Protein AF-A0A964QIZ7-F1 (afdb_monomer)

Structure (mmCIF, N/CA/C/O backbone):
data_AF-A0A964QIZ7-F1
#
_entry.id   AF-A0A964QIZ7-F1
#
loop_
_atom_site.group_PDB
_atom_site.id
_atom_site.type_symbol
_atom_site.label_atom_id
_atom_site.label_alt_id
_atom_site.label_comp_id
_atom_site.label_asym_id
_atom_site.label_entity_id
_atom_site.label_seq_id
_atom_site.pdbx_PDB_ins_code
_atom_site.Cartn_x
_atom_site.Cartn_y
_atom_site.Cartn_z
_atom_site.occupancy
_atom_site.B_iso_or_equiv
_atom_site.auth_seq_id
_atom_site.auth_comp_id
_atom_site.auth_asym_id
_atom_site.auth_atom_id
_atom_site.pdbx_PDB_model_num
ATOM 1 N N . MET A 1 1 ? 15.276 25.640 23.040 1.00 25.77 1 MET A N 1
ATOM 2 C CA . MET A 1 1 ? 14.417 26.817 22.797 1.00 25.77 1 MET A CA 1
ATOM 3 C C . MET A 1 1 ? 13.570 26.528 21.566 1.00 25.77 1 MET A C 1
ATOM 5 O O . MET A 1 1 ? 14.131 26.099 20.571 1.00 25.77 1 MET A O 1
ATOM 9 N N . THR A 1 2 ? 12.248 26.666 21.726 1.00 23.22 2 THR A N 1
ATOM 10 C CA . THR A 1 2 ? 11.162 26.645 20.717 1.00 23.22 2 THR A CA 1
ATOM 11 C C . THR A 1 2 ? 11.085 25.463 19.740 1.00 23.22 2 THR A C 1
ATOM 13 O O . THR A 1 2 ? 11.663 25.480 18.661 1.00 23.22 2 THR A O 1
ATOM 16 N N . ASN A 1 3 ? 10.264 24.478 20.122 1.00 22.19 3 ASN A N 1
ATOM 17 C CA . ASN A 1 3 ? 9.651 23.486 19.235 1.00 22.19 3 ASN A CA 1
ATOM 18 C C . ASN A 1 3 ? 8.524 24.184 18.437 1.00 22.19 3 ASN A C 1
ATOM 20 O O . ASN A 1 3 ? 7.686 24.831 19.074 1.00 22.19 3 ASN A O 1
ATOM 24 N N . PRO A 1 4 ? 8.473 24.110 17.096 1.00 25.14 4 PRO A N 1
ATOM 25 C CA . PRO A 1 4 ? 7.394 24.717 16.329 1.00 25.14 4 PRO A CA 1
ATOM 26 C C . PRO A 1 4 ? 6.118 23.888 16.504 1.00 25.14 4 PRO A C 1
ATOM 28 O O . PRO A 1 4 ? 6.071 22.700 16.194 1.00 25.14 4 PRO A O 1
ATOM 31 N N . GLY A 1 5 ? 5.089 24.530 17.057 1.00 21.98 5 GLY A N 1
ATOM 32 C CA . GLY A 1 5 ? 3.781 23.936 17.272 1.00 21.98 5 GLY A CA 1
ATOM 33 C C . GLY A 1 5 ? 3.089 23.614 15.952 1.00 21.98 5 GLY A C 1
ATOM 34 O O . GLY A 1 5 ? 2.814 24.498 15.144 1.00 21.98 5 GLY A O 1
ATOM 35 N N . THR A 1 6 ? 2.741 22.345 15.773 1.00 26.16 6 THR A N 1
ATOM 36 C CA . THR A 1 6 ? 1.688 21.904 14.858 1.00 26.16 6 THR A CA 1
ATOM 37 C C . THR A 1 6 ? 0.342 22.360 15.415 1.00 26.16 6 THR A C 1
ATOM 39 O O . THR A 1 6 ? -0.341 21.632 16.135 1.00 26.16 6 THR A O 1
ATOM 42 N N . GLY A 1 7 ? -0.013 23.612 15.128 1.00 21.81 7 GLY A N 1
ATOM 43 C CA . GLY A 1 7 ? -1.365 24.119 15.300 1.00 21.81 7 GLY A CA 1
ATOM 44 C C . GLY A 1 7 ? -2.267 23.489 14.246 1.00 21.81 7 GLY A C 1
ATOM 45 O O . GLY A 1 7 ? -2.231 23.882 13.085 1.00 21.81 7 GLY A O 1
ATOM 46 N N . VAL A 1 8 ? -3.071 22.506 14.647 1.00 28.23 8 VAL A N 1
ATOM 47 C CA . VAL A 1 8 ? -4.202 22.045 13.838 1.00 28.23 8 VAL A CA 1
ATOM 48 C C . VAL A 1 8 ? -5.261 23.144 13.897 1.00 28.23 8 VAL A C 1
ATOM 50 O O . VAL A 1 8 ? -5.988 23.285 14.881 1.00 28.23 8 VAL A O 1
ATOM 53 N N . ILE A 1 9 ? -5.298 23.974 12.858 1.00 24.94 9 ILE A N 1
ATOM 54 C CA . ILE A 1 9 ? -6.356 24.960 12.646 1.00 24.94 9 ILE A CA 1
ATOM 55 C C . ILE A 1 9 ? -7.611 24.178 12.247 1.00 24.94 9 ILE A C 1
ATOM 57 O O . ILE A 1 9 ? -7.719 23.687 11.130 1.00 24.94 9 ILE A O 1
ATOM 61 N N . PHE A 1 10 ? -8.563 24.041 13.170 1.00 32.97 10 PHE A N 1
ATOM 62 C CA . PHE A 1 10 ? -9.921 23.626 12.823 1.00 32.97 10 PHE A CA 1
ATOM 63 C C . PHE A 1 10 ? -10.689 24.879 12.394 1.00 32.97 10 PHE A C 1
ATOM 65 O O . PHE A 1 10 ? -11.231 25.592 13.239 1.00 32.97 10 PHE A O 1
ATOM 72 N N . SER A 1 11 ? -10.702 25.169 11.095 1.00 25.41 11 SER A N 1
ATOM 73 C CA . SER A 1 11 ? -11.646 26.115 10.497 1.00 25.41 11 SER A CA 1
ATOM 74 C C . SER A 1 11 ? -12.725 25.336 9.748 1.00 25.41 11 SER A C 1
ATOM 76 O O . SER A 1 11 ? -12.384 24.519 8.900 1.00 25.41 11 SER A O 1
ATOM 78 N N . GLY A 1 12 ? -13.995 25.619 10.044 1.00 28.14 12 GLY A N 1
ATOM 79 C CA . GLY A 1 12 ? -15.154 25.120 9.298 1.00 28.14 12 GLY A CA 1
ATOM 80 C C . GLY A 1 12 ? -15.627 23.734 9.735 1.00 28.14 12 GLY A C 1
ATOM 81 O O . GLY A 1 12 ? -15.110 22.716 9.283 1.00 28.14 12 GLY A O 1
ATOM 82 N N . MET A 1 13 ? -16.636 23.682 10.609 1.00 36.88 13 MET A N 1
ATOM 83 C CA . MET A 1 13 ? -17.470 22.488 10.748 1.00 36.88 13 MET A CA 1
ATOM 84 C C . MET A 1 13 ? -18.360 22.388 9.506 1.00 36.88 13 MET A C 1
ATOM 86 O O . MET A 1 13 ? -19.476 22.901 9.490 1.00 36.88 13 MET A O 1
ATOM 90 N N . ASP A 1 14 ? -17.841 21.762 8.453 1.00 31.86 14 ASP A N 1
ATOM 91 C CA . ASP A 1 14 ? -18.662 21.310 7.336 1.00 31.86 14 ASP A CA 1
ATOM 92 C C . ASP A 1 14 ? -19.510 20.114 7.783 1.00 31.86 14 ASP A C 1
ATOM 94 O O . ASP A 1 14 ? -19.001 19.078 8.231 1.00 31.86 14 ASP A O 1
ATOM 98 N N . ALA A 1 15 ? -20.826 20.252 7.622 1.00 33.88 15 ALA A N 1
ATOM 99 C CA . ALA A 1 15 ? -21.783 19.157 7.644 1.00 33.88 15 ALA A CA 1
ATOM 100 C C . ALA A 1 15 ? -21.494 18.222 6.455 1.00 33.88 15 ALA A C 1
ATOM 102 O O . ALA A 1 15 ? -22.074 18.357 5.382 1.00 33.88 15 ALA A O 1
ATOM 103 N N . GLY A 1 16 ? -20.536 17.309 6.626 1.00 36.03 16 GLY A N 1
ATOM 104 C CA . GLY A 1 16 ? -20.118 16.423 5.539 1.00 36.03 16 GLY A CA 1
ATOM 105 C C . GLY A 1 16 ? -18.863 15.592 5.788 1.00 36.03 16 GLY A C 1
ATOM 106 O O . GLY A 1 16 ? -18.237 15.172 4.819 1.00 36.03 16 GLY A O 1
ATOM 107 N N . ARG A 1 17 ? -18.452 15.332 7.040 1.00 51.25 17 ARG A N 1
ATOM 108 C CA . ARG A 1 17 ? -17.341 14.388 7.261 1.00 51.25 17 ARG A CA 1
ATOM 109 C C . ARG A 1 17 ? -17.748 12.987 6.771 1.00 51.25 17 ARG A C 1
ATOM 111 O O . ARG A 1 17 ? -18.736 12.461 7.300 1.00 51.25 17 ARG A O 1
ATOM 118 N N . PRO A 1 18 ? -17.013 12.389 5.809 1.00 54.41 18 PRO A N 1
ATOM 119 C CA . PRO A 1 18 ? -17.293 11.043 5.326 1.00 54.41 18 PRO A CA 1
ATOM 120 C C . PRO A 1 18 ? -17.225 10.043 6.480 1.00 54.41 18 PRO A C 1
ATOM 122 O O . PRO A 1 18 ? -16.516 10.241 7.470 1.00 54.41 18 PRO A O 1
ATOM 125 N N . ASP A 1 19 ? -18.014 8.980 6.381 1.00 65.94 19 ASP A N 1
ATOM 126 C CA . ASP A 1 19 ? -18.085 7.965 7.422 1.00 65.94 19 ASP A CA 1
ATOM 127 C C . ASP A 1 19 ? -16.776 7.160 7.430 1.00 65.94 19 ASP A C 1
ATOM 129 O O . ASP A 1 19 ? -16.472 6.440 6.479 1.00 65.94 19 ASP A O 1
ATOM 133 N N . PHE A 1 20 ? -15.962 7.334 8.476 1.00 76.38 20 PHE A N 1
ATOM 134 C CA . PHE A 1 20 ? -14.654 6.688 8.559 1.00 76.38 20 PHE A CA 1
ATOM 135 C C . PHE A 1 20 ? -14.803 5.173 8.704 1.00 76.38 20 PHE A C 1
ATOM 137 O O . PHE A 1 20 ? -15.458 4.691 9.635 1.00 76.38 20 PHE A O 1
ATOM 144 N N . ASN A 1 21 ? -14.153 4.425 7.814 1.00 85.38 21 ASN A N 1
ATOM 145 C CA . ASN A 1 21 ? -14.034 2.983 7.951 1.00 85.38 21 ASN A CA 1
ATOM 146 C C . ASN A 1 21 ? -13.091 2.647 9.118 1.00 85.38 21 ASN A C 1
ATOM 148 O O . ASN A 1 21 ? -11.993 3.194 9.220 1.00 85.38 21 ASN A O 1
ATOM 152 N N . LEU A 1 22 ? -13.534 1.771 10.020 1.00 87.25 22 LEU A N 1
ATOM 153 C CA . LEU A 1 22 ? -12.789 1.379 11.215 1.00 87.25 22 LEU A CA 1
ATOM 154 C C . LEU A 1 22 ? -12.574 -0.131 11.255 1.00 87.25 22 LEU A C 1
ATOM 156 O O . LEU A 1 22 ? -13.444 -0.912 10.863 1.00 87.25 22 LEU A O 1
ATOM 160 N N . GLY A 1 23 ? -11.432 -0.522 11.815 1.00 88.50 23 GLY A N 1
ATOM 161 C CA . GLY A 1 23 ? -10.969 -1.899 11.902 1.00 88.50 23 GLY A CA 1
ATOM 162 C C . GLY A 1 23 ? -9.628 -2.061 11.192 1.00 88.50 23 GLY A C 1
ATOM 163 O O . GLY A 1 23 ? -8.846 -1.115 11.157 1.00 88.50 23 GLY A O 1
ATOM 164 N N . ILE A 1 24 ? -9.363 -3.253 10.663 1.00 91.50 24 ILE A N 1
ATOM 165 C CA . ILE A 1 24 ? -8.107 -3.586 9.981 1.00 91.50 24 ILE A CA 1
ATOM 166 C C . ILE A 1 24 ? -8.429 -3.780 8.508 1.00 91.50 24 ILE A C 1
ATOM 168 O O . ILE A 1 24 ? -9.162 -4.706 8.146 1.00 91.50 24 ILE A O 1
ATOM 172 N N . PHE A 1 25 ? -7.929 -2.867 7.693 1.00 91.56 25 PHE A N 1
ATOM 173 C CA . PHE A 1 25 ? -8.131 -2.825 6.256 1.00 91.56 25 PHE A CA 1
ATOM 174 C C . PHE A 1 25 ? -6.865 -2.312 5.585 1.00 91.56 25 PHE A C 1
ATOM 176 O O . PHE A 1 25 ? -6.019 -1.689 6.230 1.00 91.56 25 PHE A O 1
ATOM 183 N N . ASP A 1 26 ? -6.788 -2.572 4.294 1.00 90.69 26 ASP A N 1
ATOM 184 C CA . ASP A 1 26 ? -5.699 -2.169 3.435 1.00 90.69 26 ASP A CA 1
ATOM 185 C C . ASP A 1 26 ? -6.248 -1.532 2.152 1.00 90.69 26 ASP A C 1
ATOM 187 O O . ASP A 1 26 ? -7.319 -1.917 1.671 1.00 90.69 26 ASP A O 1
ATOM 191 N N . GLY A 1 27 ? -5.540 -0.520 1.652 1.00 87.38 27 GLY A N 1
ATOM 192 C CA . GLY A 1 27 ? -5.942 0.313 0.518 1.00 87.38 27 GLY A CA 1
ATOM 193 C C . GLY A 1 27 ? -7.197 1.166 0.720 1.00 87.38 27 GLY A C 1
ATOM 194 O O . GLY A 1 27 ? -7.653 1.443 1.833 1.00 87.38 27 GLY A O 1
ATOM 195 N N . GLU A 1 28 ? -7.760 1.618 -0.403 1.00 87.19 28 GLU A N 1
ATOM 196 C CA . GLU A 1 28 ? -9.004 2.390 -0.433 1.00 87.19 28 GLU A CA 1
ATOM 197 C C . GLU A 1 28 ? -10.201 1.454 -0.231 1.00 87.19 28 GLU A C 1
ATOM 199 O O . GLU A 1 28 ? -10.556 0.677 -1.122 1.00 87.19 28 GLU A O 1
ATOM 204 N N . VAL A 1 29 ? -10.809 1.510 0.957 1.00 89.19 29 VAL A N 1
ATOM 205 C CA . VAL A 1 29 ? -11.981 0.703 1.317 1.00 89.19 29 VAL A CA 1
ATOM 206 C C . VAL A 1 29 ? -13.076 1.584 1.903 1.00 89.19 29 VAL A C 1
ATOM 208 O O . VAL A 1 29 ? -12.963 2.089 3.026 1.00 89.19 29 VAL A O 1
ATOM 211 N N . ASP A 1 30 ? -14.177 1.699 1.165 1.00 88.94 30 ASP A N 1
ATOM 212 C CA . ASP A 1 30 ? -15.303 2.542 1.542 1.00 88.94 30 ASP A CA 1
ATOM 213 C C . ASP A 1 30 ? -16.196 1.879 2.597 1.00 88.94 30 ASP A C 1
ATOM 215 O O . ASP A 1 30 ? -16.689 0.758 2.439 1.00 88.94 30 ASP A O 1
ATOM 219 N N . HIS A 1 31 ? -16.503 2.625 3.661 1.00 88.00 31 HIS A N 1
ATOM 220 C CA . HIS A 1 31 ? -17.367 2.157 4.747 1.00 88.00 31 HIS A CA 1
ATOM 221 C C . HIS A 1 31 ? -18.753 1.644 4.278 1.00 88.00 31 HIS A C 1
ATOM 223 O O . HIS A 1 31 ? -19.194 0.597 4.765 1.00 88.00 31 HIS A O 1
ATOM 229 N N . PRO A 1 32 ? -19.458 2.297 3.326 1.00 89.25 32 PRO A N 1
ATOM 230 C CA . PRO A 1 32 ? -20.718 1.773 2.793 1.00 89.25 32 PRO A CA 1
ATOM 231 C C . PRO A 1 32 ? -20.595 0.401 2.115 1.00 89.25 32 PRO A C 1
ATOM 233 O O . PRO A 1 32 ? -21.466 -0.446 2.317 1.00 89.25 32 PRO A O 1
ATOM 236 N N . GLN A 1 33 ? -19.517 0.156 1.361 1.00 90.31 33 GLN A N 1
ATOM 237 C CA . GLN A 1 33 ? -19.298 -1.119 0.664 1.00 90.31 33 GLN A CA 1
ATOM 238 C C . GLN A 1 33 ? -19.130 -2.266 1.662 1.00 90.31 33 GLN A C 1
ATOM 240 O O . GLN A 1 33 ? -19.707 -3.341 1.503 1.00 90.31 33 GLN A O 1
ATOM 245 N N . VAL A 1 34 ? -18.407 -2.003 2.746 1.00 90.69 34 VAL A N 1
ATOM 246 C CA . VAL A 1 34 ? -18.174 -2.967 3.825 1.00 90.69 34 VAL A CA 1
ATOM 247 C C . VAL A 1 34 ? -19.474 -3.279 4.548 1.00 90.69 34 VAL A C 1
ATOM 249 O O . VAL A 1 34 ? -19.786 -4.443 4.777 1.00 90.69 34 VAL A O 1
ATOM 252 N N . ASN A 1 35 ? -20.282 -2.265 4.863 1.00 88.50 35 ASN A N 1
ATOM 253 C CA . ASN A 1 35 ? -21.589 -2.482 5.481 1.00 88.50 35 ASN A CA 1
ATOM 254 C C . ASN A 1 35 ? -22.530 -3.287 4.583 1.00 88.50 35 ASN A C 1
ATOM 256 O O . ASN A 1 35 ? -23.267 -4.136 5.085 1.00 88.50 35 ASN A O 1
ATOM 260 N N . GLN A 1 36 ? -22.489 -3.065 3.268 1.00 89.25 36 GLN A N 1
ATOM 261 C CA . GLN A 1 36 ? -23.250 -3.854 2.305 1.00 89.25 36 GLN A CA 1
ATOM 262 C C . GLN A 1 36 ? -22.780 -5.317 2.272 1.00 89.25 36 GLN A C 1
ATOM 264 O O . GLN A 1 36 ? -23.610 -6.224 2.361 1.00 89.25 36 GLN A O 1
ATOM 269 N N . ALA A 1 37 ? -21.466 -5.555 2.212 1.00 89.62 37 ALA A N 1
ATOM 270 C CA . ALA A 1 37 ? -20.884 -6.898 2.241 1.00 89.62 37 ALA A CA 1
ATOM 271 C C . ALA A 1 37 ? -21.221 -7.630 3.550 1.00 89.62 37 ALA A C 1
ATOM 273 O O . ALA A 1 37 ? -21.691 -8.773 3.547 1.00 89.62 37 ALA A O 1
ATOM 274 N N . LEU A 1 38 ? -21.080 -6.934 4.682 1.00 89.00 38 LEU A N 1
ATOM 275 C CA . LEU A 1 38 ? -21.463 -7.450 5.987 1.00 89.00 38 LEU A CA 1
ATOM 276 C C . LEU A 1 38 ? -22.943 -7.773 6.031 1.00 89.00 38 LEU A C 1
ATOM 278 O O . LEU A 1 38 ? -23.273 -8.841 6.525 1.00 89.00 38 LEU A O 1
ATOM 282 N N . ALA A 1 39 ? -23.832 -6.910 5.532 1.00 86.69 39 ALA A N 1
ATOM 283 C CA . ALA A 1 39 ? -25.275 -7.143 5.537 1.00 86.69 39 ALA A CA 1
ATOM 284 C C . ALA A 1 39 ? -25.654 -8.422 4.777 1.00 86.69 39 ALA A C 1
ATOM 286 O O . ALA A 1 39 ? -26.437 -9.212 5.306 1.00 86.69 39 ALA A O 1
ATOM 287 N N . ALA A 1 40 ? -25.040 -8.657 3.615 1.00 87.06 40 ALA A N 1
ATOM 288 C CA . ALA A 1 40 ? -25.316 -9.799 2.745 1.00 87.06 40 ALA A CA 1
ATOM 289 C C . ALA A 1 40 ? -24.770 -11.143 3.261 1.00 87.06 40 ALA A C 1
ATOM 291 O O . ALA A 1 40 ? -25.242 -12.198 2.840 1.00 87.06 40 ALA A O 1
ATOM 292 N N . THR A 1 41 ? -23.792 -11.128 4.170 1.00 88.62 41 THR A N 1
ATOM 293 C CA . THR A 1 41 ? -23.089 -12.353 4.578 1.00 88.62 41 THR A CA 1
ATOM 294 C C . THR A 1 41 ? -23.683 -12.962 5.857 1.00 88.62 41 THR A C 1
ATOM 296 O O . THR A 1 41 ? -24.018 -12.214 6.787 1.00 88.62 41 THR A O 1
ATOM 299 N N . PRO A 1 42 ? -23.809 -14.303 5.961 1.00 91.31 42 PRO A N 1
ATOM 300 C CA . PRO A 1 42 ? -24.239 -14.973 7.187 1.00 91.31 42 PRO A CA 1
ATOM 301 C C . PRO A 1 42 ? -23.307 -14.688 8.369 1.00 91.31 42 PRO A C 1
ATOM 303 O O . PRO A 1 42 ? -22.080 -14.724 8.246 1.00 91.31 42 PRO A O 1
ATOM 306 N N . LYS A 1 43 ? -23.903 -14.432 9.538 1.00 91.81 43 LYS A N 1
ATOM 307 C CA . LYS A 1 43 ? -23.188 -14.007 10.750 1.00 91.81 43 LYS A CA 1
ATOM 308 C C . LYS A 1 43 ? -23.583 -14.884 11.920 1.00 91.81 43 LYS A C 1
ATOM 310 O O . LYS A 1 43 ? -24.745 -15.266 12.043 1.00 91.81 43 LYS A O 1
ATOM 315 N N . VAL A 1 44 ? -22.634 -15.156 12.803 1.00 93.69 44 VAL A N 1
ATOM 316 C CA . VAL A 1 44 ? -22.881 -15.881 14.048 1.00 93.69 44 VAL A CA 1
ATOM 317 C C . VAL A 1 44 ? -22.148 -15.202 15.195 1.00 93.69 44 VAL A C 1
ATOM 319 O O . VAL A 1 44 ? -21.009 -14.762 15.055 1.00 93.69 44 VAL A O 1
ATOM 322 N N . MET A 1 45 ? -22.792 -15.103 16.350 1.00 93.19 45 MET A N 1
ATOM 323 C CA . MET A 1 45 ? -22.138 -14.604 17.551 1.00 93.19 45 MET A CA 1
ATOM 324 C C . MET A 1 45 ? -21.180 -15.652 18.109 1.00 93.19 45 MET A C 1
ATOM 326 O O . MET A 1 45 ? -21.586 -16.771 18.435 1.00 93.19 45 MET A O 1
ATOM 330 N N . LEU A 1 46 ? -19.926 -15.242 18.267 1.00 92.38 46 LEU A N 1
ATOM 331 C CA . LEU A 1 46 ? -18.865 -16.026 18.888 1.00 92.38 46 LEU A CA 1
ATOM 332 C C . LEU A 1 46 ? -18.812 -15.772 20.396 1.00 92.38 46 LEU A C 1
ATOM 334 O O . LEU A 1 46 ? -18.755 -16.708 21.190 1.00 92.38 46 LEU A O 1
ATOM 338 N N . LEU A 1 47 ? -18.876 -14.500 20.797 1.00 90.75 47 LEU A N 1
ATOM 339 C CA . LEU A 1 47 ? -18.843 -14.081 22.196 1.00 90.75 47 LEU A CA 1
ATOM 340 C C . LEU A 1 47 ? -19.659 -12.800 22.412 1.00 90.75 47 LEU A C 1
ATOM 342 O O . LEU A 1 47 ? -19.787 -11.970 21.514 1.00 90.75 47 LEU A O 1
ATOM 346 N N . GLY A 1 48 ? -20.168 -12.625 23.632 1.00 86.62 48 GLY A N 1
ATOM 347 C CA . GLY A 1 48 ? -20.950 -11.458 24.034 1.00 86.62 48 GLY A CA 1
ATOM 348 C C . GLY A 1 48 ? -22.434 -11.601 23.701 1.00 86.62 48 GLY A C 1
ATOM 349 O O . GLY A 1 48 ? -22.953 -12.712 23.559 1.00 86.62 48 GLY A O 1
ATOM 350 N N . ALA A 1 49 ? -23.121 -10.464 23.621 1.00 82.69 49 ALA A N 1
ATOM 351 C CA . ALA A 1 49 ? -24.532 -10.377 23.266 1.00 82.69 49 ALA A CA 1
ATOM 352 C C . ALA A 1 49 ? -24.730 -9.339 22.158 1.00 82.69 49 ALA A C 1
ATOM 354 O O . ALA A 1 49 ? -24.099 -8.283 22.175 1.00 82.69 49 ALA A O 1
ATOM 355 N N . GLN A 1 50 ? -25.620 -9.629 21.209 1.00 83.94 50 GLN A N 1
ATOM 356 C CA . GLN A 1 50 ? -25.964 -8.700 20.138 1.00 83.94 50 GLN A CA 1
ATOM 357 C C . GLN A 1 50 ? -26.660 -7.478 20.733 1.00 83.94 50 GLN A C 1
ATOM 359 O O . GLN A 1 50 ? -27.731 -7.589 21.336 1.00 83.94 50 GLN A O 1
ATOM 364 N N . THR A 1 51 ? -26.092 -6.297 20.501 1.00 82.31 51 THR A N 1
ATOM 365 C CA . THR A 1 51 ? -26.807 -5.043 20.738 1.00 82.31 51 THR A CA 1
ATOM 366 C C . THR A 1 51 ? -27.763 -4.815 19.572 1.00 82.31 51 THR A C 1
ATOM 368 O O . THR A 1 51 ? -27.330 -4.551 18.445 1.00 82.31 51 THR A O 1
ATOM 371 N N . ARG A 1 52 ? -29.065 -4.944 19.838 1.00 80.19 52 ARG A N 1
ATOM 372 C CA . ARG A 1 52 ? -30.111 -4.679 18.846 1.00 80.19 52 ARG A CA 1
ATOM 373 C C . ARG A 1 52 ? -30.338 -3.181 18.689 1.00 80.19 52 ARG A C 1
ATOM 375 O O . ARG A 1 52 ? -30.362 -2.450 19.679 1.00 80.19 52 ARG A O 1
ATOM 382 N N . LEU A 1 53 ? -30.519 -2.731 17.453 1.00 77.19 53 LEU A N 1
ATOM 383 C CA . LEU A 1 53 ? -30.823 -1.342 17.136 1.00 77.19 53 LEU A CA 1
ATOM 384 C C . LEU A 1 53 ? -32.353 -1.176 17.055 1.00 77.19 53 LEU A C 1
ATOM 386 O O . LEU A 1 53 ? -32.967 -1.684 16.119 1.00 77.19 53 LEU A O 1
ATOM 390 N N . PRO A 1 54 ? -32.990 -0.466 18.006 1.00 57.47 54 PRO A N 1
ATOM 391 C CA . PRO A 1 54 ? -34.447 -0.485 18.181 1.00 57.47 54 PRO A CA 1
ATOM 392 C C . PRO A 1 54 ? -35.261 0.075 17.001 1.00 57.47 54 PRO A C 1
ATOM 394 O O . PRO A 1 54 ? -36.455 -0.190 16.921 1.00 57.47 54 PRO A O 1
ATOM 397 N N . PHE A 1 55 ? -34.635 0.804 16.071 1.00 64.75 55 PHE A N 1
ATOM 398 C CA . PHE A 1 55 ? -35.294 1.426 14.913 1.00 64.75 55 PHE A CA 1
ATOM 399 C C . PHE A 1 55 ? -34.943 0.769 13.568 1.00 64.75 55 PHE A C 1
ATOM 401 O O . PHE A 1 55 ? -35.226 1.336 12.516 1.00 64.75 55 PHE A O 1
ATOM 408 N N . PHE A 1 56 ? -34.322 -0.415 13.583 1.00 64.38 56 PHE A N 1
ATOM 409 C CA . PHE A 1 56 ? -33.949 -1.148 12.373 1.00 64.38 56 PHE A CA 1
ATOM 410 C C . PHE A 1 56 ? -34.792 -2.427 12.263 1.00 64.38 56 PHE A C 1
ATOM 412 O O . PHE A 1 56 ? -34.427 -3.448 12.841 1.00 64.38 56 PHE A O 1
ATOM 419 N N . PRO A 1 57 ? -35.930 -2.400 11.542 1.00 54.19 57 PRO A N 1
ATOM 420 C CA . PRO A 1 57 ? -36.868 -3.527 11.486 1.00 54.19 57 PRO A CA 1
ATOM 421 C C . PRO A 1 57 ? -36.290 -4.801 10.846 1.00 54.19 57 PRO A C 1
ATOM 423 O O . PRO A 1 57 ? -36.793 -5.884 11.116 1.00 54.19 57 PRO A O 1
ATOM 426 N N . ALA A 1 58 ? -35.206 -4.691 10.069 1.00 64.81 58 ALA A N 1
ATOM 427 C CA . ALA A 1 58 ? -34.450 -5.826 9.528 1.00 64.81 58 ALA A CA 1
ATOM 428 C C . ALA A 1 58 ? -33.366 -6.374 10.491 1.00 64.81 58 ALA A C 1
ATOM 430 O O . ALA A 1 58 ? -32.540 -7.192 10.092 1.00 64.81 58 ALA A O 1
ATOM 431 N N . ASP A 1 59 ? -33.307 -5.903 11.746 1.00 73.19 59 ASP A N 1
ATOM 432 C CA . ASP A 1 59 ? -32.313 -6.336 12.737 1.00 73.19 59 ASP A CA 1
ATOM 433 C C . ASP A 1 59 ? -32.709 -7.663 13.401 1.00 73.19 59 ASP A C 1
ATOM 435 O O . ASP A 1 59 ? -33.194 -7.709 14.545 1.00 73.19 59 ASP A O 1
ATOM 439 N N . GLU A 1 60 ? -32.525 -8.737 12.634 1.00 75.50 60 GLU A N 1
ATOM 440 C CA . GLU A 1 60 ? -32.736 -10.119 13.054 1.00 75.50 60 GLU A CA 1
ATOM 441 C C . GLU A 1 60 ? -31.755 -10.541 14.155 1.00 75.50 60 GLU A C 1
ATOM 443 O O . GLU A 1 60 ? -30.611 -10.077 14.241 1.00 75.50 60 GLU A O 1
ATOM 448 N N . GLN A 1 61 ? -32.217 -11.441 15.025 1.00 84.31 61 GLN A N 1
ATOM 449 C CA . GLN A 1 61 ? -31.377 -12.006 16.071 1.00 84.31 61 GLN A CA 1
ATOM 450 C C . GLN A 1 61 ? -30.351 -12.956 15.453 1.00 84.31 61 GLN A C 1
ATOM 452 O O . GLN A 1 61 ? -30.706 -13.923 14.783 1.00 84.31 61 GLN A O 1
ATOM 457 N N . LEU A 1 62 ? -29.072 -12.702 15.718 1.00 88.25 62 LEU A N 1
ATOM 458 C CA . LEU A 1 62 ? -27.998 -13.545 15.220 1.00 88.25 62 LEU A CA 1
ATOM 459 C C . LEU A 1 62 ? -27.959 -14.881 15.978 1.00 88.25 62 LEU A C 1
ATOM 461 O O . LEU A 1 62 ? -28.087 -14.892 17.211 1.00 88.25 62 LEU A O 1
ATOM 465 N N . PRO A 1 63 ? -27.719 -16.005 15.277 1.00 91.88 63 PRO A N 1
ATOM 466 C CA . PRO A 1 63 ? -27.451 -17.275 15.932 1.00 91.88 63 PRO A CA 1
ATOM 467 C C . PRO A 1 63 ? -26.193 -17.161 16.800 1.00 91.88 63 PRO A C 1
ATOM 469 O O . PRO A 1 63 ? -25.287 -16.374 16.514 1.00 91.88 63 PRO A O 1
ATOM 472 N N . ARG A 1 64 ? -26.121 -17.955 17.871 1.00 92.88 64 ARG A N 1
ATOM 473 C CA . ARG A 1 64 ? -24.983 -17.983 18.797 1.00 92.88 64 ARG A CA 1
ATOM 474 C C . ARG A 1 64 ? -24.349 -19.365 18.797 1.00 92.88 64 ARG A C 1
ATOM 476 O O . ARG A 1 64 ? -25.062 -20.358 18.922 1.00 92.88 64 ARG A O 1
ATOM 483 N N . LEU A 1 65 ? -23.023 -19.419 18.697 1.00 92.00 65 LEU A N 1
ATOM 484 C CA . LEU A 1 65 ? -22.293 -20.674 18.852 1.00 92.00 65 LEU A CA 1
ATOM 485 C C . LEU A 1 65 ? -22.378 -21.168 20.301 1.00 92.00 65 LEU A C 1
ATOM 487 O O . LEU A 1 65 ? -22.347 -20.381 21.253 1.00 92.00 65 LEU A O 1
ATOM 491 N N . TYR A 1 66 ? -22.504 -22.483 20.467 1.00 91.38 66 TYR A N 1
ATOM 492 C CA . TYR A 1 66 ? -22.523 -23.108 21.785 1.00 91.38 66 TYR A CA 1
ATOM 493 C C . TYR A 1 66 ? -21.111 -23.120 22.395 1.00 91.38 66 TYR A C 1
ATOM 495 O O . TYR A 1 66 ? -20.110 -23.072 21.689 1.00 91.38 66 TYR A O 1
ATOM 503 N N . VAL A 1 67 ? -21.011 -23.200 23.724 1.00 88.25 67 VAL A N 1
ATOM 504 C CA . VAL A 1 67 ? -19.735 -23.006 24.451 1.00 88.25 67 VAL A CA 1
ATOM 505 C C . VAL A 1 67 ? -18.652 -24.035 24.088 1.00 88.25 67 VAL A C 1
ATOM 507 O O . VAL A 1 67 ? -17.467 -23.729 24.174 1.00 88.25 67 VAL A O 1
ATOM 510 N N . GLY A 1 68 ? -19.048 -25.243 23.682 1.00 90.19 68 GLY A N 1
ATOM 511 C CA . GLY A 1 68 ? -18.131 -26.309 23.270 1.00 90.19 68 GLY A CA 1
ATOM 512 C C . GLY A 1 68 ? -17.792 -26.314 21.777 1.00 90.19 68 GLY A C 1
ATOM 513 O O . GLY A 1 68 ? -17.184 -27.277 21.316 1.00 90.19 68 GLY A O 1
ATOM 514 N N . ASP A 1 69 ? -18.228 -25.309 21.014 1.00 93.94 69 ASP A N 1
ATOM 515 C CA . ASP A 1 69 ? -17.880 -25.189 19.600 1.00 93.94 69 ASP A CA 1
ATOM 516 C C . ASP A 1 69 ? -16.359 -24.971 19.464 1.00 93.94 69 ASP A C 1
ATOM 518 O O . ASP A 1 69 ? -15.797 -24.158 20.212 1.00 93.94 69 ASP A O 1
ATOM 522 N N . PRO A 1 70 ? -15.666 -25.664 18.540 1.00 91.81 70 PRO A N 1
ATOM 523 C CA . PRO A 1 70 ? -14.225 -25.507 18.352 1.00 91.81 70 PRO A CA 1
ATOM 524 C C . PRO A 1 70 ? -13.781 -24.053 18.156 1.00 91.81 70 PRO A C 1
ATOM 526 O O . PRO A 1 70 ? -12.761 -23.653 18.718 1.00 91.81 70 PRO A O 1
ATOM 529 N N . LEU A 1 71 ? -14.567 -23.234 17.446 1.00 91.75 71 LEU A N 1
ATOM 530 C CA . LEU A 1 71 ? -14.257 -21.819 17.221 1.00 91.75 71 LEU A CA 1
ATOM 531 C C . LEU A 1 71 ? -14.366 -21.008 18.514 1.00 91.75 71 LEU A C 1
ATOM 533 O O . LEU A 1 71 ? -13.537 -20.135 18.772 1.00 91.75 71 LEU A O 1
ATOM 537 N N . VAL A 1 72 ? -15.351 -21.317 19.364 1.00 92.94 72 VAL A N 1
ATOM 538 C CA . VAL A 1 72 ? -15.501 -20.680 20.683 1.00 92.94 72 VAL A CA 1
ATOM 539 C C . VAL A 1 72 ? -14.315 -21.040 21.576 1.00 92.94 72 VAL A C 1
ATOM 541 O O . VAL A 1 72 ? -13.728 -20.161 22.207 1.00 92.94 72 VAL A O 1
ATOM 544 N N . ILE A 1 73 ? -13.912 -22.313 21.600 1.00 92.50 73 ILE A N 1
ATOM 545 C CA . ILE A 1 73 ? -12.750 -22.779 22.369 1.00 92.50 73 ILE A CA 1
ATOM 546 C C . ILE A 1 73 ? -11.462 -22.120 21.860 1.00 92.50 73 ILE A C 1
ATOM 548 O O . ILE A 1 73 ? -10.653 -21.656 22.667 1.00 92.50 73 ILE A O 1
ATOM 552 N N . PHE A 1 74 ? -11.273 -22.050 20.540 1.00 92.56 74 PHE A N 1
ATOM 553 C CA . PHE A 1 74 ? -10.143 -21.363 19.917 1.00 92.56 74 PHE A CA 1
ATOM 554 C C . PHE A 1 74 ? -10.099 -19.898 20.355 1.00 92.56 74 PHE A C 1
ATOM 556 O O . PHE A 1 74 ? -9.081 -19.425 20.861 1.00 92.56 74 PHE A O 1
ATOM 563 N N . PHE A 1 75 ? -11.218 -19.184 20.238 1.00 93.31 75 PHE A N 1
ATOM 564 C CA . PHE A 1 75 ? -11.282 -17.771 20.595 1.00 93.31 75 PHE A CA 1
ATOM 565 C C . PHE A 1 75 ? -11.035 -17.527 22.086 1.00 93.31 75 PHE A C 1
ATOM 567 O O . PHE A 1 75 ? -10.380 -16.558 22.461 1.00 93.31 75 PHE A O 1
ATOM 574 N N . TRP A 1 76 ? -11.457 -18.441 22.961 1.00 92.69 76 TRP A N 1
ATOM 575 C CA . TRP A 1 76 ? -11.086 -18.380 24.374 1.00 92.69 76 TRP A CA 1
ATOM 576 C C . TRP A 1 76 ? -9.576 -18.481 24.601 1.00 92.69 76 TRP A C 1
ATOM 578 O O . TRP A 1 76 ? -9.056 -17.822 25.503 1.00 92.69 76 TRP A O 1
ATOM 588 N N . LYS A 1 77 ? -8.851 -19.270 23.801 1.00 92.81 77 LYS A N 1
ATOM 589 C CA . LYS A 1 77 ? -7.381 -19.324 23.863 1.00 92.81 77 LYS A CA 1
ATOM 590 C C . LYS A 1 77 ? -6.751 -18.012 23.385 1.00 92.81 77 LYS A C 1
ATOM 592 O O . LYS A 1 77 ? -5.803 -17.559 24.019 1.00 92.81 77 LYS A O 1
ATOM 597 N N . VAL A 1 78 ? -7.326 -17.364 22.367 1.00 92.50 78 VAL A N 1
ATOM 598 C CA . VAL A 1 78 ? -6.946 -16.003 21.937 1.00 92.50 78 VAL A CA 1
ATOM 599 C C . VAL A 1 78 ? -7.136 -15.001 23.078 1.00 92.50 78 VAL A C 1
ATOM 601 O O . VAL A 1 78 ? -6.192 -14.321 23.470 1.00 92.50 78 VAL A O 1
ATOM 604 N N . LEU A 1 79 ? -8.315 -14.963 23.705 1.00 92.50 79 LEU A N 1
ATOM 605 C CA . LEU A 1 79 ? -8.585 -14.052 24.824 1.00 92.50 79 LEU A CA 1
ATOM 606 C C . LEU A 1 79 ? -7.689 -14.295 26.042 1.00 92.50 79 LEU A C 1
ATOM 608 O O . LEU A 1 79 ? -7.436 -13.372 26.814 1.00 92.50 79 LEU A O 1
ATOM 612 N N . LYS A 1 80 ? -7.190 -15.518 26.245 1.00 92.12 80 LYS A N 1
ATOM 613 C CA . LYS A 1 80 ? -6.222 -15.807 27.314 1.00 92.12 80 LYS A CA 1
ATOM 614 C C . LYS A 1 80 ? -4.859 -15.151 27.089 1.00 92.12 80 LYS A C 1
ATOM 616 O O . LYS A 1 80 ? -4.155 -14.949 28.074 1.00 92.12 80 LYS A O 1
ATOM 621 N N . LYS A 1 81 ? -4.505 -14.808 25.846 1.00 91.44 81 LYS A N 1
ATOM 622 C CA . LYS A 1 81 ? -3.280 -14.061 25.515 1.00 91.44 81 LYS A CA 1
ATOM 623 C C . LYS A 1 81 ? -3.423 -12.559 25.775 1.00 91.44 81 LYS A C 1
ATOM 625 O O . LYS A 1 81 ? -2.423 -11.874 25.952 1.00 91.44 81 LYS A O 1
ATOM 630 N N . ILE A 1 82 ? -4.655 -12.052 25.838 1.00 92.06 82 ILE A N 1
ATOM 631 C CA . ILE A 1 82 ? -4.935 -10.645 26.133 1.00 92.06 82 ILE A CA 1
ATOM 632 C C . ILE A 1 82 ? -4.766 -10.389 27.643 1.00 92.06 82 ILE A C 1
ATOM 634 O O . ILE A 1 82 ? -5.281 -11.175 28.449 1.00 92.06 82 ILE A O 1
ATOM 638 N N . PRO A 1 83 ? -4.102 -9.286 28.054 1.00 91.06 83 PRO A N 1
ATOM 639 C CA . PRO A 1 83 ? -3.962 -8.928 29.462 1.00 91.06 83 PRO A CA 1
ATOM 640 C C . PRO A 1 83 ? -5.310 -8.880 30.183 1.00 91.06 83 PRO A C 1
ATOM 642 O O . PRO A 1 83 ? -6.287 -8.360 29.643 1.00 91.06 83 PRO A O 1
ATOM 645 N N . GLN A 1 84 ? -5.349 -9.379 31.421 1.00 91.94 84 GLN A N 1
ATOM 646 C CA . GLN A 1 84 ? -6.591 -9.542 32.184 1.00 91.94 84 GLN A CA 1
ATOM 647 C C . GLN A 1 84 ? -7.424 -8.256 32.262 1.00 91.94 84 GLN A C 1
ATOM 649 O O . GLN A 1 84 ? -8.609 -8.311 31.964 1.00 91.94 84 GLN A O 1
ATOM 654 N N . VAL A 1 85 ? -6.795 -7.116 32.568 1.00 90.56 85 VAL A N 1
ATOM 655 C CA . VAL A 1 85 ? -7.471 -5.808 32.655 1.00 90.56 85 VAL A CA 1
ATOM 656 C C . VAL A 1 85 ? -8.195 -5.460 31.353 1.00 90.56 85 VAL A C 1
ATOM 658 O O . VAL A 1 85 ? -9.349 -5.047 31.367 1.00 90.56 85 VAL A O 1
ATOM 661 N N . LEU A 1 86 ? -7.539 -5.666 30.206 1.00 92.00 86 LEU A N 1
ATOM 662 C CA . LEU A 1 86 ? -8.159 -5.393 28.914 1.00 92.00 86 LEU A CA 1
ATOM 663 C C . LEU A 1 86 ? -9.271 -6.404 28.629 1.00 92.00 86 LEU A C 1
ATOM 665 O O . LEU A 1 86 ? -10.351 -6.011 28.211 1.00 92.00 86 LEU A O 1
ATOM 669 N N . ARG A 1 87 ? -9.050 -7.694 28.903 1.00 92.94 87 ARG A N 1
ATOM 670 C CA . ARG A 1 87 ? -10.072 -8.735 28.732 1.00 92.94 87 ARG A CA 1
ATOM 671 C C . ARG A 1 87 ? -11.335 -8.452 29.552 1.00 92.94 87 ARG A C 1
ATOM 673 O O . ARG A 1 87 ? -12.428 -8.643 29.033 1.00 92.94 87 ARG A O 1
ATOM 680 N N . GLU A 1 88 ? -11.195 -8.008 30.796 1.00 93.31 88 GLU A N 1
ATOM 681 C CA . GLU A 1 88 ? -12.318 -7.609 31.656 1.00 93.31 88 GLU A CA 1
ATOM 682 C C . GLU A 1 88 ? -13.053 -6.403 31.066 1.00 93.31 88 GLU A C 1
ATOM 684 O O . GLU A 1 88 ? -14.263 -6.475 30.862 1.00 93.31 88 GLU A O 1
ATOM 689 N N . ALA A 1 89 ? -12.323 -5.371 30.631 1.00 93.31 89 ALA A N 1
ATOM 690 C CA . ALA A 1 89 ? -12.913 -4.208 29.971 1.00 93.31 89 ALA A CA 1
ATOM 691 C C . ALA A 1 89 ? -13.753 -4.573 28.731 1.00 93.31 89 ALA A C 1
ATOM 693 O O . ALA A 1 89 ? -14.812 -3.980 28.507 1.00 93.31 89 ALA A O 1
ATOM 694 N N . LEU A 1 90 ? -13.318 -5.563 27.938 1.00 91.88 90 LEU A N 1
ATOM 695 C CA . LEU A 1 90 ? -14.074 -6.064 26.781 1.00 91.88 90 LEU A CA 1
ATOM 696 C C . LEU A 1 90 ? -15.415 -6.684 27.186 1.00 91.88 90 LEU A C 1
ATOM 698 O O . LEU A 1 90 ? -16.438 -6.435 26.540 1.00 91.88 90 LEU A O 1
ATOM 702 N N . LEU A 1 91 ? -15.405 -7.494 28.246 1.00 88.38 91 LEU A N 1
ATOM 703 C CA . LEU A 1 91 ? -16.589 -8.193 28.741 1.00 88.38 91 LEU A CA 1
ATOM 704 C C . LEU A 1 91 ? -17.571 -7.215 29.400 1.00 88.38 91 LEU A C 1
ATOM 706 O O . LEU A 1 91 ? -18.763 -7.240 29.082 1.00 88.38 91 LEU A O 1
ATOM 710 N N . ASP A 1 92 ? -17.071 -6.304 30.233 1.00 90.12 92 ASP A N 1
ATOM 711 C CA . ASP A 1 92 ? -17.884 -5.345 30.990 1.00 90.12 92 ASP A CA 1
ATOM 712 C C . ASP A 1 92 ? -18.512 -4.273 30.090 1.00 90.12 92 ASP A C 1
ATOM 714 O O . ASP A 1 92 ? -19.663 -3.871 30.286 1.00 90.12 92 ASP A O 1
ATOM 718 N N . SER A 1 93 ? -17.813 -3.880 29.020 1.00 88.75 93 SER A N 1
ATOM 719 C CA . SER A 1 93 ? -18.324 -2.929 28.019 1.00 88.75 93 SER A CA 1
ATOM 720 C C . SER A 1 93 ? -19.413 -3.513 27.110 1.00 88.75 93 SER A C 1
ATOM 722 O O . SER A 1 93 ? -19.988 -2.793 26.281 1.00 88.75 93 SER A O 1
ATOM 724 N N . LYS A 1 94 ? -19.742 -4.803 27.281 1.00 88.69 94 LYS A N 1
ATOM 725 C CA . LYS A 1 94 ? -20.699 -5.561 26.463 1.00 88.69 94 LYS A CA 1
ATOM 726 C C . LYS A 1 94 ? -20.306 -5.578 24.985 1.00 88.69 94 LYS A C 1
ATOM 728 O O . LYS A 1 94 ? -21.167 -5.455 24.113 1.00 88.69 94 LYS A O 1
ATOM 733 N N . ILE A 1 95 ? -19.009 -5.702 24.700 1.00 92.44 95 ILE A N 1
ATOM 734 C CA . ILE A 1 95 ? -18.537 -5.871 23.327 1.00 92.44 95 ILE A CA 1
ATOM 735 C C . ILE A 1 95 ? -18.897 -7.281 22.855 1.00 92.44 95 ILE A C 1
ATOM 737 O O . ILE A 1 95 ? -18.725 -8.272 23.567 1.00 92.44 95 ILE A O 1
ATOM 741 N N . SER A 1 96 ? -19.423 -7.363 21.640 1.00 93.50 96 SER A N 1
ATOM 742 C CA . SER A 1 96 ? -19.718 -8.617 20.957 1.00 93.50 96 SER A CA 1
ATOM 743 C C . SER A 1 96 ? -18.657 -8.913 19.907 1.00 93.50 96 SER A C 1
ATOM 745 O O . SER A 1 96 ? -18.253 -8.036 19.145 1.00 93.50 96 SER A O 1
ATOM 747 N N . PHE A 1 97 ? -18.238 -10.170 19.837 1.00 95.12 97 PHE A N 1
ATOM 748 C CA . PHE A 1 97 ? -17.413 -10.680 18.750 1.00 95.12 97 PHE A CA 1
ATOM 749 C C . PHE A 1 97 ? -18.310 -11.508 17.841 1.00 95.12 97 PHE A C 1
ATOM 751 O O . PHE A 1 97 ? -18.896 -12.507 18.269 1.00 95.12 97 PHE A O 1
ATOM 758 N N . THR A 1 98 ? -18.458 -11.055 16.600 1.00 94.81 98 THR A N 1
ATOM 759 C CA . THR A 1 98 ? -19.338 -11.678 15.610 1.00 94.81 98 THR A CA 1
ATOM 760 C C . THR A 1 98 ? -18.500 -12.225 14.471 1.00 94.81 98 THR A C 1
ATOM 762 O O . THR A 1 98 ? -17.739 -11.491 13.844 1.00 94.81 98 THR A O 1
ATOM 765 N N . LEU A 1 99 ? -18.659 -13.517 14.203 1.00 94.56 99 LEU A N 1
ATOM 766 C CA . LEU A 1 99 ? -18.027 -14.169 13.072 1.00 94.56 99 LEU A CA 1
ATOM 767 C C . LEU A 1 99 ? -18.863 -13.991 11.816 1.00 94.56 99 LEU A C 1
ATOM 769 O O . LEU A 1 99 ? -20.069 -14.250 11.811 1.00 94.56 99 LEU A O 1
ATOM 773 N N . ILE A 1 100 ? -18.187 -13.607 10.747 1.00 93.69 100 ILE A N 1
ATOM 774 C CA . ILE A 1 100 ? -18.700 -13.653 9.387 1.00 93.69 100 ILE A CA 1
ATOM 775 C C . ILE A 1 100 ? -18.282 -14.998 8.801 1.00 93.69 100 ILE A C 1
ATOM 777 O O . ILE A 1 100 ? -17.095 -15.333 8.775 1.00 93.69 100 ILE A O 1
ATOM 781 N N . ARG A 1 101 ? -19.271 -15.813 8.427 1.00 91.44 101 ARG A N 1
ATOM 782 C CA . ARG A 1 101 ? -19.041 -17.198 8.002 1.00 91.44 101 ARG A CA 1
ATOM 783 C C . ARG A 1 101 ? -18.433 -17.239 6.604 1.00 91.44 101 ARG A C 1
ATOM 785 O O . ARG A 1 101 ? -18.829 -16.466 5.736 1.00 91.44 101 ARG A O 1
ATOM 792 N N . GLY A 1 102 ? -17.545 -18.204 6.378 1.00 88.56 102 GLY A N 1
ATOM 793 C CA . GLY A 1 102 ? -16.947 -18.465 5.069 1.00 88.56 102 GLY A CA 1
ATOM 794 C C . GLY A 1 102 ? -15.429 -18.289 5.033 1.00 88.56 102 GLY A C 1
ATOM 795 O O . GLY A 1 102 ? -14.778 -18.057 6.047 1.00 88.56 102 GLY A O 1
ATOM 796 N N . ARG A 1 103 ? -14.864 -18.437 3.830 1.00 85.94 103 ARG A N 1
ATOM 797 C CA . ARG A 1 103 ? -13.410 -18.405 3.573 1.00 85.94 103 ARG A CA 1
ATOM 798 C C . ARG A 1 103 ? -12.906 -17.053 3.057 1.00 85.94 103 ARG A C 1
ATOM 800 O O . ARG A 1 103 ? -11.778 -16.960 2.588 1.00 85.94 103 ARG A O 1
ATOM 807 N N . GLN A 1 104 ? -13.756 -16.030 3.098 1.00 90.94 104 GLN A N 1
ATOM 808 C CA . GLN A 1 104 ? -13.458 -14.713 2.546 1.00 90.94 104 GLN A CA 1
ATOM 809 C C . GLN A 1 104 ? -13.102 -13.701 3.642 1.00 90.94 104 GLN A C 1
ATOM 811 O O . GLN A 1 104 ? -13.447 -13.899 4.809 1.00 90.94 104 GLN A O 1
ATOM 816 N N . LEU A 1 105 ? -12.410 -12.621 3.264 1.00 94.12 105 LEU A N 1
ATOM 817 C CA . LEU A 1 105 ? -12.296 -11.431 4.110 1.00 94.12 105 LEU A CA 1
ATOM 818 C C . LEU A 1 105 ? -13.663 -10.729 4.183 1.00 94.12 105 LEU A C 1
ATOM 820 O O . LEU A 1 105 ? -14.588 -11.081 3.452 1.00 94.12 105 LEU A O 1
ATOM 824 N N . LEU A 1 106 ? -13.820 -9.749 5.078 1.00 94.06 106 LEU A N 1
ATOM 825 C CA . LEU A 1 106 ? -15.106 -9.051 5.246 1.00 94.06 106 LEU A CA 1
ATOM 826 C C . LEU A 1 106 ? -15.508 -8.281 3.992 1.00 94.06 106 LEU A C 1
ATOM 828 O O . LEU A 1 106 ? -16.686 -8.203 3.651 1.00 94.06 106 LEU A O 1
ATOM 832 N N . TYR A 1 107 ? -14.508 -7.708 3.336 1.00 94.88 107 TYR A N 1
ATOM 833 C CA . TYR A 1 107 ? -14.604 -7.090 2.030 1.00 94.88 107 TYR A CA 1
ATOM 834 C C . TYR A 1 107 ? -13.305 -7.375 1.283 1.00 94.88 107 TYR A C 1
ATOM 836 O O . TYR A 1 107 ? -12.224 -7.303 1.871 1.00 94.88 107 TYR A O 1
ATOM 844 N N . PHE A 1 108 ? -13.411 -7.702 0.002 1.00 94.88 108 PHE A N 1
ATOM 845 C CA . PHE A 1 108 ? -12.266 -7.978 -0.850 1.00 94.88 108 PHE A CA 1
ATOM 846 C C . PHE A 1 108 ? -12.550 -7.448 -2.251 1.00 94.88 108 PHE A C 1
ATOM 848 O O . PHE A 1 108 ? -13.508 -7.878 -2.896 1.00 94.88 108 PHE A O 1
ATOM 855 N N . LYS A 1 109 ? -11.719 -6.512 -2.705 1.00 93.94 109 LYS A N 1
ATOM 856 C CA . LYS A 1 109 ? -11.701 -6.039 -4.089 1.00 93.94 109 LYS A CA 1
ATOM 857 C C . LYS A 1 109 ? -10.512 -6.645 -4.822 1.00 93.94 109 LYS A C 1
ATOM 859 O O . LYS A 1 109 ? -10.695 -7.250 -5.877 1.00 93.94 109 LYS A O 1
ATOM 864 N N . ASP A 1 110 ? -9.329 -6.503 -4.235 1.00 94.00 110 ASP A N 1
ATOM 865 C CA . ASP A 1 110 ? -8.067 -7.058 -4.711 1.00 94.00 110 ASP A CA 1
ATOM 866 C C . ASP A 1 110 ? -7.067 -7.206 -3.547 1.00 94.00 110 ASP A C 1
ATOM 868 O O . ASP A 1 110 ? -7.367 -6.887 -2.393 1.00 94.00 110 ASP A O 1
ATOM 872 N N . VAL A 1 111 ? -5.863 -7.710 -3.840 1.00 93.81 111 VAL A N 1
ATOM 873 C CA . VAL A 1 111 ? -4.827 -7.969 -2.824 1.00 93.81 111 VAL A CA 1
ATOM 874 C C . VAL A 1 111 ? -4.351 -6.709 -2.084 1.00 93.81 111 VAL A C 1
ATOM 876 O O . VAL A 1 111 ? -3.824 -6.844 -0.988 1.00 93.81 111 VAL A O 1
ATOM 879 N N . ARG A 1 112 ? -4.583 -5.510 -2.633 1.00 93.62 112 ARG A N 1
ATOM 880 C CA . ARG A 1 112 ? -4.176 -4.201 -2.085 1.00 93.62 112 ARG A CA 1
ATOM 881 C C . ARG A 1 112 ? -5.367 -3.366 -1.609 1.00 93.62 112 ARG A C 1
ATOM 883 O O . ARG A 1 112 ? -5.196 -2.223 -1.206 1.00 93.62 112 ARG A O 1
ATOM 890 N N . SER A 1 113 ? -6.589 -3.896 -1.708 1.00 94.00 113 SER A N 1
ATOM 891 C CA . SER A 1 113 ? -7.835 -3.235 -1.309 1.00 94.00 113 SER A CA 1
ATOM 892 C C . SER A 1 113 ? -8.792 -4.258 -0.694 1.00 94.00 113 SER A C 1
ATOM 894 O O . SER A 1 113 ? -9.558 -4.949 -1.380 1.00 94.00 113 SER A O 1
ATOM 896 N N . HIS A 1 114 ? -8.727 -4.389 0.630 1.00 94.69 114 HIS A N 1
ATOM 897 C CA . HIS A 1 114 ? -9.490 -5.387 1.377 1.00 94.69 114 HIS A CA 1
ATOM 898 C C . HIS A 1 114 ? -9.688 -4.997 2.848 1.00 94.69 114 HIS A C 1
ATOM 900 O O . HIS A 1 114 ? -8.951 -4.194 3.411 1.00 94.69 114 HIS A O 1
ATOM 906 N N . GLN A 1 115 ? -10.687 -5.589 3.508 1.00 94.94 115 GLN A N 1
ATOM 907 C CA . GLN A 1 115 ? -10.928 -5.411 4.940 1.00 94.94 115 GLN A CA 1
ATOM 908 C C . GLN A 1 115 ? -11.058 -6.742 5.660 1.00 94.94 115 GLN A C 1
ATOM 910 O O . GLN A 1 115 ? -11.941 -7.551 5.374 1.00 94.94 115 GLN A O 1
ATOM 915 N N . ALA A 1 116 ? -10.202 -6.931 6.657 1.00 94.31 116 ALA A N 1
ATOM 916 C CA . ALA A 1 116 ? -10.161 -8.129 7.476 1.00 94.31 116 ALA A CA 1
ATOM 917 C C . ALA A 1 116 ? -10.945 -7.992 8.776 1.00 94.31 116 ALA A C 1
ATOM 919 O O . ALA A 1 116 ? -11.525 -8.965 9.236 1.00 94.31 116 ALA A O 1
ATOM 920 N N . VAL A 1 117 ? -10.975 -6.808 9.386 1.00 94.50 117 VAL A N 1
ATOM 921 C CA . VAL A 1 117 ? -11.702 -6.579 10.642 1.00 94.50 117 VAL A CA 1
ATOM 922 C C . VAL A 1 117 ? -12.527 -5.313 10.515 1.00 94.50 117 VAL A C 1
ATOM 924 O O . VAL A 1 117 ? -12.043 -4.312 9.989 1.00 94.50 117 VAL A O 1
ATOM 927 N N . HIS A 1 118 ? -13.763 -5.340 11.008 1.00 94.81 118 HIS A N 1
ATOM 928 C CA . HIS A 1 118 ? -14.663 -4.188 10.985 1.00 94.81 118 HIS A CA 1
ATOM 929 C C . HIS A 1 118 ? -15.284 -3.934 12.362 1.00 94.81 118 HIS A C 1
ATOM 931 O O . HIS A 1 118 ? -15.564 -4.872 13.111 1.00 94.81 118 HIS A O 1
ATOM 937 N N . ILE A 1 119 ? -15.521 -2.662 12.697 1.00 93.81 119 ILE A N 1
ATOM 938 C CA . ILE A 1 119 ? -16.050 -2.243 14.001 1.00 93.81 119 ILE A CA 1
ATOM 939 C C . ILE A 1 119 ? -17.441 -1.616 13.856 1.00 93.81 119 ILE A C 1
ATOM 941 O O . ILE A 1 119 ? -17.608 -0.484 13.404 1.00 93.81 119 ILE A O 1
ATOM 945 N N . GLY A 1 120 ? -18.448 -2.314 14.376 1.00 91.19 120 GLY A N 1
ATOM 946 C CA . GLY A 1 120 ? -19.805 -1.806 14.536 1.00 91.19 120 GLY A CA 1
ATOM 947 C C . GLY A 1 120 ? -19.951 -0.958 15.798 1.00 91.19 120 GLY A C 1
ATOM 948 O O . GLY A 1 120 ? -20.409 -1.459 16.823 1.00 91.19 120 GLY A O 1
ATOM 949 N N . ARG A 1 121 ? -19.630 0.338 15.712 1.00 89.88 121 ARG A N 1
ATOM 950 C CA . ARG A 1 121 ? -19.676 1.312 16.827 1.00 89.88 121 ARG A CA 1
ATOM 951 C C . ARG A 1 121 ? -20.975 1.281 17.643 1.00 89.88 121 ARG A C 1
ATOM 953 O O . ARG A 1 121 ? -20.953 1.013 18.842 1.00 89.88 121 ARG A O 1
ATOM 960 N N . ARG A 1 122 ? -22.125 1.493 16.990 1.00 87.06 122 ARG A N 1
ATOM 961 C CA . ARG A 1 122 ? -23.446 1.494 17.656 1.00 87.06 122 ARG A CA 1
ATOM 962 C C . ARG A 1 122 ? -23.853 0.116 18.184 1.00 87.06 122 ARG A C 1
ATOM 964 O O . ARG A 1 122 ? -24.524 0.025 19.206 1.00 87.06 122 ARG A O 1
ATOM 971 N N . ARG A 1 123 ? -23.435 -0.957 17.504 1.00 87.88 123 ARG A N 1
ATOM 972 C CA . ARG A 1 123 ? -23.727 -2.345 17.901 1.00 87.88 123 ARG A CA 1
ATOM 973 C C . ARG A 1 123 ? -22.773 -2.882 18.973 1.00 87.88 123 ARG A C 1
ATOM 975 O O . ARG A 1 123 ? -23.038 -3.939 19.541 1.00 87.88 123 ARG A O 1
ATOM 982 N N . ARG A 1 124 ? -21.696 -2.145 19.271 1.00 93.00 124 ARG A N 1
ATOM 983 C CA . ARG A 1 124 ? -20.594 -2.585 20.135 1.00 93.00 124 ARG A CA 1
ATOM 984 C C . ARG A 1 124 ? -20.042 -3.927 19.655 1.00 93.00 124 ARG A C 1
ATOM 986 O O . ARG A 1 124 ? -19.928 -4.873 20.429 1.00 93.00 124 ARG A O 1
ATOM 993 N N . THR A 1 125 ? -19.778 -4.033 18.356 1.00 93.56 125 THR A N 1
ATOM 994 C CA . THR A 1 125 ? -19.413 -5.303 17.718 1.00 93.56 125 THR A CA 1
ATOM 995 C C . THR A 1 125 ? -18.076 -5.201 17.011 1.00 93.56 125 THR A C 1
ATOM 997 O O . THR A 1 125 ? -17.847 -4.256 16.261 1.00 93.56 125 THR A O 1
ATOM 1000 N N . VAL A 1 126 ? -17.229 -6.208 17.198 1.00 95.69 126 VAL A N 1
ATOM 1001 C CA . VAL A 1 126 ? -16.076 -6.480 16.340 1.00 95.69 126 VAL A CA 1
ATOM 1002 C C . VAL A 1 126 ? -16.454 -7.635 15.416 1.00 95.69 126 VAL A C 1
ATOM 1004 O O . VAL A 1 126 ? -16.803 -8.725 15.881 1.00 95.69 126 VAL A O 1
ATOM 1007 N N . TYR A 1 127 ? -16.429 -7.381 14.110 1.00 95.38 127 TYR A N 1
ATOM 1008 C CA . TYR A 1 127 ? -16.677 -8.381 13.078 1.00 95.38 127 TYR A CA 1
ATOM 1009 C C . TYR A 1 127 ? -15.356 -8.986 12.621 1.00 95.38 127 TYR A C 1
ATOM 1011 O O . TYR A 1 127 ? -14.423 -8.254 12.288 1.00 95.38 127 TYR A O 1
ATOM 1019 N N . LEU A 1 128 ? -15.295 -10.314 12.603 1.00 95.06 128 LEU A N 1
ATOM 1020 C CA . LEU A 1 128 ? -14.120 -11.091 12.221 1.00 95.06 128 LEU A CA 1
ATOM 1021 C C . LEU A 1 128 ? -14.542 -12.169 11.209 1.00 95.06 128 LEU A C 1
ATOM 1023 O O . LEU A 1 128 ? -15.539 -12.848 11.452 1.00 95.06 128 LEU A O 1
ATOM 1027 N N . PRO A 1 129 ? -13.829 -12.370 10.095 1.00 94.88 129 PRO A N 1
ATOM 1028 C CA . PRO A 1 129 ? -14.081 -13.493 9.213 1.00 94.88 129 PRO A CA 1
ATOM 1029 C C . PRO A 1 129 ? -13.554 -14.787 9.831 1.00 94.88 129 PRO A C 1
ATOM 1031 O O . PRO A 1 129 ? -12.474 -14.827 10.424 1.00 94.88 129 PRO A O 1
ATOM 1034 N N . GLU A 1 130 ? -14.307 -15.868 9.649 1.00 93.50 130 GLU A N 1
ATOM 1035 C CA . GLU A 1 130 ? -13.903 -17.222 10.048 1.00 93.50 130 GLU A CA 1
ATOM 1036 C C . GLU A 1 130 ? -12.578 -17.647 9.386 1.00 93.50 130 GLU A C 1
ATOM 1038 O O . GLU A 1 130 ? -11.780 -18.354 10.000 1.00 93.50 130 GLU A O 1
ATOM 1043 N N . ALA A 1 131 ? -12.293 -17.131 8.185 1.00 92.25 131 ALA A N 1
ATOM 1044 C CA . ALA A 1 131 ? -11.048 -17.356 7.450 1.00 92.25 131 ALA A CA 1
ATOM 1045 C C . ALA A 1 131 ? -9.776 -17.042 8.260 1.00 92.25 131 ALA A C 1
ATOM 1047 O O . ALA A 1 131 ? -8.784 -17.751 8.119 1.00 92.25 131 ALA A O 1
ATOM 1048 N N . LEU A 1 132 ? -9.802 -16.039 9.151 1.00 92.44 132 LEU A N 1
ATOM 1049 C CA . LEU A 1 132 ? -8.641 -15.697 9.990 1.00 92.44 132 LEU A CA 1
ATOM 1050 C C . LEU A 1 132 ? -8.245 -16.849 10.918 1.00 92.44 132 LEU A C 1
ATOM 1052 O O . LEU A 1 132 ? -7.065 -17.091 11.150 1.00 92.44 132 LEU A O 1
ATOM 1056 N N . PHE A 1 133 ? -9.245 -17.550 11.452 1.00 90.75 133 PHE A N 1
ATOM 1057 C CA . PHE A 1 133 ? -9.063 -18.640 12.405 1.00 90.75 133 PHE A CA 1
ATOM 1058 C C . PHE A 1 133 ? -8.517 -19.871 11.690 1.00 90.75 133 PHE A C 1
ATOM 1060 O O . PHE A 1 133 ? -7.546 -20.463 12.152 1.00 90.75 133 PHE A O 1
ATOM 1067 N N . ALA A 1 134 ? -9.102 -20.196 10.532 1.00 87.69 134 ALA A N 1
ATOM 1068 C CA . ALA A 1 134 ? -8.642 -21.291 9.688 1.00 87.69 134 ALA A CA 1
ATOM 1069 C C . ALA A 1 134 ? -7.189 -21.081 9.237 1.00 87.69 134 ALA A C 1
ATOM 1071 O O . ALA A 1 134 ? -6.375 -21.988 9.385 1.00 87.69 134 ALA A O 1
ATOM 1072 N N . GLN A 1 135 ? -6.844 -19.872 8.779 1.00 89.06 135 GLN A N 1
ATOM 1073 C CA . GLN A 1 135 ? -5.480 -19.557 8.354 1.00 89.06 135 GLN A CA 1
ATOM 1074 C C . GLN A 1 135 ? -4.484 -19.647 9.513 1.00 89.06 135 GLN A C 1
ATOM 1076 O O . GLN A 1 135 ? -3.396 -20.199 9.354 1.00 89.06 135 GLN A O 1
ATOM 1081 N N . ALA A 1 136 ? -4.851 -19.126 10.688 1.00 86.69 136 ALA A N 1
ATOM 1082 C CA . ALA A 1 136 ? -4.002 -19.212 11.870 1.00 86.69 136 ALA A CA 1
ATOM 1083 C C . ALA A 1 136 ? -3.735 -20.658 12.291 1.00 86.69 136 ALA A C 1
ATOM 1085 O O . ALA A 1 136 ? -2.598 -21.010 12.602 1.00 86.69 136 ALA A O 1
ATOM 1086 N N . GLU A 1 137 ? -4.772 -21.493 12.285 1.00 85.88 137 GLU A N 1
ATOM 1087 C CA . GLU A 1 137 ? -4.665 -22.900 12.657 1.00 85.88 137 GLU A CA 1
ATOM 1088 C C . GLU A 1 137 ? -3.857 -23.706 11.630 1.00 85.88 137 GLU A C 1
ATOM 1090 O O . GLU A 1 137 ? -2.942 -24.429 12.020 1.00 85.88 137 GLU A O 1
ATOM 1095 N N . GLU A 1 138 ? -4.121 -23.536 10.330 1.00 85.00 138 GLU A N 1
ATOM 1096 C CA . GLU A 1 138 ? -3.421 -24.255 9.256 1.00 85.00 138 GLU A CA 1
ATOM 1097 C C . GLU A 1 138 ? -1.914 -23.969 9.254 1.00 85.00 138 GLU A C 1
ATOM 1099 O O . GLU A 1 138 ? -1.101 -24.876 9.074 1.00 85.00 138 GLU A O 1
ATOM 1104 N N . LYS A 1 139 ? -1.524 -22.711 9.482 1.00 82.69 139 LYS A N 1
ATOM 1105 C CA . LYS A 1 139 ? -0.112 -22.306 9.521 1.00 82.69 139 LYS A CA 1
ATOM 1106 C C . LYS A 1 139 ? 0.549 -22.546 10.880 1.00 82.69 139 LYS A C 1
ATOM 1108 O O . LYS A 1 139 ? 1.740 -22.278 11.028 1.00 82.69 139 LYS A O 1
ATOM 1113 N N . GLY A 1 140 ? -0.196 -23.058 11.863 1.00 81.81 140 GLY A N 1
ATOM 1114 C CA . GLY A 1 140 ? 0.310 -23.330 13.207 1.00 81.81 140 GLY A CA 1
ATOM 1115 C C . GLY A 1 140 ? 0.717 -22.069 13.971 1.00 81.81 140 GLY A C 1
ATOM 1116 O O . GLY A 1 140 ? 1.628 -22.127 14.799 1.00 81.81 140 GLY A O 1
ATOM 1117 N N . TYR A 1 141 ? 0.082 -20.928 13.689 1.00 83.00 141 TYR A N 1
ATOM 1118 C CA . TYR A 1 141 ? 0.382 -19.676 14.375 1.00 83.00 141 TYR A CA 1
ATOM 1119 C C . TYR A 1 141 ? -0.090 -19.712 15.836 1.00 83.00 141 TYR A C 1
ATOM 1121 O O . TYR A 1 141 ? -1.134 -20.276 16.170 1.00 83.00 141 TYR A O 1
ATOM 1129 N N . ASP A 1 142 ? 0.689 -19.092 16.730 1.00 82.62 142 ASP A N 1
ATOM 1130 C CA . ASP A 1 142 ? 0.295 -18.939 18.133 1.00 82.62 142 ASP A CA 1
ATOM 1131 C C . ASP A 1 142 ? -0.967 -18.070 18.229 1.00 82.62 142 ASP A C 1
ATOM 1133 O O . ASP A 1 142 ? -1.134 -17.111 17.481 1.00 82.62 142 ASP A O 1
ATOM 1137 N N . TYR A 1 143 ? -1.848 -18.359 19.191 1.00 87.56 143 TYR A N 1
ATOM 1138 C CA . TYR A 1 143 ? -3.077 -17.587 19.416 1.00 87.56 143 TYR A CA 1
ATOM 1139 C C . TYR A 1 143 ? -2.844 -16.080 19.631 1.00 87.56 143 TYR A C 1
ATOM 1141 O O . TYR A 1 143 ? -3.778 -15.295 19.456 1.00 87.56 143 TYR A O 1
ATOM 1149 N N . TRP A 1 144 ? -1.624 -15.675 20.005 1.00 86.62 144 TRP A N 1
ATOM 1150 C CA . TRP A 1 144 ? -1.179 -14.284 20.037 1.00 86.62 144 TRP A CA 1
ATOM 1151 C C . TRP A 1 144 ? -1.411 -13.563 18.702 1.00 86.62 144 TRP A C 1
ATOM 1153 O O . TRP A 1 144 ? -1.904 -12.442 18.716 1.00 86.62 144 TRP A O 1
ATOM 1163 N N . ALA A 1 145 ? -1.192 -14.238 17.571 1.00 85.69 145 ALA A N 1
ATOM 1164 C CA . ALA A 1 145 ? -1.425 -13.710 16.229 1.00 85.69 145 ALA A CA 1
ATOM 1165 C C . ALA A 1 145 ? -2.818 -13.086 16.072 1.00 85.69 145 ALA A C 1
ATOM 1167 O O . ALA A 1 145 ? -2.975 -11.952 15.644 1.00 85.69 145 ALA A O 1
ATOM 1168 N N . ILE A 1 146 ? -3.863 -13.813 16.471 1.00 90.12 146 ILE A N 1
ATOM 1169 C CA . ILE A 1 146 ? -5.237 -13.296 16.404 1.00 90.12 146 ILE A CA 1
ATOM 1170 C C . ILE A 1 146 ? -5.498 -12.284 17.528 1.00 90.12 146 ILE A C 1
ATOM 1172 O O . ILE A 1 146 ? -6.301 -11.362 17.364 1.00 90.12 146 ILE A O 1
ATOM 1176 N N . ALA A 1 147 ? -4.829 -12.434 18.676 1.00 91.44 147 ALA A N 1
ATOM 1177 C CA . ALA A 1 147 ? -4.983 -11.524 19.806 1.00 91.44 147 ALA A CA 1
ATOM 1178 C C . ALA A 1 147 ? -4.545 -10.098 19.447 1.00 91.44 147 ALA A C 1
ATOM 1180 O O . ALA A 1 147 ? -5.200 -9.161 19.893 1.00 91.44 147 ALA A O 1
ATOM 1181 N N . GLU A 1 148 ? -3.525 -9.927 18.600 1.00 90.06 148 GLU A N 1
ATOM 1182 C CA . GLU A 1 148 ? -3.112 -8.629 18.048 1.00 90.06 148 GLU A CA 1
ATOM 1183 C C . GLU A 1 148 ? -4.280 -7.905 17.373 1.00 90.06 148 GLU A C 1
ATOM 1185 O O . GLU A 1 148 ? -4.641 -6.792 17.768 1.00 90.06 148 GLU A O 1
ATOM 1190 N N . GLY A 1 149 ? -4.941 -8.570 16.419 1.00 90.69 149 GLY A N 1
ATOM 1191 C CA . GLY A 1 149 ? -6.087 -8.006 15.710 1.00 90.69 149 GLY A CA 1
ATOM 1192 C C . GLY A 1 149 ? -7.271 -7.702 16.632 1.00 90.69 149 GLY A C 1
ATOM 1193 O O . GLY A 1 149 ? -7.924 -6.663 16.497 1.00 90.69 149 GLY A O 1
ATOM 1194 N N . VAL A 1 150 ? -7.521 -8.572 17.618 1.00 93.19 150 VAL A N 1
ATOM 1195 C CA . VAL A 1 150 ? -8.572 -8.371 18.629 1.00 93.19 150 VAL A CA 1
ATOM 1196 C C . VAL A 1 150 ? -8.261 -7.173 19.525 1.00 93.19 150 VAL A C 1
ATOM 1198 O O . VAL A 1 150 ? -9.157 -6.363 19.765 1.00 93.19 150 VAL A O 1
ATOM 1201 N N . ILE A 1 151 ? -7.024 -7.038 20.009 1.00 93.06 151 ILE A N 1
ATOM 1202 C CA . ILE A 1 151 ? -6.579 -5.906 20.832 1.00 93.06 151 ILE A CA 1
ATOM 1203 C C . ILE A 1 151 ? -6.730 -4.620 20.033 1.00 93.06 151 ILE A C 1
ATOM 1205 O O . ILE A 1 151 ? -7.374 -3.695 20.519 1.00 93.06 151 ILE A O 1
ATOM 1209 N N . PHE A 1 152 ? -6.205 -4.581 18.807 1.00 93.31 152 PHE A N 1
ATOM 1210 C CA . PHE A 1 152 ? -6.264 -3.403 17.953 1.00 93.31 152 PHE A CA 1
ATOM 1211 C C . PHE A 1 152 ? -7.709 -2.944 17.724 1.00 93.31 152 PHE A C 1
ATOM 1213 O O . PHE A 1 152 ? -8.070 -1.815 18.059 1.00 93.31 152 PHE A O 1
ATOM 1220 N N . ALA A 1 153 ? -8.569 -3.832 17.219 1.00 94.12 153 ALA A N 1
ATOM 1221 C CA . ALA A 1 153 ? -9.946 -3.476 16.892 1.00 94.12 153 ALA A CA 1
ATOM 1222 C C . ALA A 1 153 ? -10.773 -3.128 18.136 1.00 94.12 153 ALA A C 1
ATOM 1224 O O . ALA A 1 153 ? -11.577 -2.194 18.126 1.00 94.12 153 ALA A O 1
ATOM 1225 N N . SER A 1 154 ? -10.574 -3.855 19.232 1.00 94.25 154 SER A N 1
ATOM 1226 C CA . SER A 1 154 ? -11.348 -3.597 20.440 1.00 94.25 154 SER A CA 1
ATOM 1227 C C . SER A 1 154 ? -10.886 -2.346 21.175 1.00 94.25 154 SER A C 1
ATOM 1229 O O . SER A 1 154 ? -11.718 -1.675 21.774 1.00 94.25 154 SER A O 1
ATOM 1231 N N . TRP A 1 155 ? -9.598 -1.998 21.107 1.00 95.12 155 TRP A N 1
ATOM 1232 C CA . TRP A 1 155 ? -9.072 -0.750 21.659 1.00 95.12 155 TRP A CA 1
ATOM 1233 C C . TRP A 1 155 ? -9.736 0.464 21.003 1.00 95.12 155 TRP A C 1
ATOM 1235 O O . TRP A 1 155 ? -10.283 1.313 21.703 1.00 95.12 155 TRP A O 1
ATOM 1245 N N . LEU A 1 156 ? -9.803 0.478 19.666 1.00 95.12 156 LEU A N 1
ATOM 1246 C CA . LEU A 1 156 ? -10.508 1.515 18.904 1.00 95.12 156 LEU A CA 1
ATOM 1247 C C . LEU A 1 156 ? -11.978 1.645 19.321 1.00 95.12 156 LEU A C 1
ATOM 1249 O O . LEU A 1 156 ? -12.492 2.755 19.469 1.00 95.12 156 LEU A O 1
ATOM 1253 N N . LEU A 1 157 ? -12.659 0.510 19.516 1.00 95.38 157 LEU A N 1
ATOM 1254 C CA . LEU A 1 157 ? -14.055 0.493 19.944 1.00 95.38 157 LEU A CA 1
ATOM 1255 C C . LEU A 1 157 ? -14.221 0.990 21.386 1.00 95.38 157 LEU A C 1
ATOM 1257 O O . LEU A 1 157 ? -15.132 1.769 21.647 1.00 95.38 157 LEU A O 1
ATOM 1261 N N . LEU A 1 158 ? -13.364 0.565 22.315 1.00 96.25 158 LEU A N 1
ATOM 1262 C CA . LEU A 1 158 ? -13.401 0.998 23.713 1.00 96.25 158 LEU A CA 1
ATOM 1263 C C . LEU A 1 158 ? -13.156 2.505 23.844 1.00 96.25 158 LEU A C 1
ATOM 1265 O O . LEU A 1 158 ? -13.887 3.167 24.575 1.00 96.25 158 LEU A O 1
ATOM 1269 N N . ASP A 1 159 ? -12.203 3.066 23.098 1.00 95.69 159 ASP A N 1
ATOM 1270 C CA . ASP A 1 159 ? -11.956 4.514 23.076 1.00 95.69 159 ASP A CA 1
ATOM 1271 C C . ASP A 1 159 ? -13.138 5.296 22.504 1.00 95.69 159 ASP A C 1
ATOM 1273 O O . ASP A 1 159 ? -13.558 6.311 23.064 1.00 95.69 159 ASP A O 1
ATOM 1277 N N . TYR A 1 160 ? -13.749 4.782 21.436 1.00 95.75 160 TYR A N 1
ATOM 1278 C CA . TYR A 1 160 ? -14.972 5.368 20.905 1.00 95.75 160 TYR A CA 1
ATOM 1279 C C . TYR A 1 160 ? -16.118 5.328 21.934 1.00 95.75 160 TYR A C 1
ATOM 1281 O O . TYR A 1 160 ? -16.828 6.317 22.116 1.00 95.75 160 TYR A O 1
ATOM 1289 N N . LEU A 1 161 ? -16.301 4.209 22.644 1.00 95.56 161 LEU A N 1
ATOM 1290 C CA . LEU A 1 161 ? -17.330 4.088 23.682 1.00 95.56 161 LEU A CA 1
ATOM 1291 C C . LEU A 1 161 ? -17.045 4.990 24.889 1.00 95.56 161 LEU A C 1
ATOM 1293 O O . LEU A 1 161 ? -17.984 5.580 25.424 1.00 95.56 161 LEU A O 1
ATOM 1297 N N . LEU A 1 162 ? -15.778 5.165 25.267 1.00 96.19 162 LEU A N 1
ATOM 1298 C CA . LEU A 1 162 ? -15.370 6.136 26.278 1.00 96.19 162 LEU A CA 1
ATOM 1299 C C . LEU A 1 162 ? -15.787 7.551 25.858 1.00 96.19 162 LEU A C 1
ATOM 1301 O O . LEU A 1 162 ? -16.439 8.242 26.635 1.00 96.19 162 LEU A O 1
ATOM 1305 N N . LEU A 1 163 ? -15.517 7.966 24.614 1.00 95.50 163 LEU A N 1
ATOM 1306 C CA . LEU A 1 163 ? -15.977 9.261 24.095 1.00 95.50 163 LEU A CA 1
ATOM 1307 C C . LEU A 1 163 ? -17.502 9.411 24.153 1.00 95.50 163 LEU A C 1
ATOM 1309 O O . LEU A 1 163 ? -17.989 10.472 24.543 1.00 95.50 163 LEU A O 1
ATOM 1313 N N . VAL A 1 164 ? -18.260 8.361 23.825 1.00 95.19 164 VAL A N 1
ATOM 1314 C CA . VAL A 1 164 ? -19.729 8.371 23.932 1.00 95.19 164 VAL A CA 1
ATOM 1315 C C . VAL A 1 164 ? -20.185 8.626 25.373 1.00 95.19 164 VAL A C 1
ATOM 1317 O O . VAL A 1 164 ? -21.085 9.442 25.592 1.00 95.19 164 VAL A O 1
ATOM 1320 N N . GLU A 1 165 ? -19.584 7.970 26.367 1.00 95.81 165 GLU A N 1
ATOM 1321 C CA . GLU A 1 165 ? -19.937 8.190 27.777 1.00 95.81 165 GLU A CA 1
ATOM 1322 C C . GLU A 1 165 ? -19.505 9.579 28.277 1.00 95.81 165 GLU A C 1
ATOM 1324 O O . GLU A 1 165 ? -20.254 10.234 29.008 1.00 95.81 165 GLU A O 1
ATOM 1329 N N . LEU A 1 166 ? -18.371 10.104 27.801 1.00 94.75 166 LEU A N 1
ATOM 1330 C CA . LEU A 1 166 ? -17.957 11.483 28.082 1.00 94.75 166 LEU A CA 1
ATOM 1331 C C . LEU A 1 166 ? -18.940 12.503 27.503 1.00 94.75 166 LEU A C 1
ATOM 1333 O O . LEU A 1 166 ? -19.315 13.445 28.202 1.00 94.75 166 LEU A O 1
ATOM 1337 N N . VAL A 1 167 ? -19.414 12.305 26.270 1.00 94.31 167 VAL A N 1
ATOM 1338 C CA . VAL A 1 167 ? -20.438 13.158 25.645 1.00 94.31 167 VAL A CA 1
ATOM 1339 C C . VAL A 1 167 ? -21.749 13.105 26.431 1.00 94.31 167 VAL A C 1
ATOM 1341 O O . VAL A 1 167 ? -22.339 14.149 26.711 1.00 94.31 167 VAL A O 1
ATOM 1344 N N . LYS A 1 168 ? -22.202 11.917 26.850 1.00 94.19 168 LYS A N 1
ATOM 1345 C CA . LYS A 1 168 ? -23.409 11.775 27.686 1.00 94.19 168 LYS A CA 1
ATOM 1346 C C . LYS A 1 168 ? -23.272 12.505 29.019 1.00 94.19 168 LYS A C 1
ATOM 1348 O O . LYS A 1 168 ? -24.214 13.166 29.455 1.00 94.19 168 LYS A O 1
ATOM 1353 N N . SER A 1 169 ? -22.117 12.397 29.664 1.00 93.06 169 SER A N 1
ATOM 1354 C CA . SER A 1 169 ? -21.848 13.062 30.938 1.00 93.06 169 SER A CA 1
ATOM 1355 C C . SER A 1 169 ? -21.737 14.582 30.770 1.00 93.06 169 SER A C 1
ATOM 1357 O O . SER A 1 169 ? -22.351 15.325 31.533 1.00 93.06 169 SER A O 1
ATOM 1359 N N . ALA A 1 170 ? -21.080 15.061 29.710 1.00 90.75 170 ALA A N 1
ATOM 1360 C CA . ALA A 1 170 ? -21.043 16.482 29.363 1.00 90.75 170 ALA A CA 1
ATOM 1361 C C . ALA A 1 170 ? -22.448 17.035 29.072 1.00 90.75 170 ALA A C 1
ATOM 1363 O O . ALA A 1 170 ? -22.801 18.098 29.575 1.00 90.75 170 ALA A O 1
ATOM 1364 N N . ARG A 1 171 ? -23.293 16.285 28.350 1.00 91.50 171 ARG A N 1
ATOM 1365 C CA . ARG A 1 171 ? -24.700 16.645 28.113 1.00 91.50 171 ARG A CA 1
ATOM 1366 C C . ARG A 1 171 ? -25.464 16.829 29.415 1.00 91.50 171 ARG A C 1
ATOM 1368 O O . ARG A 1 171 ? -26.144 17.837 29.566 1.00 91.50 171 ARG A O 1
ATOM 1375 N N . LYS A 1 172 ? -25.349 15.892 30.361 1.00 90.00 172 LYS A N 1
ATOM 1376 C CA . LYS A 1 172 ? -25.991 16.018 31.682 1.00 90.00 172 LYS A CA 1
ATOM 1377 C C . LYS A 1 172 ? -25.537 17.284 32.413 1.00 90.00 172 LYS A C 1
ATOM 1379 O O . LYS A 1 172 ? -26.354 17.949 33.035 1.00 90.00 172 LYS A O 1
ATOM 1384 N N . LEU A 1 173 ? -24.255 17.645 32.312 1.00 87.38 173 LEU A N 1
ATOM 1385 C CA . LEU A 1 173 ? -23.717 18.863 32.929 1.00 87.38 173 LEU A CA 1
ATOM 1386 C C . LEU A 1 173 ? -24.176 20.156 32.236 1.00 87.38 173 LEU A C 1
ATOM 1388 O O . LEU A 1 173 ? -24.293 21.185 32.913 1.00 87.38 173 LEU A O 1
ATOM 1392 N N . ALA A 1 174 ? -24.414 20.099 30.923 1.00 86.25 174 ALA A N 1
ATOM 1393 C CA . ALA A 1 174 ? -24.849 21.212 30.081 1.00 86.25 174 ALA A CA 1
ATOM 1394 C C . ALA A 1 174 ? -26.369 21.451 30.104 1.00 86.25 174 ALA A C 1
ATOM 1396 O O . ALA A 1 174 ? -26.819 22.543 29.760 1.00 86.25 174 ALA A O 1
ATOM 1397 N N . GLN A 1 175 ? -27.172 20.459 30.510 1.00 84.38 175 GLN A N 1
ATOM 1398 C CA . GLN A 1 175 ? -28.631 20.581 30.581 1.00 84.38 175 GLN A CA 1
ATOM 1399 C C . GLN A 1 175 ? -29.051 21.815 31.397 1.00 84.38 175 GLN A C 1
ATOM 1401 O O . GLN A 1 175 ? -28.703 21.958 32.569 1.00 84.38 175 GLN A O 1
ATOM 1406 N N . GLY A 1 176 ? -29.807 22.711 30.755 1.00 77.12 176 GLY A N 1
ATOM 1407 C CA . GLY A 1 176 ? -30.315 23.942 31.367 1.00 77.12 176 GLY A CA 1
ATOM 1408 C C . GLY A 1 176 ? -29.311 25.097 31.470 1.00 77.12 176 GLY A C 1
ATOM 1409 O O . GLY A 1 176 ? -29.615 26.080 32.140 1.00 77.12 176 GLY A O 1
ATOM 1410 N N . LYS A 1 177 ? -28.133 25.012 30.834 1.00 80.25 177 LYS A N 1
ATOM 1411 C CA . LYS A 1 177 ? -27.102 26.066 30.854 1.00 80.25 177 LYS A CA 1
ATOM 1412 C C . LYS A 1 177 ? -26.788 26.546 29.437 1.00 80.25 177 LYS A C 1
ATOM 1414 O O . LYS A 1 177 ? -26.335 25.754 28.621 1.00 80.25 177 LYS A O 1
ATOM 1419 N N . SER A 1 178 ? -26.991 27.834 29.154 1.00 69.50 178 SER A N 1
ATOM 1420 C CA . SER A 1 178 ? -26.667 28.436 27.848 1.00 69.50 178 SER A CA 1
ATOM 1421 C C . SER A 1 178 ? -25.162 28.629 27.640 1.00 69.50 178 SER A C 1
ATOM 1423 O O . SER A 1 178 ? -24.668 28.410 26.539 1.00 69.50 178 SER A O 1
ATOM 1425 N N . ASP A 1 179 ? -24.428 28.948 28.711 1.00 72.56 179 ASP A N 1
ATOM 1426 C CA . ASP A 1 179 ? -23.014 29.355 28.651 1.00 72.56 179 ASP A CA 1
ATOM 1427 C C . ASP A 1 179 ? -22.075 28.223 29.110 1.00 72.56 179 ASP A C 1
ATOM 1429 O O . ASP A 1 179 ? -21.051 28.443 29.760 1.00 72.56 179 ASP A O 1
ATOM 1433 N N . PHE A 1 180 ? -22.461 26.969 28.855 1.00 76.50 180 PHE A N 1
ATOM 1434 C CA . PHE A 1 180 ? -21.671 25.820 29.284 1.00 76.50 180 PHE A CA 1
ATOM 1435 C C . PHE A 1 180 ? -20.411 25.657 28.430 1.00 76.50 180 PHE A C 1
ATOM 1437 O O . PHE A 1 180 ? -20.496 25.421 27.227 1.00 76.50 180 PHE A O 1
ATOM 1444 N N . THR A 1 181 ? -19.260 25.662 29.102 1.00 73.00 181 THR A N 1
ATOM 1445 C CA . THR A 1 181 ? -17.965 25.252 28.549 1.00 73.00 181 THR A CA 1
ATOM 1446 C C . THR A 1 181 ? -17.383 24.160 29.438 1.00 73.00 181 THR A C 1
ATOM 1448 O O . THR A 1 181 ? -17.267 24.343 30.656 1.00 73.00 181 THR A O 1
ATOM 1451 N N . LEU A 1 182 ? -16.978 23.024 28.861 1.00 72.56 182 LEU A N 1
ATOM 1452 C CA . LEU A 1 182 ? -16.359 21.953 29.643 1.00 72.56 182 LEU A CA 1
ATOM 1453 C C . LEU A 1 182 ? -14.930 22.351 30.041 1.00 72.56 182 LEU A C 1
ATOM 1455 O O . LEU A 1 182 ? -13.984 22.239 29.258 1.00 72.56 182 LEU A O 1
ATOM 1459 N N . ALA A 1 183 ? -14.752 22.812 31.280 1.00 73.62 183 ALA A N 1
ATOM 1460 C CA . ALA A 1 183 ? -13.420 23.114 31.786 1.00 73.62 183 ALA A CA 1
ATOM 1461 C C . ALA A 1 183 ? -12.583 21.833 31.940 1.00 73.62 183 ALA A C 1
ATOM 1463 O O . ALA A 1 183 ? -13.080 20.781 32.341 1.00 73.62 183 ALA A O 1
ATOM 1464 N N . THR A 1 184 ? -11.274 21.950 31.699 1.00 68.06 184 THR A N 1
ATOM 1465 C CA . THR A 1 184 ? -10.297 20.843 31.788 1.00 68.06 184 THR A CA 1
ATOM 1466 C C . THR A 1 184 ? -10.383 20.066 33.101 1.00 68.06 184 THR A C 1
ATOM 1468 O O . THR A 1 184 ? -10.170 18.857 33.121 1.00 68.06 184 THR A O 1
ATOM 1471 N N . ALA A 1 185 ? -10.705 20.769 34.191 1.00 74.94 185 ALA A N 1
ATOM 1472 C CA . ALA A 1 185 ? -10.825 20.197 35.525 1.00 74.94 185 ALA A CA 1
ATOM 1473 C C . ALA A 1 185 ? -11.917 19.117 35.626 1.00 74.94 185 ALA A C 1
ATOM 1475 O O . ALA A 1 185 ? -11.812 18.258 36.492 1.00 74.94 185 ALA A O 1
ATOM 1476 N N . TRP A 1 186 ? -12.919 19.127 34.740 1.00 82.69 186 TRP A N 1
ATOM 1477 C CA . TRP A 1 186 ? -14.003 18.138 34.711 1.00 82.69 186 TRP A CA 1
ATOM 1478 C C . TRP A 1 186 ? -13.701 16.943 33.809 1.00 82.69 186 TRP A C 1
ATOM 1480 O O . TRP A 1 186 ? -14.134 15.834 34.107 1.00 82.69 186 TRP A O 1
ATOM 1490 N N . LEU A 1 187 ? -12.909 17.134 32.747 1.00 86.75 187 LEU A N 1
ATOM 1491 C CA . LEU A 1 187 ? -12.617 16.069 31.785 1.00 86.75 187 LEU A CA 1
ATOM 1492 C C . LEU A 1 187 ? -11.857 14.903 32.431 1.00 86.75 187 LEU A C 1
ATOM 1494 O O . LEU A 1 187 ? -12.203 13.751 32.202 1.00 86.75 187 LEU A O 1
ATOM 1498 N N . ARG A 1 188 ? -10.846 15.184 33.263 1.00 87.88 188 ARG A N 1
ATOM 1499 C CA . ARG A 1 188 ? -10.052 14.126 33.908 1.00 87.88 188 ARG A CA 1
ATOM 1500 C C . ARG A 1 188 ? -10.878 13.284 34.899 1.00 87.88 188 ARG A C 1
ATOM 1502 O O . ARG A 1 188 ? -10.812 12.063 34.780 1.00 87.88 188 ARG A O 1
ATOM 1509 N N . PRO A 1 189 ? -11.682 13.868 35.813 1.00 90.06 189 PRO A N 1
ATOM 1510 C CA . PRO A 1 189 ? -12.625 13.104 36.633 1.00 90.06 189 PRO A CA 1
ATOM 1511 C C . PRO A 1 189 ? -13.625 12.281 35.817 1.00 90.06 189 PRO A C 1
ATOM 1513 O O . PRO A 1 189 ? -13.841 11.119 36.136 1.00 90.06 189 PRO A O 1
ATOM 1516 N N . MET A 1 190 ? -14.188 12.843 34.740 1.00 92.31 190 MET A N 1
ATOM 1517 C CA . MET A 1 190 ? -15.111 12.102 33.872 1.00 92.31 190 MET A CA 1
ATOM 1518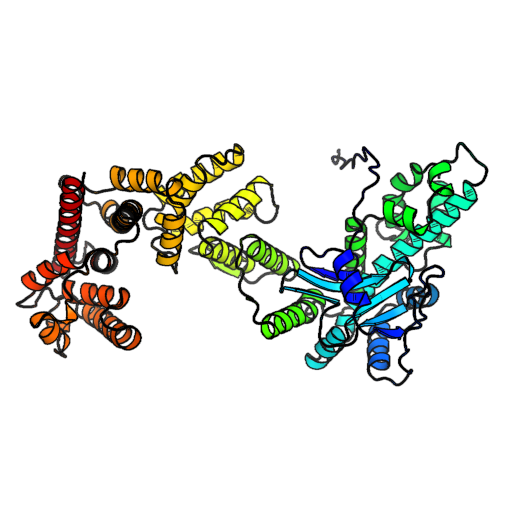 C C . MET A 1 190 ? -14.419 10.917 33.190 1.00 92.31 190 MET A C 1
ATOM 1520 O O . MET A 1 190 ? -14.974 9.826 33.143 1.00 92.31 190 MET A O 1
ATOM 1524 N N . VAL A 1 191 ? -13.192 11.096 32.692 1.00 93.69 191 VAL A N 1
ATOM 1525 C CA . VAL A 1 191 ? -12.420 9.976 32.139 1.00 93.69 191 VAL A CA 1
ATOM 1526 C C . VAL A 1 191 ? -12.151 8.936 33.220 1.00 93.69 191 VAL A C 1
ATOM 1528 O O . VAL A 1 191 ? -12.340 7.760 32.955 1.00 93.69 191 VAL A O 1
ATOM 1531 N N . ALA A 1 192 ? -11.777 9.332 34.437 1.00 90.56 192 ALA A N 1
ATOM 1532 C CA . ALA A 1 192 ? -11.545 8.388 35.530 1.00 90.56 192 ALA A CA 1
ATOM 1533 C C . ALA A 1 192 ? -12.801 7.582 35.920 1.00 90.56 192 ALA A C 1
ATOM 1535 O O . ALA A 1 192 ? -12.668 6.430 36.320 1.00 90.56 192 ALA A O 1
ATOM 1536 N N . GLU A 1 193 ? -13.998 8.163 35.791 1.00 93.25 193 GLU A N 1
ATOM 1537 C CA . GLU A 1 193 ? -15.274 7.488 36.062 1.00 93.25 193 GLU A CA 1
ATOM 1538 C C . GLU A 1 193 ? -15.623 6.433 34.999 1.00 93.25 193 GLU A C 1
ATOM 1540 O O . GLU A 1 193 ? -16.073 5.343 35.344 1.00 93.25 193 GLU A O 1
ATOM 1545 N N . HIS A 1 194 ? -15.422 6.751 33.714 1.00 94.62 194 HIS A N 1
ATOM 1546 C CA . HIS A 1 194 ? -15.899 5.921 32.593 1.00 94.62 194 HIS A CA 1
ATOM 1547 C C . HIS A 1 194 ? -14.813 5.050 31.948 1.00 94.62 194 HIS A C 1
ATOM 1549 O O . HIS A 1 194 ? -15.127 4.150 31.172 1.00 94.62 194 HIS A O 1
ATOM 1555 N N . ASN A 1 195 ? -13.533 5.310 32.219 1.00 94.00 195 ASN A N 1
ATOM 1556 C CA . ASN A 1 195 ? -12.422 4.566 31.635 1.00 94.00 195 ASN A CA 1
ATOM 1557 C C . ASN A 1 195 ? -12.302 3.162 32.235 1.00 94.00 195 ASN A C 1
ATOM 1559 O O . ASN A 1 195 ? -12.041 3.003 33.426 1.00 94.00 195 ASN A O 1
ATOM 1563 N N . THR A 1 196 ? -12.372 2.150 31.375 1.00 92.19 196 THR A N 1
ATOM 1564 C CA . THR A 1 196 ? -12.249 0.742 31.770 1.00 92.19 196 THR A CA 1
ATOM 1565 C C . THR A 1 196 ? -10.934 0.096 31.335 1.00 92.19 196 THR A C 1
ATOM 1567 O O . THR A 1 196 ? -10.585 -0.965 31.839 1.00 92.19 196 THR A O 1
ATOM 1570 N N . HIS A 1 197 ? -10.201 0.685 30.384 1.00 94.00 197 HIS A N 1
ATOM 1571 C CA . HIS A 1 197 ? -9.110 -0.006 29.674 1.00 94.00 197 HIS A CA 1
ATOM 1572 C C . HIS A 1 197 ? -7.785 0.756 29.610 1.00 94.00 197 HIS A C 1
ATOM 1574 O O . HIS A 1 197 ? -6.736 0.123 29.451 1.00 94.00 197 HIS A O 1
ATOM 1580 N N . ARG A 1 198 ? -7.793 2.087 29.738 1.00 93.75 198 ARG A N 1
ATOM 1581 C CA . ARG A 1 198 ? -6.566 2.895 29.733 1.00 93.75 198 ARG A CA 1
ATOM 1582 C C . ARG A 1 198 ? -5.898 2.875 31.098 1.00 93.75 198 ARG A C 1
ATOM 1584 O O . ARG A 1 198 ? -6.539 3.045 32.132 1.00 93.75 198 ARG A O 1
ATOM 1591 N N . ARG A 1 199 ? -4.581 2.704 31.105 1.00 91.19 199 ARG A N 1
ATOM 1592 C CA . ARG A 1 199 ? -3.767 2.714 32.320 1.00 91.19 199 ARG A CA 1
ATOM 1593 C C . ARG A 1 199 ? -3.517 4.141 32.809 1.00 91.19 199 ARG A C 1
ATOM 1595 O O . ARG A 1 199 ? -2.962 4.961 32.082 1.00 91.19 199 ARG A O 1
ATOM 1602 N N . GLU A 1 200 ? -3.830 4.402 34.073 1.00 90.88 200 GLU A N 1
ATOM 1603 C CA . GLU A 1 200 ? -3.359 5.591 34.794 1.00 90.88 200 GLU A CA 1
ATOM 1604 C C . GLU A 1 200 ? -1.963 5.328 35.389 1.00 90.88 200 GLU A C 1
ATOM 1606 O O . GLU A 1 200 ? -1.643 4.210 35.810 1.00 90.88 200 GLU A O 1
ATOM 1611 N N . HIS A 1 201 ? -1.102 6.345 35.400 1.00 90.12 201 HIS A N 1
ATOM 1612 C CA . HIS A 1 201 ? 0.265 6.236 35.909 1.00 90.12 201 HIS A CA 1
ATOM 1613 C C . HIS A 1 201 ? 0.727 7.570 36.509 1.00 90.12 201 HIS A C 1
ATOM 1615 O O . HIS A 1 201 ? 0.408 8.633 35.992 1.00 90.12 201 HIS A O 1
ATOM 1621 N N . VAL A 1 202 ? 1.528 7.516 37.580 1.00 87.00 202 VAL A N 1
ATOM 1622 C CA . VAL A 1 202 ? 1.989 8.718 38.306 1.00 87.00 202 VAL A CA 1
ATOM 1623 C C . VAL A 1 202 ? 2.827 9.642 37.413 1.00 87.00 202 VAL A C 1
ATOM 1625 O O . VAL A 1 202 ? 2.651 10.854 37.424 1.00 87.00 202 VAL A O 1
ATOM 1628 N N . ALA A 1 203 ? 3.734 9.069 36.620 1.00 85.44 203 ALA A N 1
ATOM 1629 C CA . ALA A 1 203 ? 4.462 9.809 35.592 1.00 85.44 203 ALA A CA 1
ATOM 1630 C C . ALA A 1 203 ? 3.576 10.033 34.355 1.00 85.44 203 ALA A C 1
ATOM 1632 O O . ALA A 1 203 ? 3.205 9.057 33.697 1.00 85.44 203 ALA A O 1
ATOM 1633 N N . GLU A 1 204 ? 3.304 11.299 34.020 1.00 82.06 204 GLU A N 1
ATOM 1634 C CA . GLU A 1 204 ? 2.390 11.706 32.937 1.00 82.06 204 GLU A CA 1
ATOM 1635 C C . GLU A 1 204 ? 2.756 11.095 31.580 1.00 82.06 204 GLU A C 1
ATOM 1637 O O . GLU A 1 204 ? 1.887 10.563 30.897 1.00 82.06 204 GLU A O 1
ATOM 1642 N N . GLY A 1 205 ? 4.048 11.047 31.233 1.00 83.62 205 GLY A N 1
ATOM 1643 C CA . GLY A 1 205 ? 4.530 10.450 29.978 1.00 83.62 205 GLY A CA 1
ATOM 1644 C C . GLY A 1 205 ? 4.334 8.931 29.853 1.00 83.62 205 GLY A C 1
ATOM 1645 O O . GLY A 1 205 ? 4.712 8.347 28.844 1.00 83.62 205 GLY A O 1
ATOM 1646 N N . ARG A 1 206 ? 3.781 8.273 30.878 1.00 84.69 206 ARG A N 1
ATOM 1647 C CA . ARG A 1 206 ? 3.431 6.843 30.879 1.00 84.69 206 ARG A CA 1
ATOM 1648 C C . ARG A 1 206 ? 1.946 6.595 31.173 1.00 84.69 206 ARG A C 1
ATOM 1650 O O . ARG A 1 206 ? 1.547 5.435 31.268 1.00 84.69 206 ARG A O 1
ATOM 1657 N N . SER A 1 207 ? 1.150 7.649 31.365 1.00 91.00 207 SER A N 1
ATOM 1658 C CA . SER A 1 207 ? -0.284 7.547 31.646 1.00 91.00 207 SER A CA 1
ATOM 1659 C C . SER A 1 207 ? -1.085 7.634 30.348 1.00 91.00 207 SER A C 1
ATOM 1661 O O . SER A 1 207 ? -1.124 8.671 29.690 1.00 91.00 207 SER A O 1
ATOM 1663 N N . GLU A 1 208 ? -1.760 6.539 29.997 1.00 93.38 208 GLU A N 1
ATOM 1664 C CA . GLU A 1 208 ? -2.644 6.453 28.825 1.00 93.38 208 GLU A CA 1
ATOM 1665 C C . GLU A 1 208 ? -3.915 7.292 29.023 1.00 93.38 208 GLU A C 1
ATOM 1667 O O . GLU A 1 208 ? -4.519 7.754 28.053 1.00 93.38 208 GLU A O 1
ATOM 1672 N N . VAL A 1 209 ? -4.319 7.500 30.283 1.00 93.81 209 VAL A N 1
ATOM 1673 C CA . VAL A 1 209 ? -5.411 8.405 30.670 1.00 93.81 209 VAL A CA 1
ATOM 1674 C C . VAL A 1 209 ? -5.000 9.858 30.447 1.00 93.81 209 VAL A C 1
ATOM 1676 O O . VAL A 1 209 ? -5.747 10.625 29.838 1.00 93.81 209 VAL A O 1
ATOM 1679 N N . HIS A 1 210 ? -3.798 10.240 30.890 1.00 92.12 210 HIS A N 1
ATOM 1680 C CA . HIS A 1 210 ? -3.272 11.581 30.644 1.00 92.12 210 HIS A CA 1
ATOM 1681 C C . HIS A 1 210 ? -3.142 11.852 29.139 1.00 92.12 210 HIS A C 1
ATOM 1683 O O . HIS A 1 210 ? -3.631 12.873 28.662 1.00 92.12 210 HIS A O 1
ATOM 1689 N N . GLU A 1 211 ? -2.568 10.911 28.386 1.00 93.06 211 GLU A N 1
ATOM 1690 C CA . GLU A 1 211 ? -2.452 10.981 26.926 1.00 93.06 211 GLU A CA 1
ATOM 1691 C C . GLU A 1 211 ? -3.811 11.240 26.250 1.00 93.06 211 GLU A C 1
ATOM 1693 O O . GLU A 1 211 ? -3.943 12.182 25.465 1.00 93.06 211 GLU A O 1
ATOM 1698 N N . PHE A 1 212 ? -4.841 10.471 26.620 1.00 94.44 212 PHE A N 1
ATOM 1699 C CA . PHE A 1 212 ? -6.199 10.635 26.098 1.00 94.44 212 PHE A CA 1
ATOM 1700 C C . PHE A 1 212 ? -6.794 12.008 26.435 1.00 94.44 212 PHE A C 1
ATOM 1702 O O . PHE A 1 212 ? -7.277 12.725 25.556 1.00 94.44 212 PHE A O 1
ATOM 1709 N N . THR A 1 213 ? -6.743 12.398 27.714 1.00 92.88 213 THR A N 1
ATOM 1710 C CA . THR A 1 213 ? -7.317 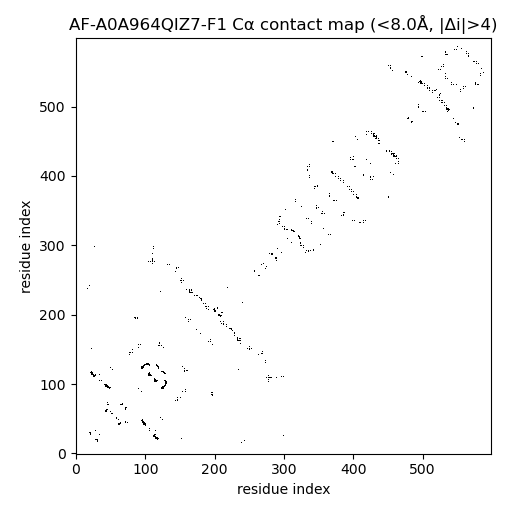13.673 28.171 1.00 92.88 213 THR A CA 1
ATOM 1711 C C . THR A 1 213 ? -6.647 14.867 27.503 1.00 92.88 213 THR A C 1
ATOM 1713 O O . THR A 1 213 ? -7.342 15.788 27.082 1.00 92.88 213 THR A O 1
ATOM 1716 N N . THR A 1 214 ? -5.322 14.849 27.355 1.00 92.12 214 THR A N 1
ATOM 1717 C CA . THR A 1 214 ? -4.560 15.930 26.725 1.00 92.12 214 THR A CA 1
ATOM 1718 C C . THR A 1 214 ? -4.905 16.071 25.246 1.00 92.12 214 THR A C 1
ATOM 1720 O O . THR A 1 214 ? -5.110 17.195 24.786 1.00 92.12 214 THR A O 1
ATOM 1723 N N . ALA A 1 215 ? -5.036 14.962 24.514 1.00 92.81 215 ALA A N 1
ATOM 1724 C CA . ALA A 1 215 ? -5.364 14.999 23.092 1.00 92.81 215 ALA A CA 1
ATOM 1725 C C . ALA A 1 215 ? -6.786 15.524 22.824 1.00 92.81 215 ALA A C 1
ATOM 1727 O O . ALA A 1 215 ? -6.975 16.386 21.965 1.00 92.81 215 ALA A O 1
ATOM 1728 N N . TYR A 1 216 ? -7.782 15.078 23.598 1.00 92.44 216 TYR A N 1
ATOM 1729 C CA . TYR A 1 216 ? -9.181 15.473 23.390 1.00 92.44 216 TYR A CA 1
ATOM 1730 C C . TYR A 1 216 ? -9.606 16.747 24.126 1.00 92.44 216 TYR A C 1
ATOM 1732 O O . TYR A 1 216 ? -10.676 17.290 23.845 1.00 92.44 216 TYR A O 1
ATOM 1740 N N . LYS A 1 217 ? -8.779 17.286 25.029 1.00 90.81 217 LYS A N 1
ATOM 1741 C CA . LYS A 1 217 ? -9.079 18.507 25.794 1.00 90.81 217 LYS A CA 1
ATOM 1742 C C . LYS A 1 217 ? -9.546 19.658 24.906 1.00 90.81 217 LYS A C 1
ATOM 1744 O O . LYS A 1 217 ? -10.599 20.234 25.165 1.00 90.81 217 LYS A O 1
ATOM 1749 N N . GLY A 1 218 ? -8.782 19.988 23.864 1.00 88.19 218 GLY A N 1
ATOM 1750 C CA . GLY A 1 218 ? -9.108 21.110 22.978 1.00 88.19 218 GLY A CA 1
ATOM 1751 C C . GLY A 1 218 ? -10.396 20.890 22.180 1.00 88.19 218 GLY A C 1
ATOM 1752 O O . GLY A 1 218 ? -11.064 21.846 21.800 1.00 88.19 218 GLY A O 1
ATOM 1753 N N . VAL A 1 219 ? -10.772 19.632 21.942 1.00 88.00 219 VAL A N 1
ATOM 1754 C CA . VAL A 1 219 ? -12.020 19.271 21.266 1.00 88.00 219 VAL A CA 1
ATOM 1755 C C . VAL A 1 219 ? -13.209 19.500 22.200 1.00 88.00 219 VAL A C 1
ATOM 1757 O O . VAL A 1 219 ? -14.100 20.272 21.859 1.00 88.00 219 VAL A O 1
ATOM 1760 N N . PHE A 1 220 ? -13.184 18.942 23.413 1.00 87.44 220 PHE A N 1
ATOM 1761 C CA . PHE A 1 220 ? -14.277 19.112 24.378 1.00 87.44 220 PHE A CA 1
ATOM 1762 C C . PHE A 1 220 ? -14.455 20.553 24.871 1.00 87.44 220 PHE A C 1
ATOM 1764 O O . PHE A 1 220 ? -15.575 20.964 25.156 1.00 87.44 220 PHE A O 1
ATOM 1771 N N . GLN A 1 221 ? -13.377 21.337 24.952 1.00 87.19 221 GLN A N 1
ATOM 1772 C CA . GLN A 1 221 ? -13.449 22.754 25.330 1.00 87.19 221 GLN A CA 1
ATOM 1773 C C . GLN A 1 221 ? -14.192 23.626 24.314 1.00 87.19 221 GLN A C 1
ATOM 1775 O O . GLN A 1 221 ? -14.616 24.723 24.663 1.00 87.19 221 GLN A O 1
ATOM 1780 N N . ARG A 1 222 ? -14.317 23.166 23.065 1.00 87.62 222 ARG A N 1
ATOM 1781 C CA . ARG A 1 222 ? -14.989 23.902 21.989 1.00 87.62 222 ARG A CA 1
ATOM 1782 C C . ARG A 1 222 ? -16.453 23.517 21.812 1.00 87.62 222 ARG A C 1
ATOM 1784 O O . ARG A 1 222 ? -17.142 24.199 21.067 1.00 87.62 222 ARG A O 1
ATOM 1791 N N . LEU A 1 223 ? -16.913 22.461 22.483 1.00 87.00 223 LEU A N 1
ATOM 1792 C CA . LEU A 1 223 ? -18.305 22.033 22.415 1.00 87.00 223 LEU A CA 1
ATOM 1793 C C . LEU A 1 223 ? -19.206 23.016 23.156 1.00 87.00 223 LEU A C 1
ATOM 1795 O O . LEU A 1 223 ? -18.997 23.299 24.337 1.00 87.00 223 LEU A O 1
ATOM 1799 N N . SER A 1 224 ? -20.242 23.478 22.470 1.00 85.31 224 SER A N 1
ATOM 1800 C CA . SER A 1 224 ? -21.306 24.289 23.044 1.00 85.31 224 SER A CA 1
ATOM 1801 C C . SER A 1 224 ? -22.376 23.431 23.728 1.00 85.31 224 SER A C 1
ATOM 1803 O O . SER A 1 224 ? -22.570 22.249 23.426 1.00 85.31 224 SER A O 1
ATOM 1805 N N . ALA A 1 225 ? -23.139 24.053 24.631 1.00 84.38 225 ALA A N 1
ATOM 1806 C CA . ALA A 1 225 ? -24.323 23.430 25.225 1.00 84.38 225 ALA A CA 1
ATOM 1807 C C . ALA A 1 225 ? -25.341 22.982 24.161 1.00 84.38 225 ALA A C 1
ATOM 1809 O O . ALA A 1 225 ? -25.955 21.923 24.295 1.00 84.38 225 ALA A O 1
ATOM 1810 N N . ALA A 1 226 ? -25.504 23.786 23.105 1.00 84.81 226 ALA A N 1
ATOM 1811 C CA . ALA A 1 226 ? -26.452 23.529 22.029 1.00 84.81 226 ALA A CA 1
ATOM 1812 C C . ALA A 1 226 ? -26.102 22.245 21.262 1.00 84.81 226 ALA A C 1
ATOM 1814 O O . ALA A 1 226 ? -26.964 21.382 21.114 1.00 84.81 226 ALA A O 1
ATOM 1815 N N . GLU A 1 227 ? -24.839 22.073 20.861 1.00 85.69 227 GLU A N 1
ATOM 1816 C CA . GLU A 1 227 ? -24.360 20.857 20.181 1.00 85.69 227 GLU A CA 1
ATOM 1817 C C . GLU A 1 227 ? -24.514 19.622 21.076 1.00 85.69 227 GLU A C 1
ATOM 1819 O O . GLU A 1 227 ? -25.042 18.591 20.653 1.00 85.69 227 GLU A O 1
ATOM 1824 N N . LEU A 1 228 ? -24.126 19.740 22.353 1.00 86.25 228 LEU A N 1
ATOM 1825 C CA . LEU A 1 228 ? -24.228 18.644 23.315 1.00 86.25 228 LEU A CA 1
ATOM 1826 C C . LEU A 1 228 ? -25.663 18.162 23.511 1.00 86.25 228 LEU A C 1
ATOM 1828 O O . LEU A 1 228 ? -25.850 16.965 23.726 1.00 86.25 228 LEU A O 1
ATOM 1832 N N . VAL A 1 229 ? -26.652 19.058 23.485 1.00 85.06 229 VAL A N 1
ATOM 1833 C CA . VAL A 1 229 ? -28.068 18.725 23.702 1.00 85.06 229 VAL A CA 1
ATOM 1834 C C . VAL A 1 229 ? -28.760 18.270 22.416 1.00 85.06 229 VAL A C 1
ATOM 1836 O O . VAL A 1 229 ? -29.587 17.361 22.489 1.00 85.06 229 VAL A O 1
ATOM 1839 N N . ALA A 1 230 ? -28.433 18.864 21.267 1.00 84.62 230 ALA A N 1
ATOM 1840 C CA . ALA A 1 230 ? -29.146 18.632 20.012 1.00 84.62 230 ALA A CA 1
ATOM 1841 C C . ALA A 1 230 ? -28.803 17.294 19.340 1.00 84.62 230 ALA A C 1
ATOM 1843 O O . ALA A 1 230 ? -29.684 16.659 18.761 1.00 84.62 230 ALA A O 1
ATOM 1844 N N . GLU A 1 231 ? -27.546 16.852 19.398 1.00 84.06 231 GLU A N 1
ATOM 1845 C CA . GLU A 1 231 ? -27.107 15.676 18.641 1.00 84.06 231 GLU A CA 1
ATOM 1846 C C . GLU A 1 231 ? -27.351 14.345 19.373 1.00 84.06 231 GLU A C 1
ATOM 1848 O O . GLU A 1 231 ? -27.584 14.295 20.578 1.00 84.06 231 GLU A O 1
ATOM 1853 N N . ASP A 1 232 ? -27.272 13.213 18.677 1.00 89.62 232 ASP A N 1
ATOM 1854 C CA . ASP A 1 232 ? -27.173 11.903 19.333 1.00 89.62 232 ASP A CA 1
ATOM 1855 C C . ASP A 1 232 ? -25.741 11.694 19.881 1.00 89.62 232 ASP A C 1
ATOM 1857 O O . ASP A 1 232 ? -24.784 12.047 19.190 1.00 89.62 232 ASP A O 1
ATOM 1861 N N . PRO A 1 233 ? -25.529 11.125 21.089 1.00 92.12 233 PRO A N 1
ATOM 1862 C CA . PRO A 1 233 ? -24.184 10.976 21.649 1.00 92.12 233 PRO A CA 1
ATOM 1863 C C . PRO A 1 233 ? -23.222 10.151 20.789 1.00 92.12 233 PRO A C 1
ATOM 1865 O O . PRO A 1 233 ? -22.022 10.415 20.822 1.00 92.12 233 PRO A O 1
ATOM 1868 N N . PHE A 1 234 ? -23.714 9.161 20.033 1.00 90.88 234 PHE A N 1
ATOM 1869 C CA . PHE A 1 234 ? -22.867 8.393 19.118 1.00 90.88 234 PHE A CA 1
ATOM 1870 C C . PHE A 1 234 ? -22.468 9.230 17.904 1.00 90.88 234 PHE A C 1
ATOM 1872 O O . PHE A 1 234 ? -21.317 9.159 17.470 1.00 90.88 234 PHE A O 1
ATOM 1879 N N . GLU A 1 235 ? -23.384 10.041 17.375 1.00 89.81 235 GLU A N 1
ATOM 1880 C CA . GLU A 1 235 ? -23.069 10.942 16.263 1.00 89.81 235 GLU A CA 1
ATOM 1881 C C . GLU A 1 235 ? -22.073 12.019 16.665 1.00 89.81 235 GLU A C 1
ATOM 1883 O O . GLU A 1 235 ? -21.064 12.185 15.981 1.00 89.81 235 GLU A O 1
ATOM 1888 N N . LEU A 1 236 ? -22.272 12.666 17.812 1.00 91.00 236 LEU A N 1
ATOM 1889 C CA . LEU A 1 236 ? -21.324 13.670 18.276 1.00 91.00 236 LEU A CA 1
ATOM 1890 C C . LEU A 1 236 ? -19.962 13.031 18.574 1.00 91.00 236 LEU A C 1
ATOM 1892 O O . LEU A 1 236 ? -18.947 13.494 18.067 1.00 91.00 236 LEU A O 1
ATOM 1896 N N . ALA A 1 237 ? -19.911 11.898 19.286 1.00 92.19 237 ALA A N 1
ATOM 1897 C CA . ALA A 1 237 ? -18.650 11.181 19.508 1.00 92.19 237 ALA A CA 1
ATOM 1898 C C . ALA A 1 237 ? -17.953 10.794 18.192 1.00 92.19 237 ALA A C 1
ATOM 1900 O O . ALA A 1 237 ? -16.732 10.874 18.106 1.00 92.19 237 ALA A O 1
ATOM 1901 N N . ARG A 1 238 ? -18.709 10.429 17.146 1.00 89.38 238 ARG A N 1
ATOM 1902 C CA . ARG A 1 238 ? -18.167 10.167 15.803 1.00 89.38 238 ARG A CA 1
ATOM 1903 C C . ARG A 1 238 ? -17.526 11.408 15.191 1.00 89.38 238 ARG A C 1
ATOM 1905 O O . ARG A 1 238 ? -16.487 11.272 14.554 1.00 89.38 238 ARG A O 1
ATOM 1912 N N . GLN A 1 239 ? -18.126 12.582 15.352 1.00 89.75 239 GLN A N 1
ATOM 1913 C CA . GLN A 1 239 ? -17.554 13.827 14.838 1.00 89.75 239 GLN A CA 1
ATOM 1914 C C . GLN A 1 239 ? -16.248 14.196 15.554 1.00 89.75 239 GLN A C 1
ATOM 1916 O O . GLN A 1 239 ? -15.322 14.697 14.911 1.00 89.75 239 GLN A O 1
ATOM 1921 N N . LEU A 1 240 ? -16.174 13.926 16.863 1.00 91.38 240 LEU A N 1
ATOM 1922 C CA . LEU A 1 240 ? -15.001 14.213 17.694 1.00 91.38 240 LEU A CA 1
ATOM 1923 C C . LEU A 1 240 ? -13.864 13.207 17.494 1.00 91.38 240 LEU A C 1
ATOM 1925 O O . LEU A 1 240 ? -12.709 13.591 17.648 1.00 91.38 240 LEU A O 1
ATOM 1929 N N . TYR A 1 241 ? -14.185 11.952 17.169 1.00 91.75 241 TYR A N 1
ATOM 1930 C CA . TYR A 1 241 ? -13.223 10.863 16.998 1.00 91.75 241 TYR A CA 1
ATOM 1931 C C . TYR A 1 241 ? -12.165 11.202 15.940 1.00 91.75 241 TYR A C 1
ATOM 1933 O O . TYR A 1 241 ? -12.509 11.580 14.819 1.00 91.75 241 TYR A O 1
ATOM 1941 N N . ASP A 1 242 ? -10.888 11.024 16.281 1.00 92.44 242 ASP A N 1
ATOM 1942 C CA . ASP A 1 242 ? -9.761 11.172 15.354 1.00 92.44 242 ASP A CA 1
ATOM 1943 C C . ASP A 1 242 ? -9.218 9.782 14.969 1.00 92.44 242 ASP A C 1
ATOM 1945 O O . ASP A 1 242 ? -8.464 9.180 15.738 1.00 92.44 242 ASP A O 1
ATOM 1949 N N . PRO A 1 243 ? -9.566 9.245 13.782 1.00 90.12 243 PRO A N 1
ATOM 1950 C CA . PRO A 1 243 ? -9.168 7.893 13.400 1.00 90.12 243 PRO A CA 1
ATOM 1951 C C . PRO A 1 243 ? -7.652 7.692 13.345 1.00 90.12 243 PRO A C 1
ATOM 1953 O O . PRO A 1 243 ? -7.167 6.621 13.703 1.00 90.12 243 PRO A O 1
ATOM 1956 N N . ALA A 1 244 ? -6.891 8.700 12.912 1.00 89.56 244 ALA A N 1
ATOM 1957 C CA . ALA A 1 244 ? -5.445 8.573 12.754 1.00 89.56 244 ALA A CA 1
ATOM 1958 C C . ALA A 1 244 ? -4.749 8.496 14.119 1.00 89.56 244 ALA A C 1
ATOM 1960 O O . ALA A 1 244 ? -3.858 7.665 14.331 1.00 89.56 244 ALA A O 1
ATOM 1961 N N . LEU A 1 245 ? -5.189 9.337 15.058 1.00 93.12 245 LEU A N 1
ATOM 1962 C CA . LEU A 1 245 ? -4.728 9.314 16.441 1.00 93.12 245 LEU A CA 1
ATOM 1963 C C . LEU A 1 245 ? -5.047 7.975 17.119 1.00 93.12 245 LEU A C 1
ATOM 1965 O O . LEU A 1 245 ? -4.169 7.369 17.734 1.00 93.12 245 LEU A O 1
ATOM 1969 N N . GLU A 1 246 ? -6.278 7.499 16.966 1.00 93.94 246 GLU A N 1
ATOM 1970 C CA . GLU A 1 246 ? -6.780 6.296 17.632 1.00 93.94 246 GLU A CA 1
ATOM 1971 C C . GLU A 1 246 ? -6.119 5.022 17.094 1.00 93.94 246 GLU A C 1
ATOM 1973 O O . GLU A 1 246 ? -5.673 4.172 17.868 1.00 93.94 246 GLU A O 1
ATOM 1978 N N . GLN A 1 247 ? -5.935 4.913 15.773 1.00 91.06 247 GLN A N 1
ATOM 1979 C CA . GLN A 1 247 ? -5.173 3.815 15.168 1.00 91.06 247 GLN A CA 1
ATOM 1980 C C . GLN A 1 247 ? -3.724 3.780 15.656 1.00 91.06 247 GLN A C 1
ATOM 1982 O O . GLN A 1 247 ? -3.176 2.701 15.893 1.00 91.06 247 GLN A O 1
ATOM 1987 N N . ARG A 1 248 ? -3.091 4.946 15.831 1.00 90.94 248 ARG A N 1
ATOM 1988 C CA . ARG A 1 248 ? -1.736 5.024 16.386 1.00 90.94 248 ARG A CA 1
ATOM 1989 C C . ARG A 1 248 ? -1.700 4.519 17.826 1.00 90.94 248 ARG A C 1
ATOM 1991 O O . ARG A 1 248 ? -0.814 3.744 18.165 1.00 90.94 248 ARG A O 1
ATOM 1998 N N . TRP A 1 249 ? -2.656 4.907 18.664 1.00 93.69 249 TRP A N 1
ATOM 1999 C CA . TRP A 1 249 ? -2.717 4.415 20.041 1.00 93.69 249 TRP A CA 1
ATOM 2000 C C . TRP A 1 249 ? -2.985 2.917 20.131 1.00 93.69 249 TRP A C 1
ATOM 2002 O O . TRP A 1 249 ? -2.340 2.246 20.938 1.00 93.69 249 TRP A O 1
ATOM 2012 N N . ALA A 1 250 ? -3.861 2.387 19.279 1.00 91.50 250 ALA A N 1
ATOM 2013 C CA . ALA A 1 250 ? -4.122 0.957 19.195 1.00 91.50 250 ALA A CA 1
ATOM 2014 C C . ALA A 1 250 ? -2.859 0.167 18.795 1.00 91.50 250 ALA A C 1
ATOM 2016 O O . ALA A 1 250 ? -2.532 -0.817 19.462 1.00 91.50 250 ALA A O 1
ATOM 2017 N N . ARG A 1 251 ? -2.094 0.632 17.789 1.00 88.69 251 ARG A N 1
ATOM 2018 C CA . ARG A 1 251 ? -0.788 0.043 17.413 1.00 88.69 251 ARG A CA 1
ATOM 2019 C C . ARG A 1 251 ? 0.215 0.098 18.562 1.00 88.69 251 ARG A C 1
ATOM 2021 O O . ARG A 1 251 ? 0.690 -0.942 19.005 1.00 88.69 251 ARG A O 1
ATOM 2028 N N . ASN A 1 252 ? 0.431 1.279 19.142 1.00 88.88 252 ASN A N 1
ATOM 2029 C CA . ASN A 1 252 ? 1.356 1.447 20.265 1.00 88.88 252 ASN A CA 1
ATOM 2030 C C . ASN A 1 252 ? 0.958 0.583 21.473 1.00 88.88 252 ASN A C 1
ATOM 2032 O O . ASN A 1 252 ? 1.805 0.178 22.268 1.00 88.88 252 ASN A O 1
ATOM 2036 N N . LYS A 1 253 ? -0.343 0.358 21.707 1.00 90.00 253 LYS A N 1
ATOM 2037 C CA . LYS A 1 253 ? -0.812 -0.517 22.788 1.00 90.00 253 LYS A CA 1
ATOM 2038 C C . LYS A 1 253 ? -0.472 -1.975 22.508 1.00 90.00 253 LYS A C 1
ATOM 2040 O O . LYS A 1 253 ? -0.008 -2.655 23.419 1.00 90.00 253 LYS A O 1
ATOM 2045 N N . MET A 1 254 ? -0.713 -2.432 21.284 1.00 88.31 254 MET A N 1
ATOM 2046 C CA . MET A 1 254 ? -0.384 -3.782 20.835 1.00 88.31 254 MET A CA 1
ATOM 2047 C C . MET A 1 254 ? 1.119 -4.053 20.971 1.00 88.31 254 MET A C 1
ATOM 2049 O O . MET A 1 254 ? 1.484 -5.013 21.643 1.00 88.31 254 MET A O 1
ATOM 2053 N N . GLU A 1 255 ? 1.970 -3.164 20.452 1.00 84.44 255 GLU A N 1
ATOM 2054 C CA . GLU A 1 255 ? 3.437 -3.257 20.551 1.00 84.44 255 GLU A CA 1
ATOM 2055 C C . GLU A 1 255 ? 3.901 -3.343 22.011 1.00 84.44 255 GLU A C 1
ATOM 2057 O O . GLU A 1 255 ? 4.606 -4.272 22.393 1.00 84.44 255 GLU A O 1
ATOM 2062 N N . ARG A 1 256 ? 3.401 -2.457 22.884 1.00 87.25 256 ARG A N 1
ATOM 2063 C CA . ARG A 1 256 ? 3.725 -2.498 24.322 1.00 87.25 256 ARG A CA 1
ATOM 2064 C C . ARG A 1 256 ? 3.319 -3.812 24.990 1.00 87.25 256 ARG A C 1
ATOM 2066 O O . ARG A 1 256 ? 4.007 -4.270 25.897 1.00 87.25 256 ARG A O 1
ATOM 2073 N N . ILE A 1 257 ? 2.185 -4.402 24.609 1.00 87.12 257 ILE A N 1
ATOM 2074 C CA . ILE A 1 257 ? 1.770 -5.708 25.140 1.00 87.12 257 ILE A CA 1
ATOM 2075 C C . ILE A 1 257 ? 2.712 -6.798 24.618 1.00 87.12 257 ILE A C 1
ATOM 2077 O O . ILE A 1 257 ? 3.155 -7.620 25.416 1.00 87.12 257 ILE A O 1
ATOM 2081 N N . ALA A 1 258 ? 3.053 -6.784 23.328 1.00 84.62 258 ALA A N 1
ATOM 2082 C CA . ALA A 1 258 ? 4.004 -7.730 22.750 1.00 84.62 258 ALA A CA 1
ATOM 2083 C C . ALA A 1 258 ? 5.337 -7.712 23.515 1.00 84.62 258 ALA A C 1
ATOM 2085 O O . ALA A 1 258 ? 5.785 -8.754 23.995 1.00 84.62 258 ALA A O 1
ATOM 2086 N N . GLU A 1 259 ? 5.893 -6.519 23.743 1.00 85.81 259 GLU A N 1
ATOM 2087 C CA . GLU A 1 259 ? 7.133 -6.312 24.495 1.00 85.81 259 GLU A CA 1
ATOM 2088 C C . GLU A 1 259 ? 7.032 -6.825 25.942 1.00 85.81 259 GLU A C 1
ATOM 2090 O O . GLU A 1 259 ? 7.861 -7.622 26.387 1.00 85.81 259 GLU A O 1
ATOM 2095 N N . ILE A 1 260 ? 6.002 -6.403 26.692 1.00 85.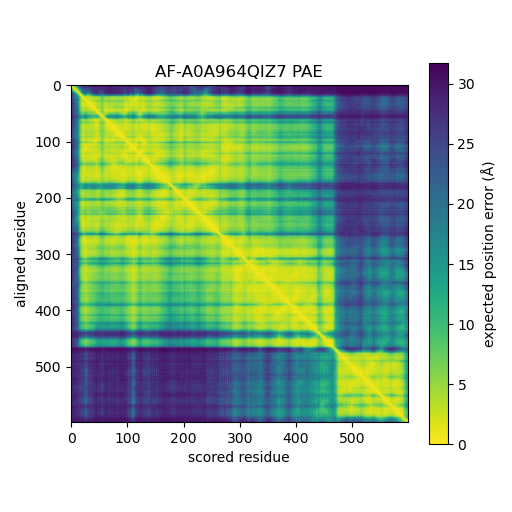69 260 ILE A N 1
ATOM 2096 C CA . ILE A 1 260 ? 5.844 -6.736 28.122 1.00 85.69 260 ILE A CA 1
ATOM 2097 C C . ILE A 1 260 ? 5.738 -8.246 28.344 1.00 85.69 260 ILE A C 1
ATOM 2099 O O . ILE A 1 260 ? 6.280 -8.765 29.320 1.00 85.69 260 ILE A O 1
ATOM 2103 N N . PHE A 1 261 ? 5.020 -8.944 27.467 1.00 82.88 261 PHE A N 1
ATOM 2104 C CA . PHE A 1 261 ? 4.792 -10.382 27.588 1.00 82.88 261 PHE A CA 1
ATOM 2105 C C . PHE A 1 261 ? 5.793 -11.214 26.778 1.00 82.88 261 PHE A C 1
ATOM 2107 O O . PHE A 1 261 ? 5.683 -12.439 26.765 1.00 82.88 261 PHE A O 1
ATOM 2114 N N . SER A 1 262 ? 6.784 -10.562 26.152 1.00 81.31 262 SER A N 1
ATOM 2115 C CA . SER A 1 262 ? 7.803 -11.196 25.308 1.00 81.31 262 SER A CA 1
ATOM 2116 C C . SER A 1 262 ? 7.187 -12.090 24.229 1.00 81.31 262 SER A C 1
ATOM 2118 O O . SER A 1 262 ? 7.663 -13.200 23.973 1.00 81.31 262 SER A O 1
ATOM 2120 N N . PHE A 1 263 ? 6.088 -11.630 23.627 1.00 81.19 263 PHE A N 1
ATOM 2121 C CA . PHE A 1 263 ? 5.491 -12.335 22.505 1.00 81.19 263 PHE A CA 1
ATOM 2122 C C . PHE A 1 263 ? 6.381 -12.200 21.262 1.00 81.19 263 PHE A C 1
ATOM 2124 O O . PHE A 1 263 ? 7.084 -11.199 21.115 1.00 81.19 263 PHE A O 1
ATOM 2131 N N . PRO A 1 264 ? 6.402 -13.207 20.372 1.00 67.69 264 PRO A N 1
ATOM 2132 C CA . PRO A 1 264 ? 7.273 -13.172 19.208 1.00 67.69 264 PRO A CA 1
ATOM 2133 C C . PRO A 1 264 ? 6.884 -12.035 18.258 1.00 67.69 264 PRO A C 1
ATOM 2135 O O . PRO A 1 264 ? 5.789 -12.045 17.712 1.00 67.69 264 PRO A O 1
ATOM 2138 N N . GLU A 1 265 ? 7.821 -11.130 17.977 1.00 65.50 265 GLU A N 1
ATOM 2139 C CA . GLU A 1 265 ? 7.694 -10.104 16.922 1.00 65.50 265 GLU A CA 1
ATOM 2140 C C . GLU A 1 265 ? 7.953 -10.668 15.510 1.00 65.50 265 GLU A C 1
ATOM 2142 O O . GLU A 1 265 ? 7.913 -9.954 14.514 1.00 65.50 265 GLU A O 1
ATOM 2147 N N . ILE A 1 266 ? 8.263 -11.967 15.412 1.00 58.59 266 ILE A N 1
ATOM 2148 C CA . ILE A 1 266 ? 8.575 -12.652 14.145 1.00 58.59 266 ILE A CA 1
ATOM 2149 C C . ILE A 1 266 ? 7.339 -12.704 13.234 1.00 58.59 266 ILE A C 1
ATOM 2151 O O . ILE A 1 266 ? 7.461 -12.774 12.008 1.00 58.59 266 ILE A O 1
ATOM 2155 N N . PHE A 1 267 ? 6.158 -12.679 13.845 1.00 66.38 267 PHE A N 1
ATOM 2156 C CA . PHE A 1 267 ? 4.874 -12.834 13.193 1.00 66.38 267 PHE A CA 1
ATOM 2157 C C . PHE A 1 267 ? 4.091 -11.521 13.269 1.00 66.38 267 PHE A C 1
ATOM 2159 O O . PHE A 1 267 ? 4.022 -10.915 14.333 1.00 66.38 267 PHE A O 1
ATOM 2166 N N . LEU A 1 268 ? 3.474 -11.118 12.159 1.00 76.12 268 LEU A N 1
ATOM 2167 C CA . LEU A 1 268 ? 2.570 -9.974 12.109 1.00 76.12 268 LEU A CA 1
ATOM 2168 C C . LEU A 1 268 ? 1.209 -10.432 11.598 1.00 76.12 268 LEU A C 1
ATOM 2170 O O . LEU A 1 268 ? 1.101 -10.900 10.463 1.00 76.12 268 LEU A O 1
ATOM 2174 N N . PHE A 1 269 ? 0.162 -10.239 12.406 1.00 85.44 269 PHE A N 1
ATOM 2175 C CA . PHE A 1 269 ? -1.214 -10.604 12.048 1.00 85.44 269 PHE A CA 1
ATOM 2176 C C . PHE A 1 269 ? -1.630 -10.097 10.663 1.00 85.44 269 PHE A C 1
ATOM 2178 O O . PHE A 1 269 ? -2.233 -10.826 9.872 1.00 85.44 269 PHE A O 1
ATOM 2185 N N . ASP A 1 270 ? -1.255 -8.859 10.359 1.00 86.31 270 ASP A N 1
ATOM 2186 C CA . ASP A 1 270 ? -1.560 -8.214 9.089 1.00 86.31 270 ASP A CA 1
ATOM 2187 C C . ASP A 1 270 ? -0.825 -8.881 7.909 1.00 86.31 270 ASP A C 1
ATOM 2189 O O . ASP A 1 270 ? -1.455 -9.360 6.965 1.00 86.31 270 ASP A O 1
ATOM 2193 N N . ARG A 1 271 ? 0.504 -9.019 7.990 1.00 86.25 271 ARG A N 1
ATOM 2194 C CA . ARG A 1 271 ? 1.333 -9.595 6.915 1.00 86.25 271 ARG A CA 1
ATOM 2195 C C . ARG A 1 271 ? 1.068 -11.082 6.683 1.00 86.25 271 ARG A C 1
ATOM 2197 O O . ARG A 1 271 ? 0.934 -11.532 5.550 1.00 86.25 271 ARG A O 1
ATOM 2204 N N . ASP A 1 272 ? 1.058 -11.862 7.755 1.00 85.81 272 ASP A N 1
ATOM 2205 C CA . ASP A 1 272 ? 1.209 -13.314 7.666 1.00 85.81 272 ASP A CA 1
ATOM 2206 C C . ASP A 1 272 ? -0.140 -14.049 7.621 1.00 85.81 272 ASP A C 1
ATOM 2208 O O . ASP A 1 272 ? -0.224 -15.164 7.106 1.00 85.81 272 ASP A O 1
ATOM 2212 N N . ILE A 1 273 ? -1.214 -13.426 8.124 1.00 90.44 273 ILE A N 1
ATOM 2213 C CA . ILE A 1 273 ? -2.578 -13.967 8.030 1.00 90.44 273 ILE A CA 1
ATOM 2214 C C . ILE A 1 273 ? -3.403 -13.180 7.018 1.00 90.44 273 ILE A C 1
ATOM 2216 O O . ILE A 1 273 ? -3.884 -13.771 6.052 1.00 90.44 273 ILE A O 1
ATOM 2220 N N . ILE A 1 274 ? -3.581 -11.869 7.210 1.00 92.94 274 ILE A N 1
ATOM 2221 C CA . ILE A 1 274 ? -4.530 -11.093 6.396 1.00 92.94 274 ILE A CA 1
ATOM 2222 C C . ILE A 1 274 ? -4.080 -11.027 4.934 1.00 92.94 274 ILE A C 1
ATOM 2224 O O . ILE A 1 274 ? -4.839 -11.435 4.051 1.00 92.94 274 ILE A O 1
ATOM 2228 N N . HIS A 1 275 ? -2.844 -10.597 4.673 1.00 91.88 275 HIS A N 1
ATOM 2229 C CA . HIS A 1 275 ? -2.337 -10.479 3.302 1.00 91.88 275 HIS A CA 1
ATOM 2230 C C . HIS A 1 275 ? -2.205 -11.844 2.625 1.00 91.88 275 HIS A C 1
ATOM 2232 O O . HIS A 1 275 ? -2.402 -11.960 1.417 1.00 91.88 275 HIS A O 1
ATOM 2238 N N . GLN A 1 276 ? -1.930 -12.904 3.387 1.00 91.56 276 GLN A N 1
ATOM 2239 C CA . GLN A 1 276 ? -1.901 -14.256 2.842 1.00 91.56 276 GLN A CA 1
ATOM 2240 C C . GLN A 1 276 ? -3.296 -14.714 2.391 1.00 91.56 276 GLN A C 1
ATOM 2242 O O . GLN A 1 276 ? -3.439 -15.221 1.279 1.00 91.56 276 GLN A O 1
ATOM 2247 N N . ILE A 1 277 ? -4.335 -14.465 3.195 1.00 94.25 277 ILE A N 1
ATOM 2248 C CA . ILE A 1 277 ? -5.727 -14.729 2.806 1.00 94.25 277 ILE A CA 1
ATOM 2249 C C . ILE A 1 277 ? -6.109 -13.891 1.574 1.00 94.25 277 ILE A C 1
ATOM 2251 O O . ILE A 1 277 ? -6.740 -14.408 0.652 1.00 94.25 277 ILE A O 1
ATOM 2255 N N . ALA A 1 278 ? -5.717 -12.613 1.532 1.00 95.38 278 ALA A N 1
ATOM 2256 C CA . ALA A 1 278 ? -5.967 -11.733 0.391 1.00 95.38 278 ALA A CA 1
ATOM 2257 C C . ALA A 1 278 ? -5.292 -12.255 -0.893 1.00 95.38 278 ALA A C 1
ATOM 2259 O O . ALA A 1 278 ? -5.915 -12.288 -1.955 1.00 95.38 278 ALA A O 1
ATOM 2260 N N . ARG A 1 279 ? -4.046 -12.741 -0.799 1.00 94.56 279 ARG A N 1
ATOM 2261 C CA . ARG A 1 279 ? -3.316 -13.374 -1.912 1.00 94.56 279 ARG A CA 1
ATOM 2262 C C . ARG A 1 279 ? -3.996 -14.652 -2.393 1.00 94.56 279 ARG A C 1
ATOM 2264 O O . ARG A 1 279 ? -4.153 -14.839 -3.596 1.00 94.56 279 ARG A O 1
ATOM 2271 N N . GLU A 1 280 ? -4.418 -15.520 -1.477 1.00 94.12 280 GLU A N 1
ATOM 2272 C CA . GLU A 1 280 ? -5.130 -16.759 -1.812 1.00 94.12 280 GLU A CA 1
ATOM 2273 C C . GLU A 1 280 ? -6.483 -16.475 -2.485 1.00 94.12 280 GLU A C 1
ATOM 2275 O O . GLU A 1 280 ? -6.844 -17.147 -3.453 1.00 94.12 280 GLU A O 1
ATOM 2280 N N . GLN A 1 281 ? -7.201 -15.435 -2.048 1.00 95.00 281 GLN A N 1
ATOM 2281 C CA . GLN A 1 281 ? -8.436 -14.977 -2.695 1.00 95.00 281 GLN A CA 1
ATOM 2282 C C . GLN A 1 281 ? -8.193 -14.400 -4.086 1.00 95.00 281 GLN A C 1
ATOM 2284 O O . GLN A 1 281 ? -8.900 -14.775 -5.021 1.00 95.00 281 GLN A O 1
ATOM 2289 N N . ALA A 1 282 ? -7.179 -13.546 -4.247 1.00 95.62 282 ALA A N 1
ATOM 2290 C CA . ALA A 1 282 ? -6.798 -13.004 -5.548 1.00 95.62 282 ALA A CA 1
ATOM 2291 C C . ALA A 1 282 ? -6.481 -14.133 -6.542 1.00 95.62 282 ALA A C 1
ATOM 2293 O O . ALA A 1 282 ? -7.016 -14.149 -7.650 1.00 95.62 282 ALA A O 1
ATOM 2294 N N . LEU A 1 283 ? -5.689 -15.126 -6.119 1.00 95.31 283 LEU A N 1
ATOM 2295 C CA . LEU A 1 283 ? -5.381 -16.311 -6.925 1.00 95.31 283 LEU A CA 1
ATOM 2296 C C . LEU A 1 283 ? -6.639 -17.108 -7.283 1.00 95.31 283 LEU A C 1
ATOM 2298 O O . LEU A 1 283 ? -6.819 -17.477 -8.443 1.00 95.31 283 LEU A O 1
ATOM 2302 N N . GLY A 1 284 ? -7.529 -17.338 -6.314 1.00 94.25 284 GLY A N 1
ATOM 2303 C CA . GLY A 1 284 ? -8.798 -18.034 -6.536 1.00 94.25 284 GLY A CA 1
ATOM 2304 C C . GLY A 1 284 ? -9.736 -17.316 -7.513 1.00 94.25 284 GLY A C 1
ATOM 2305 O O . GLY A 1 284 ? -10.533 -17.970 -8.183 1.00 94.25 284 GLY A O 1
ATOM 2306 N N . LEU A 1 285 ? -9.621 -15.991 -7.627 1.00 95.31 285 LEU A N 1
ATOM 2307 C CA . LEU A 1 285 ? -10.391 -15.151 -8.550 1.00 95.31 285 LEU A CA 1
ATOM 2308 C C . LEU A 1 285 ? -9.663 -14.869 -9.875 1.00 95.31 285 LEU A C 1
ATOM 2310 O O . LEU A 1 285 ? -10.196 -14.147 -10.716 1.00 95.31 285 LEU A O 1
ATOM 2314 N N . GLY A 1 286 ? -8.458 -15.414 -10.077 1.00 95.00 286 GLY A N 1
ATOM 2315 C CA . GLY A 1 286 ? -7.643 -15.149 -11.266 1.00 95.00 286 GLY A CA 1
ATOM 2316 C C . GLY A 1 286 ? -7.159 -13.698 -11.374 1.00 95.00 286 GLY A C 1
ATOM 2317 O O . GLY A 1 286 ? -6.854 -13.233 -12.471 1.00 95.00 286 GLY A O 1
ATOM 2318 N N . GLN A 1 287 ? -7.110 -12.969 -10.258 1.00 95.06 287 GLN A N 1
ATOM 2319 C CA . GLN A 1 287 ? -6.626 -11.595 -10.220 1.00 95.06 287 GLN A CA 1
ATOM 2320 C C . GLN A 1 287 ? -5.089 -11.546 -10.260 1.00 95.06 287 GLN A C 1
ATOM 2322 O O . GLN A 1 287 ? -4.414 -12.414 -9.696 1.00 95.06 287 GLN A O 1
ATOM 2327 N N . PRO A 1 288 ? -4.509 -10.524 -10.909 1.00 92.19 288 PRO A N 1
ATOM 2328 C CA . PRO A 1 288 ? -3.065 -10.353 -10.969 1.00 92.19 288 PRO A CA 1
ATOM 2329 C C . PRO A 1 288 ? -2.493 -10.033 -9.582 1.00 92.19 288 PRO A C 1
ATOM 2331 O O . PRO A 1 288 ? -2.927 -9.098 -8.916 1.00 92.19 288 PRO A O 1
ATOM 2334 N N . LEU A 1 289 ? -1.473 -10.789 -9.166 1.00 93.81 289 LEU A N 1
ATOM 2335 C CA . LEU A 1 289 ? -0.709 -10.477 -7.951 1.00 93.81 289 LEU A CA 1
ATOM 2336 C C . LEU A 1 289 ? 0.374 -9.425 -8.206 1.00 93.81 289 LEU A C 1
ATOM 2338 O O . LEU A 1 289 ? 0.646 -8.586 -7.347 1.00 93.81 289 LEU A O 1
ATOM 2342 N N . ALA A 1 290 ? 0.995 -9.474 -9.386 1.00 92.50 290 ALA A N 1
ATOM 2343 C CA . ALA A 1 290 ? 2.025 -8.521 -9.771 1.00 92.50 290 ALA A CA 1
ATOM 2344 C C . ALA A 1 290 ? 1.422 -7.113 -9.912 1.00 92.50 290 ALA A C 1
ATOM 2346 O O . ALA A 1 290 ? 0.318 -6.988 -10.455 1.00 92.50 290 ALA A O 1
ATOM 2347 N N . PRO A 1 291 ? 2.128 -6.064 -9.461 1.00 94.19 291 PRO A N 1
ATOM 2348 C CA . PRO A 1 291 ? 1.627 -4.704 -9.562 1.00 94.19 291 PRO A CA 1
ATOM 2349 C C . PRO A 1 291 ? 1.474 -4.295 -11.033 1.00 94.19 291 PRO A C 1
ATOM 2351 O O . PRO A 1 291 ? 2.342 -4.555 -11.877 1.00 94.19 291 PRO A O 1
ATOM 2354 N N . GLN A 1 292 ? 0.352 -3.660 -11.356 1.00 93.19 292 GLN A N 1
ATOM 2355 C CA . GLN A 1 292 ? 0.009 -3.222 -12.712 1.00 93.19 292 GLN A CA 1
ATOM 2356 C C . GLN A 1 292 ? 0.086 -1.704 -12.872 1.00 93.19 292 GLN A C 1
ATOM 2358 O O . GLN A 1 292 ? 0.225 -1.205 -13.989 1.00 93.19 292 GLN A O 1
ATOM 2363 N N . SER A 1 293 ? 0.029 -0.967 -11.764 1.00 95.00 293 SER A N 1
ATOM 2364 C CA . SER A 1 293 ? 0.082 0.490 -11.730 1.00 95.00 293 SER A CA 1
ATOM 2365 C C . SER A 1 293 ? 1.176 1.007 -10.792 1.00 95.00 293 SER A C 1
ATOM 2367 O O . SER A 1 293 ? 1.670 0.288 -9.926 1.00 95.00 293 SER A O 1
ATOM 2369 N N . PHE A 1 294 ? 1.549 2.285 -10.924 1.00 96.00 294 PHE A N 1
ATOM 2370 C CA . PHE A 1 294 ? 2.456 2.911 -9.955 1.00 96.00 294 PHE A CA 1
ATOM 2371 C C . PHE A 1 294 ? 1.854 2.946 -8.542 1.00 96.00 294 PHE A C 1
ATOM 2373 O O . PHE A 1 294 ? 2.597 2.849 -7.569 1.00 96.00 294 PHE A O 1
ATOM 2380 N N . ALA A 1 295 ? 0.528 3.084 -8.425 1.00 94.12 295 ALA A N 1
ATOM 2381 C CA . ALA A 1 295 ? -0.141 3.053 -7.129 1.00 94.12 295 ALA A CA 1
ATOM 2382 C C . ALA A 1 295 ? 0.047 1.685 -6.458 1.00 94.12 295 ALA A C 1
ATOM 2384 O O . ALA A 1 295 ? 0.385 1.644 -5.282 1.00 94.12 295 ALA A O 1
ATOM 2385 N N . ASP A 1 296 ? -0.050 0.598 -7.229 1.00 95.25 296 ASP A N 1
ATOM 2386 C CA . ASP A 1 296 ? 0.182 -0.768 -6.748 1.00 95.25 296 ASP A CA 1
ATOM 2387 C C . ASP A 1 296 ? 1.629 -0.947 -6.268 1.00 95.25 296 ASP A C 1
ATOM 2389 O O . ASP A 1 296 ? 1.867 -1.479 -5.192 1.00 95.25 296 ASP A O 1
ATOM 2393 N N . VAL A 1 297 ? 2.602 -0.462 -7.050 1.00 96.19 297 VAL A N 1
ATOM 2394 C CA . VAL A 1 297 ? 4.033 -0.544 -6.704 1.00 96.19 297 VAL A CA 1
ATOM 2395 C C . VAL A 1 297 ? 4.357 0.277 -5.452 1.00 96.19 297 VAL A C 1
ATOM 2397 O O . VAL A 1 297 ? 5.156 -0.146 -4.618 1.00 96.19 297 VAL A O 1
ATOM 2400 N N . LEU A 1 298 ? 3.765 1.467 -5.320 1.00 95.00 298 LEU A N 1
ATOM 2401 C CA . LEU A 1 298 ? 3.947 2.315 -4.144 1.00 95.00 298 LEU A CA 1
ATOM 2402 C C . LEU A 1 298 ? 3.319 1.688 -2.899 1.00 95.00 298 LEU A C 1
ATOM 2404 O O . LEU A 1 298 ? 3.941 1.731 -1.841 1.00 95.00 298 LEU A O 1
ATOM 2408 N N . HIS A 1 299 ? 2.132 1.104 -3.044 1.00 92.94 299 HIS A N 1
ATOM 2409 C CA . HIS A 1 299 ? 1.452 0.366 -1.987 1.00 92.94 299 HIS A CA 1
ATOM 2410 C C . HIS A 1 299 ? 2.300 -0.823 -1.511 1.00 92.94 299 HIS A C 1
ATOM 2412 O O . HIS A 1 299 ? 2.684 -0.847 -0.344 1.00 92.94 299 HIS A O 1
ATOM 2418 N N . ASP A 1 300 ? 2.744 -1.695 -2.424 1.00 93.50 300 ASP A N 1
ATOM 2419 C CA . ASP A 1 300 ? 3.605 -2.842 -2.092 1.00 93.50 300 ASP A CA 1
ATOM 2420 C C . ASP A 1 300 ? 4.891 -2.402 -1.368 1.00 93.50 300 ASP A C 1
ATOM 2422 O O . ASP A 1 300 ? 5.349 -3.035 -0.418 1.00 93.50 300 ASP A O 1
ATOM 2426 N N . TYR A 1 301 ? 5.493 -1.288 -1.794 1.00 93.94 301 TYR A N 1
ATOM 2427 C CA . TYR A 1 301 ? 6.685 -0.745 -1.144 1.00 93.94 301 TYR A CA 1
ATOM 2428 C C . TYR A 1 301 ? 6.406 -0.224 0.269 1.00 93.94 301 TYR A C 1
ATOM 2430 O O . TYR A 1 301 ? 7.218 -0.438 1.170 1.00 93.94 301 TYR A O 1
ATOM 2438 N N . GLN A 1 302 ? 5.278 0.456 0.477 1.00 90.81 302 GLN A N 1
ATOM 2439 C CA . GLN A 1 302 ? 4.866 0.930 1.797 1.00 90.81 302 GLN A CA 1
ATOM 2440 C C . GLN A 1 302 ? 4.570 -0.235 2.743 1.00 90.81 302 GLN A C 1
ATOM 2442 O O . GLN A 1 302 ? 4.959 -0.175 3.911 1.00 90.81 302 GLN A O 1
ATOM 2447 N N . ASP A 1 303 ? 3.978 -1.312 2.235 1.00 89.06 303 ASP A N 1
ATOM 2448 C CA . ASP A 1 303 ? 3.751 -2.543 2.986 1.00 89.06 303 ASP A CA 1
ATOM 2449 C C . ASP A 1 303 ? 5.048 -3.204 3.424 1.00 89.06 303 ASP A C 1
ATOM 2451 O O . ASP A 1 303 ? 5.232 -3.493 4.606 1.00 89.06 303 ASP A O 1
ATOM 2455 N N . GLU A 1 304 ? 5.996 -3.378 2.508 1.00 88.62 304 GLU A N 1
ATOM 2456 C CA . GLU A 1 304 ? 7.301 -3.952 2.839 1.00 88.62 304 GLU A CA 1
ATOM 2457 C C . GLU A 1 304 ? 8.049 -3.097 3.879 1.00 88.62 304 GLU A C 1
ATOM 2459 O O . GLU A 1 304 ? 8.660 -3.636 4.801 1.00 88.62 304 GLU A O 1
ATOM 2464 N N . LEU A 1 305 ? 7.959 -1.762 3.799 1.00 86.25 305 LEU A N 1
ATOM 2465 C CA . LEU A 1 305 ? 8.520 -0.868 4.821 1.00 86.25 305 LEU A CA 1
ATOM 2466 C C . LEU A 1 305 ? 7.793 -0.959 6.169 1.00 86.25 305 LEU A C 1
ATOM 2468 O O . LEU A 1 305 ? 8.427 -0.806 7.213 1.00 86.25 305 LEU A O 1
ATOM 2472 N N . ARG A 1 306 ? 6.473 -1.171 6.155 1.00 82.00 306 ARG A N 1
ATOM 2473 C CA . ARG A 1 306 ? 5.648 -1.352 7.356 1.00 82.00 306 ARG A CA 1
ATOM 2474 C C . ARG A 1 306 ? 5.977 -2.669 8.056 1.00 82.00 306 ARG A C 1
ATOM 2476 O O . ARG A 1 306 ? 5.975 -2.721 9.283 1.00 82.00 306 ARG A O 1
ATOM 2483 N N . PHE A 1 307 ? 6.239 -3.719 7.287 1.00 81.31 307 PHE A N 1
ATOM 2484 C CA . PHE A 1 307 ? 6.422 -5.075 7.791 1.00 81.31 307 PHE A CA 1
ATOM 2485 C C . PHE A 1 307 ? 7.858 -5.438 8.150 1.00 81.31 307 PHE A C 1
ATOM 2487 O O . PHE A 1 307 ? 8.062 -6.338 8.968 1.00 81.31 307 PHE A O 1
ATOM 2494 N N . ASP A 1 308 ? 8.844 -4.783 7.544 1.00 77.00 308 ASP A N 1
ATOM 2495 C CA . ASP A 1 308 ? 10.249 -5.084 7.772 1.00 77.00 308 ASP A CA 1
ATOM 2496 C C . ASP A 1 308 ? 10.996 -3.862 8.312 1.00 77.00 308 ASP A C 1
ATOM 2498 O O . ASP A 1 308 ? 11.459 -2.987 7.579 1.00 77.00 308 ASP A O 1
ATOM 2502 N N . ALA A 1 309 ? 11.155 -3.821 9.636 1.00 69.94 309 ALA A N 1
ATOM 2503 C CA . ALA A 1 309 ? 11.929 -2.780 10.304 1.00 69.94 309 ALA A CA 1
ATOM 2504 C C . ALA A 1 309 ? 13.438 -2.858 9.986 1.00 69.94 309 ALA A C 1
ATOM 2506 O O . ALA A 1 309 ? 14.165 -1.881 10.194 1.00 69.94 309 ALA A O 1
ATOM 2507 N N . ARG A 1 310 ? 13.942 -4.015 9.524 1.00 77.81 310 ARG A N 1
ATOM 2508 C CA . ARG A 1 310 ? 15.365 -4.258 9.230 1.00 77.81 310 ARG A CA 1
ATOM 2509 C C . ARG A 1 310 ? 15.524 -5.053 7.929 1.00 77.81 310 ARG A C 1
ATOM 2511 O O . ARG A 1 310 ? 16.014 -6.185 7.956 1.00 77.81 310 ARG A O 1
ATOM 2518 N N . PRO A 1 311 ? 15.200 -4.428 6.787 1.00 83.50 311 PRO A N 1
ATOM 2519 C CA . PRO A 1 311 ? 15.184 -5.111 5.509 1.00 83.50 311 PRO A CA 1
ATOM 2520 C C . PRO A 1 311 ? 16.551 -5.652 5.118 1.00 83.50 311 PRO A C 1
ATOM 2522 O O . PRO A 1 311 ? 17.580 -4.984 5.267 1.00 83.50 311 PRO A O 1
ATOM 2525 N N . LEU A 1 312 ? 16.540 -6.853 4.536 1.00 88.00 312 LEU A N 1
ATOM 2526 C CA . LEU A 1 312 ? 17.715 -7.436 3.896 1.00 88.00 312 LEU A CA 1
ATOM 2527 C C . LEU A 1 312 ? 18.288 -6.467 2.857 1.00 88.00 312 LEU A C 1
ATOM 2529 O O . LEU A 1 312 ? 17.551 -5.781 2.148 1.00 88.00 312 LEU A O 1
ATOM 2533 N N . LEU A 1 313 ? 19.612 -6.424 2.741 1.00 91.88 313 LEU A N 1
ATOM 2534 C CA . LEU A 1 313 ? 20.283 -5.621 1.723 1.00 91.88 313 LEU A CA 1
ATOM 2535 C C . LEU A 1 313 ? 20.332 -6.378 0.389 1.00 91.88 313 LEU A C 1
ATOM 2537 O O . LEU A 1 313 ? 20.538 -7.589 0.357 1.00 91.88 313 LEU A O 1
ATOM 2541 N N . SER A 1 314 ? 20.165 -5.648 -0.710 1.00 92.81 314 SER A N 1
ATOM 2542 C CA . SER A 1 314 ? 20.278 -6.136 -2.084 1.00 92.81 314 SER A CA 1
ATOM 2543 C C . SER A 1 314 ? 21.055 -5.132 -2.943 1.00 92.81 314 SER A C 1
ATOM 2545 O O . SER A 1 314 ? 21.350 -4.014 -2.507 1.00 92.81 314 SER A O 1
ATOM 2547 N N . THR A 1 315 ? 21.421 -5.533 -4.157 1.00 88.50 315 THR A N 1
ATOM 2548 C CA . THR A 1 315 ? 22.170 -4.705 -5.107 1.00 88.50 315 THR A CA 1
ATOM 2549 C C . THR A 1 315 ? 21.263 -4.138 -6.191 1.00 88.50 315 THR A C 1
ATOM 2551 O O . THR A 1 315 ? 20.559 -4.899 -6.844 1.00 88.50 315 THR A O 1
ATOM 2554 N N . LEU A 1 316 ? 21.354 -2.831 -6.445 1.00 87.94 316 LEU A N 1
ATOM 2555 C CA . LEU A 1 316 ? 20.757 -2.160 -7.602 1.00 87.94 316 LEU A CA 1
ATOM 2556 C C . LEU A 1 316 ? 21.871 -1.492 -8.418 1.00 87.94 316 LEU A C 1
ATOM 2558 O O . LEU A 1 316 ? 22.462 -0.487 -8.005 1.00 87.94 316 LEU A O 1
ATOM 2562 N N . GLY A 1 317 ? 22.214 -2.082 -9.562 1.00 81.81 317 GLY A N 1
ATOM 2563 C CA . GLY A 1 317 ? 23.403 -1.691 -10.320 1.00 81.81 317 GLY A CA 1
ATOM 2564 C C . GLY A 1 317 ? 24.680 -1.880 -9.490 1.00 81.81 317 GLY A C 1
ATOM 2565 O O . GLY A 1 317 ? 25.062 -3.001 -9.176 1.00 81.81 317 GLY A O 1
ATOM 2566 N N . LYS A 1 318 ? 25.352 -0.778 -9.130 1.00 81.50 318 LYS A N 1
ATOM 2567 C CA . LYS A 1 318 ? 26.574 -0.790 -8.295 1.00 81.50 318 LYS A CA 1
ATOM 2568 C C . LYS A 1 318 ? 26.322 -0.477 -6.815 1.00 81.50 318 LYS A C 1
ATOM 2570 O O . LYS A 1 318 ? 27.273 -0.405 -6.042 1.00 81.50 318 LYS A O 1
ATOM 2575 N N . TRP A 1 319 ? 25.072 -0.241 -6.430 1.00 83.88 319 TRP A N 1
ATOM 2576 C CA . TRP A 1 319 ? 24.709 0.237 -5.099 1.00 83.88 319 TRP A CA 1
ATOM 2577 C C . TRP A 1 319 ? 24.141 -0.892 -4.251 1.00 83.88 319 TRP A C 1
ATOM 2579 O O . TRP A 1 319 ? 23.356 -1.691 -4.749 1.00 83.88 319 TRP A O 1
ATOM 2589 N N . VAL A 1 320 ? 24.493 -0.919 -2.965 1.00 88.81 320 VAL A N 1
ATOM 2590 C CA . VAL A 1 320 ? 23.886 -1.813 -1.969 1.00 88.81 320 VAL A CA 1
ATOM 2591 C C . VAL A 1 320 ? 22.874 -1.010 -1.160 1.00 88.81 320 VAL A C 1
ATOM 2593 O O . VAL A 1 320 ? 23.215 0.038 -0.611 1.00 88.81 320 VAL A O 1
ATOM 2596 N N . MET A 1 321 ? 21.627 -1.472 -1.099 1.00 92.19 321 MET A N 1
ATOM 2597 C CA . MET A 1 321 ? 20.542 -0.789 -0.391 1.00 92.19 321 MET A CA 1
ATOM 2598 C C . MET A 1 321 ? 19.470 -1.782 0.087 1.00 92.19 321 MET A C 1
ATOM 2600 O O . MET A 1 321 ? 19.481 -2.935 -0.341 1.00 92.19 321 MET A O 1
ATOM 2604 N N . PRO A 1 322 ? 18.539 -1.370 0.968 1.00 92.69 322 PRO A N 1
ATOM 2605 C CA . PRO A 1 322 ? 17.410 -2.204 1.375 1.00 92.69 322 PRO A CA 1
ATOM 2606 C C . PRO A 1 322 ? 16.652 -2.819 0.195 1.00 92.69 322 PRO A C 1
ATOM 2608 O O . PRO A 1 322 ? 16.268 -2.105 -0.733 1.00 92.69 322 PRO A O 1
ATOM 2611 N N . LYS A 1 323 ? 16.390 -4.127 0.257 1.00 93.00 323 LYS A N 1
ATOM 2612 C CA . LYS A 1 323 ? 15.694 -4.900 -0.777 1.00 93.00 323 LYS A CA 1
ATOM 2613 C C . LYS A 1 323 ? 14.348 -4.287 -1.193 1.00 93.00 323 LYS A C 1
ATOM 2615 O O . LYS A 1 323 ? 14.147 -4.194 -2.401 1.00 93.00 323 LYS A O 1
ATOM 2620 N N . PRO A 1 324 ? 13.487 -3.776 -0.286 1.00 94.25 324 PRO A N 1
ATOM 2621 C CA . PRO A 1 324 ? 12.243 -3.119 -0.696 1.00 94.25 324 PRO A CA 1
ATOM 2622 C C . PRO A 1 324 ? 12.463 -1.940 -1.651 1.00 94.25 324 PRO A C 1
ATOM 2624 O O . PRO A 1 324 ? 11.710 -1.761 -2.600 1.00 94.25 324 PRO A O 1
ATOM 2627 N N . ARG A 1 325 ? 13.546 -1.167 -1.468 1.00 94.38 325 ARG A N 1
ATOM 2628 C CA . ARG A 1 325 ? 13.890 -0.052 -2.367 1.00 94.38 325 ARG A CA 1
ATOM 2629 C C . ARG A 1 325 ? 14.359 -0.536 -3.731 1.00 94.38 325 ARG A C 1
ATOM 2631 O O . ARG A 1 325 ? 14.037 0.096 -4.729 1.00 94.38 325 ARG A O 1
ATOM 2638 N N . VAL A 1 326 ? 15.131 -1.624 -3.762 1.00 94.50 326 VAL A N 1
ATOM 2639 C CA . VAL A 1 326 ? 15.585 -2.250 -5.013 1.00 94.50 326 VAL A CA 1
ATOM 2640 C C . VAL A 1 326 ? 14.372 -2.691 -5.825 1.00 94.50 326 VAL A C 1
ATOM 2642 O O . VAL A 1 326 ? 14.201 -2.214 -6.941 1.00 94.50 326 VAL A O 1
ATOM 2645 N N . VAL A 1 327 ? 13.487 -3.488 -5.216 1.00 95.19 327 VAL A N 1
ATOM 2646 C CA . VAL A 1 327 ? 12.268 -3.999 -5.861 1.00 95.19 327 VAL A CA 1
ATOM 2647 C C . VAL A 1 327 ? 11.374 -2.852 -6.331 1.00 95.19 327 VAL A C 1
ATOM 2649 O O . VAL A 1 327 ? 10.966 -2.835 -7.486 1.00 95.19 327 VAL A O 1
ATOM 2652 N N . PHE A 1 328 ? 11.137 -1.843 -5.488 1.00 96.50 328 PHE A N 1
ATOM 2653 C CA . PHE A 1 328 ? 10.343 -0.671 -5.863 1.00 96.50 328 PHE A CA 1
ATOM 2654 C C . PHE A 1 328 ? 10.903 0.050 -7.097 1.00 96.50 328 PHE A C 1
ATOM 2656 O O . PHE A 1 328 ? 10.161 0.372 -8.023 1.00 96.50 328 PHE A O 1
ATOM 2663 N N . LEU A 1 329 ? 12.215 0.302 -7.138 1.00 96.56 329 LEU A N 1
ATOM 2664 C CA . LEU A 1 329 ? 12.848 1.000 -8.259 1.00 96.56 329 LEU A CA 1
ATOM 2665 C C . LEU A 1 329 ? 12.867 0.154 -9.539 1.00 96.56 329 LEU A C 1
ATOM 2667 O O . LEU A 1 329 ? 12.674 0.702 -10.624 1.00 96.56 329 LEU A O 1
ATOM 2671 N N . GLU A 1 330 ? 13.072 -1.157 -9.427 1.00 95.75 330 GLU A N 1
ATOM 2672 C CA . GLU A 1 330 ? 12.974 -2.091 -10.553 1.00 95.75 330 GLU A CA 1
ATOM 2673 C C . GLU A 1 330 ? 11.559 -2.118 -11.133 1.00 95.75 330 GLU A C 1
ATOM 2675 O O . GLU A 1 330 ? 11.398 -1.974 -12.343 1.00 95.75 330 GLU A O 1
ATOM 2680 N N . GLU A 1 331 ? 10.538 -2.201 -10.282 1.00 96.69 331 GLU A N 1
ATOM 2681 C CA . GLU A 1 331 ? 9.134 -2.202 -10.692 1.00 96.69 331 GLU A CA 1
ATOM 2682 C C . GLU A 1 331 ? 8.706 -0.867 -11.315 1.00 96.69 331 GLU A C 1
ATOM 2684 O O . GLU A 1 331 ? 8.031 -0.853 -12.345 1.00 96.69 331 GLU A O 1
ATOM 2689 N N . VAL A 1 332 ? 9.165 0.269 -10.779 1.00 97.12 332 VAL A N 1
ATOM 2690 C CA . VAL A 1 332 ? 8.943 1.589 -11.397 1.00 97.12 332 VAL A CA 1
ATOM 2691 C C . VAL A 1 332 ? 9.520 1.643 -12.813 1.00 97.12 332 VAL A C 1
ATOM 2693 O O . VAL A 1 332 ? 8.867 2.166 -13.718 1.00 97.12 332 VAL A O 1
ATOM 2696 N N . VAL A 1 333 ? 10.724 1.101 -13.026 1.00 96.19 333 VAL A N 1
ATOM 2697 C CA . VAL A 1 333 ? 11.342 1.048 -14.359 1.00 96.19 333 VAL A CA 1
ATOM 2698 C C . VAL A 1 333 ? 10.620 0.053 -15.264 1.00 96.19 333 VAL A C 1
ATOM 2700 O O . VAL A 1 333 ? 10.389 0.370 -16.429 1.00 96.19 333 VAL A O 1
ATOM 2703 N N . ARG A 1 334 ? 10.205 -1.107 -14.742 1.00 95.12 334 ARG A N 1
ATOM 2704 C CA . ARG A 1 334 ? 9.432 -2.118 -15.479 1.00 95.12 334 ARG A CA 1
ATOM 2705 C C . ARG A 1 334 ? 8.104 -1.558 -15.985 1.00 95.12 334 ARG A C 1
ATOM 2707 O O . ARG A 1 334 ? 7.708 -1.847 -17.111 1.00 95.12 334 ARG A O 1
ATOM 2714 N N . LEU A 1 335 ? 7.430 -0.734 -15.181 1.00 95.62 335 LEU A N 1
ATOM 2715 C CA . LEU A 1 335 ? 6.218 -0.024 -15.595 1.00 95.62 335 LEU A CA 1
ATOM 2716 C C . LEU A 1 335 ? 6.483 1.019 -16.690 1.00 95.62 335 LEU A C 1
ATOM 2718 O O . LEU A 1 335 ? 5.540 1.417 -17.365 1.00 95.62 335 LEU A O 1
ATOM 2722 N N . GLY A 1 336 ? 7.728 1.454 -16.892 1.00 95.25 336 GLY A N 1
ATOM 2723 C CA . GLY A 1 336 ? 8.127 2.380 -17.948 1.00 95.25 336 GLY A CA 1
ATOM 2724 C C . GLY A 1 336 ? 7.608 3.802 -17.736 1.00 95.25 336 GLY A C 1
ATOM 2725 O O . GLY A 1 336 ? 7.726 4.368 -16.647 1.00 95.25 336 GLY A O 1
ATOM 2726 N N . ALA A 1 337 ? 7.045 4.413 -18.780 1.00 95.25 337 ALA A N 1
ATOM 2727 C CA . ALA A 1 337 ? 6.572 5.798 -18.731 1.00 95.25 337 ALA A CA 1
ATOM 2728 C C . ALA A 1 337 ? 5.496 6.038 -17.643 1.00 95.25 337 ALA A C 1
ATOM 2730 O O . ALA A 1 337 ? 5.641 7.006 -16.889 1.00 95.25 337 ALA A O 1
ATOM 2731 N N . PRO A 1 338 ? 4.465 5.177 -17.477 1.00 95.88 338 PRO A N 1
ATOM 2732 C CA . PRO A 1 338 ? 3.535 5.249 -16.347 1.00 95.88 338 PRO A CA 1
ATOM 2733 C C . PRO A 1 338 ? 4.212 5.219 -14.972 1.00 95.88 338 PRO A C 1
ATOM 2735 O O . PRO A 1 338 ? 3.859 6.018 -14.103 1.00 95.88 338 PRO A O 1
ATOM 2738 N N . GLY A 1 339 ? 5.203 4.342 -14.783 1.00 96.75 339 GLY A N 1
ATOM 2739 C CA . GLY A 1 339 ? 5.946 4.221 -13.527 1.00 96.75 339 GLY A CA 1
ATOM 2740 C C . GLY A 1 339 ? 6.735 5.486 -13.201 1.00 96.75 339 GLY A C 1
ATOM 2741 O O . GLY A 1 339 ? 6.599 6.045 -12.111 1.00 96.75 339 GLY A O 1
ATOM 2742 N N . LEU A 1 340 ? 7.505 5.991 -14.170 1.00 96.69 340 LEU A N 1
ATOM 2743 C CA . LEU A 1 340 ? 8.274 7.231 -14.023 1.00 96.69 340 LEU A CA 1
ATOM 2744 C C . LEU A 1 340 ? 7.367 8.434 -13.746 1.00 96.69 340 LEU A C 1
ATOM 2746 O O . LEU A 1 340 ? 7.669 9.234 -12.859 1.00 96.69 340 LEU A O 1
ATOM 2750 N N . ARG A 1 341 ? 6.240 8.549 -14.459 1.00 95.62 341 ARG A N 1
ATOM 2751 C CA . ARG A 1 341 ? 5.256 9.620 -14.244 1.00 95.62 341 ARG A CA 1
ATOM 2752 C C . ARG A 1 341 ? 4.669 9.560 -12.836 1.00 95.62 341 ARG A C 1
ATOM 2754 O O . ARG A 1 341 ? 4.620 10.583 -12.155 1.00 95.62 341 ARG A O 1
ATOM 2761 N N . GLY A 1 342 ? 4.269 8.373 -12.385 1.00 95.75 342 GLY A N 1
ATOM 2762 C CA . GLY A 1 342 ? 3.730 8.166 -11.044 1.00 95.75 342 GLY A CA 1
ATOM 2763 C C . GLY A 1 342 ? 4.728 8.545 -9.948 1.00 95.75 342 GLY A C 1
ATOM 2764 O O . GLY A 1 342 ? 4.386 9.315 -9.047 1.00 95.75 342 GLY A O 1
ATOM 2765 N N . LEU A 1 343 ? 5.984 8.103 -10.077 1.00 96.50 343 LEU A N 1
ATOM 2766 C CA . LEU A 1 343 ? 7.047 8.430 -9.125 1.00 96.50 343 LEU A CA 1
ATOM 2767 C C . LEU A 1 343 ? 7.334 9.931 -9.078 1.00 96.50 343 LEU A C 1
ATOM 2769 O O . LEU A 1 343 ? 7.480 10.497 -7.996 1.00 96.50 343 LEU A O 1
ATOM 2773 N N . LEU A 1 344 ? 7.388 10.589 -10.235 1.00 95.19 344 LEU A N 1
ATOM 2774 C CA . LEU A 1 344 ? 7.577 12.034 -10.321 1.00 95.19 344 LEU A CA 1
ATOM 2775 C C . LEU A 1 344 ? 6.406 12.801 -9.691 1.00 95.19 344 LEU A C 1
ATOM 2777 O O . LEU A 1 344 ? 6.639 13.751 -8.947 1.00 95.19 344 LEU A O 1
ATOM 2781 N N . GLY A 1 345 ? 5.166 12.358 -9.902 1.00 94.56 345 GLY A N 1
ATOM 2782 C CA . GLY A 1 345 ? 3.994 12.932 -9.238 1.00 94.56 345 GLY A CA 1
ATOM 2783 C C . GLY A 1 345 ? 4.024 12.751 -7.715 1.00 94.56 345 GLY A C 1
ATOM 2784 O O . GLY A 1 345 ? 3.709 13.680 -6.973 1.00 94.56 345 GLY A O 1
ATOM 2785 N N . ALA A 1 346 ? 4.449 11.585 -7.220 1.00 94.12 346 ALA A N 1
ATOM 2786 C CA . ALA A 1 346 ? 4.633 11.352 -5.784 1.00 94.12 346 ALA A CA 1
ATOM 2787 C C . ALA A 1 346 ? 5.770 12.211 -5.199 1.00 94.12 346 ALA A C 1
ATOM 2789 O O . ALA A 1 346 ? 5.628 12.789 -4.121 1.00 94.12 346 ALA A O 1
ATOM 2790 N N . TYR A 1 347 ? 6.868 12.373 -5.943 1.00 93.62 347 TYR A N 1
ATOM 2791 C CA . TYR A 1 347 ? 7.957 13.284 -5.591 1.00 93.62 347 TYR A CA 1
ATOM 2792 C C . TYR A 1 347 ? 7.469 14.735 -5.476 1.00 93.62 347 TYR A C 1
ATOM 2794 O O . TYR A 1 347 ? 7.801 15.416 -4.508 1.00 93.62 347 TYR A O 1
ATOM 2802 N N . GLN A 1 348 ? 6.635 15.189 -6.415 1.00 92.62 348 GLN A N 1
ATOM 2803 C CA . GLN A 1 348 ? 6.041 16.527 -6.403 1.00 92.62 348 GLN A CA 1
ATOM 2804 C C . GLN A 1 348 ? 5.205 16.796 -5.152 1.00 92.62 348 GLN A C 1
ATOM 2806 O O . GLN A 1 348 ? 5.293 17.869 -4.561 1.00 92.62 348 GLN A O 1
ATOM 2811 N N . ARG A 1 349 ? 4.400 15.807 -4.747 1.00 93.19 349 ARG A N 1
ATOM 2812 C CA . ARG A 1 34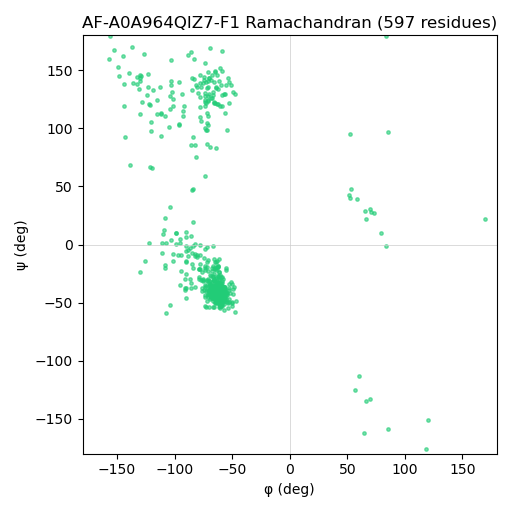9 ? 3.551 15.876 -3.551 1.00 93.19 349 ARG A CA 1
ATOM 2813 C C . ARG A 1 349 ? 4.339 15.747 -2.247 1.00 93.19 349 ARG A C 1
ATOM 2815 O O . ARG A 1 349 ? 3.750 15.859 -1.178 1.00 93.19 349 ARG A O 1
ATOM 2822 N N . GLY A 1 350 ? 5.649 15.506 -2.319 1.00 90.50 350 GLY A N 1
ATOM 2823 C CA . GLY A 1 350 ? 6.493 15.335 -1.143 1.00 90.50 350 GLY A CA 1
ATOM 2824 C C . GLY A 1 350 ? 6.218 14.036 -0.387 1.00 90.50 350 GLY A C 1
ATOM 2825 O O . GLY A 1 350 ? 6.388 14.008 0.829 1.00 90.50 350 GLY A O 1
ATOM 2826 N N . THR A 1 351 ? 5.795 12.967 -1.073 1.00 90.88 351 THR A N 1
ATOM 2827 C CA . THR A 1 351 ? 5.608 11.645 -0.454 1.00 90.88 351 THR A CA 1
ATOM 2828 C C . THR A 1 351 ? 6.918 11.195 0.201 1.00 90.88 351 THR A C 1
ATOM 2830 O O . THR A 1 351 ? 7.919 10.974 -0.489 1.00 90.88 351 THR A O 1
ATOM 2833 N N . GLY A 1 352 ? 6.923 11.103 1.535 1.00 87.12 352 GLY A N 1
ATOM 2834 C CA . GLY A 1 352 ? 8.141 11.023 2.348 1.00 87.12 352 GLY A CA 1
ATOM 2835 C C . GLY A 1 352 ? 9.057 9.853 1.993 1.00 87.12 352 GLY A C 1
ATOM 2836 O O . GLY A 1 352 ? 10.277 10.010 1.971 1.00 87.12 352 GLY A O 1
ATOM 2837 N N . GLU A 1 353 ? 8.486 8.705 1.635 1.00 87.81 353 GLU A N 1
ATOM 2838 C CA . GLU A 1 353 ? 9.212 7.486 1.275 1.00 87.81 353 GLU A CA 1
ATOM 2839 C C . GLU A 1 353 ? 9.819 7.549 -0.136 1.00 87.81 353 GLU A C 1
ATOM 2841 O O . GLU A 1 353 ? 10.805 6.861 -0.405 1.00 87.81 353 GLU A O 1
ATOM 2846 N N . VAL A 1 354 ? 9.265 8.384 -1.026 1.00 91.56 354 VAL A N 1
ATOM 2847 C CA . VAL A 1 354 ? 9.678 8.523 -2.437 1.00 91.56 354 VAL A CA 1
ATOM 2848 C C . VAL A 1 354 ? 10.746 9.599 -2.616 1.00 91.56 354 VAL A C 1
ATOM 2850 O O . VAL A 1 354 ? 11.677 9.419 -3.404 1.00 91.56 354 VAL A O 1
ATOM 2853 N N . VAL A 1 355 ? 10.661 10.706 -1.872 1.00 90.44 355 VAL A N 1
ATOM 2854 C CA . VAL A 1 355 ? 11.631 11.816 -1.930 1.00 90.44 355 VAL A CA 1
ATOM 2855 C C . VAL A 1 355 ? 13.101 11.366 -1.891 1.00 90.44 355 VAL A C 1
ATOM 2857 O O . VAL A 1 355 ? 13.860 11.802 -2.764 1.00 90.44 355 VAL A O 1
ATOM 2860 N N . PRO A 1 356 ? 13.542 10.484 -0.972 1.00 90.38 356 PRO A N 1
ATOM 2861 C CA . PRO A 1 356 ? 14.940 10.051 -0.925 1.00 90.38 356 PRO A CA 1
ATOM 2862 C C . PRO A 1 356 ? 15.342 9.132 -2.090 1.00 90.38 356 PRO A C 1
ATOM 2864 O O . PRO A 1 356 ? 16.533 8.904 -2.303 1.00 90.38 356 PRO A O 1
ATOM 2867 N N . LEU A 1 357 ? 14.384 8.601 -2.854 1.00 93.00 357 LEU A N 1
ATOM 2868 C CA . LEU A 1 357 ? 14.636 7.636 -3.925 1.00 93.00 357 LEU A CA 1
ATOM 2869 C C . LEU A 1 357 ? 14.887 8.288 -5.285 1.00 93.00 357 LEU A C 1
ATOM 2871 O O . LEU A 1 357 ? 15.432 7.629 -6.166 1.00 93.00 357 LEU A O 1
ATOM 2875 N N . ILE A 1 358 ? 14.562 9.573 -5.470 1.00 90.44 358 ILE A N 1
ATOM 2876 C CA . ILE A 1 358 ? 14.658 10.225 -6.787 1.00 90.44 358 ILE A CA 1
ATOM 2877 C C . ILE A 1 358 ? 16.082 10.186 -7.361 1.00 90.44 358 ILE A C 1
ATOM 2879 O O . ILE A 1 358 ? 16.277 9.932 -8.547 1.00 90.44 358 ILE A O 1
ATOM 2883 N N . HIS A 1 359 ? 17.094 10.391 -6.514 1.00 88.00 359 HIS A N 1
ATOM 2884 C CA . HIS A 1 359 ? 18.490 10.345 -6.940 1.00 88.00 359 HIS A CA 1
ATOM 2885 C C . HIS A 1 359 ? 18.952 8.909 -7.220 1.00 88.00 359 HIS A C 1
ATOM 2887 O O . HIS A 1 359 ? 19.697 8.677 -8.170 1.00 88.00 359 HIS A O 1
ATOM 2893 N N . LEU A 1 360 ? 18.468 7.940 -6.436 1.00 91.19 360 LEU A N 1
ATOM 2894 C CA . LEU A 1 360 ? 18.772 6.522 -6.635 1.00 91.19 360 LEU A CA 1
ATOM 2895 C C . LEU A 1 360 ? 18.171 6.004 -7.943 1.00 91.19 360 LEU A C 1
ATOM 2897 O O . LEU A 1 360 ? 18.885 5.369 -8.715 1.00 91.19 360 LEU A O 1
ATOM 2901 N N . LEU A 1 361 ? 16.911 6.348 -8.235 1.00 93.25 361 LEU A N 1
ATOM 2902 C CA . LEU A 1 361 ? 16.275 6.057 -9.519 1.00 93.25 361 LEU A CA 1
ATOM 2903 C C . LEU A 1 361 ? 17.101 6.631 -10.667 1.00 93.25 361 LEU A C 1
ATOM 2905 O O . LEU A 1 361 ? 17.377 5.943 -11.641 1.00 93.25 361 LEU A O 1
ATOM 2909 N N . TRP A 1 362 ? 17.523 7.887 -10.547 1.00 91.62 362 TRP A N 1
ATOM 2910 C CA . TRP A 1 362 ? 18.305 8.553 -11.578 1.00 91.62 362 TRP A CA 1
ATOM 2911 C C . TRP A 1 362 ? 19.617 7.806 -11.869 1.00 91.62 362 TRP A C 1
ATOM 2913 O O . TRP A 1 362 ? 19.934 7.528 -13.025 1.00 91.62 362 TRP A O 1
ATOM 2923 N N . MET A 1 363 ? 20.358 7.414 -10.830 1.00 89.69 363 MET A N 1
ATOM 2924 C CA . MET A 1 363 ? 21.581 6.617 -10.987 1.00 89.69 363 MET A CA 1
ATOM 2925 C C . MET A 1 363 ? 21.313 5.224 -11.544 1.00 89.69 363 MET A C 1
ATOM 2927 O O . MET A 1 363 ? 22.103 4.731 -12.352 1.00 89.69 363 MET A O 1
ATOM 2931 N N . TYR A 1 364 ? 20.190 4.617 -11.170 1.00 94.56 364 TYR A N 1
ATOM 2932 C CA . TYR A 1 364 ? 19.777 3.337 -11.715 1.00 94.56 364 TYR A CA 1
ATOM 2933 C C . TYR A 1 364 ? 19.459 3.432 -13.214 1.00 94.56 364 TYR A C 1
ATOM 2935 O O . TYR A 1 364 ? 20.055 2.698 -13.999 1.00 94.56 364 TYR A O 1
ATOM 2943 N N . LEU A 1 365 ? 18.651 4.405 -13.642 1.00 95.00 365 LEU A N 1
ATOM 2944 C CA . LEU A 1 365 ? 18.343 4.654 -15.055 1.00 95.00 365 LEU A CA 1
ATOM 2945 C C . LEU A 1 365 ? 19.612 4.875 -15.894 1.00 95.00 365 LEU A C 1
ATOM 2947 O O . LEU A 1 365 ? 19.742 4.315 -16.978 1.00 95.00 365 LEU A O 1
ATOM 2951 N N . CYS A 1 366 ? 20.590 5.629 -15.378 1.00 91.56 366 CYS A N 1
ATOM 2952 C CA . CYS A 1 366 ? 21.877 5.806 -16.056 1.00 91.56 366 CYS A CA 1
ATOM 2953 C C . CYS A 1 366 ? 22.646 4.486 -16.226 1.00 91.56 366 CYS A C 1
ATOM 2955 O O . CYS A 1 366 ? 23.361 4.317 -17.211 1.00 91.56 366 CYS A O 1
ATOM 2957 N N . SER A 1 367 ? 22.520 3.550 -15.282 1.00 90.75 367 SER A N 1
ATOM 2958 C CA . SER A 1 367 ? 23.165 2.235 -15.385 1.00 90.75 367 SER A CA 1
ATOM 2959 C C . SER A 1 367 ? 22.529 1.334 -16.450 1.00 90.75 367 SER A C 1
ATOM 2961 O O . SER A 1 367 ? 23.209 0.461 -16.992 1.00 90.75 367 SER A O 1
ATOM 2963 N N . LEU A 1 368 ? 21.267 1.602 -16.799 1.00 92.06 368 LEU A N 1
ATOM 2964 C CA . LEU A 1 368 ? 20.486 0.882 -17.806 1.00 92.06 368 LEU A CA 1
ATOM 2965 C C . LEU A 1 368 ? 20.610 1.472 -19.220 1.00 92.06 368 LEU A C 1
ATOM 2967 O O . LEU A 1 368 ? 19.855 1.088 -20.110 1.00 92.06 368 LEU A O 1
ATOM 2971 N N . SER A 1 369 ? 21.541 2.402 -19.442 1.00 90.94 369 SER A N 1
ATOM 2972 C CA . SER A 1 369 ? 21.663 3.121 -20.709 1.00 90.94 369 SER A CA 1
ATOM 2973 C C . SER A 1 369 ? 23.085 3.112 -21.260 1.00 90.94 369 SER A C 1
ATOM 2975 O O . SER A 1 369 ? 24.071 3.252 -20.529 1.00 90.94 369 SER A O 1
ATOM 2977 N N . SER A 1 370 ? 23.198 3.016 -22.581 1.00 85.88 370 SER A N 1
ATOM 2978 C CA . SER A 1 370 ? 24.411 3.322 -23.339 1.00 85.88 370 SER A CA 1
ATOM 2979 C C . SER A 1 370 ? 24.603 4.831 -23.579 1.00 85.88 370 SER A C 1
ATOM 2981 O O . SER A 1 370 ? 25.703 5.248 -23.945 1.00 85.88 370 SER A O 1
ATOM 2983 N N . ASP A 1 371 ? 23.592 5.666 -23.295 1.00 85.44 371 ASP A N 1
ATOM 2984 C CA . ASP A 1 371 ? 23.647 7.138 -23.268 1.00 85.44 371 ASP A CA 1
ATOM 2985 C C . ASP A 1 371 ? 23.286 7.707 -21.872 1.00 85.44 371 ASP A C 1
ATOM 2987 O O . ASP A 1 371 ? 22.283 8.414 -21.715 1.00 85.44 371 ASP A O 1
ATOM 2991 N N . PRO A 1 372 ? 24.109 7.460 -20.831 1.00 85.62 372 PRO A N 1
ATOM 2992 C CA . PRO A 1 372 ? 23.815 7.923 -19.472 1.00 85.62 372 PRO A CA 1
ATOM 2993 C C . PRO A 1 372 ? 23.735 9.452 -19.365 1.00 85.62 372 PRO A C 1
ATOM 2995 O O . PRO A 1 372 ? 22.974 9.969 -18.554 1.00 85.62 372 PRO A O 1
ATOM 2998 N N . ALA A 1 373 ? 24.477 10.192 -20.196 1.00 83.12 373 ALA A N 1
ATOM 2999 C CA . ALA A 1 373 ? 24.395 11.651 -20.243 1.00 83.12 373 ALA A CA 1
ATOM 3000 C C . ALA A 1 373 ? 23.033 12.124 -20.780 1.00 83.12 373 ALA A C 1
ATOM 3002 O O . ALA A 1 373 ? 22.437 13.036 -20.211 1.00 83.12 373 ALA A O 1
ATOM 3003 N N . GLY A 1 374 ? 22.510 11.471 -21.824 1.00 87.25 374 GLY A N 1
ATOM 3004 C CA . GLY A 1 374 ? 21.170 11.737 -22.343 1.00 87.25 374 GLY A CA 1
ATOM 3005 C C . GLY A 1 374 ? 20.090 11.474 -21.299 1.00 87.25 374 GLY A C 1
ATOM 3006 O O . GLY A 1 374 ? 19.283 12.367 -21.030 1.00 87.25 374 GLY A O 1
ATOM 3007 N N . VAL A 1 375 ? 20.128 10.307 -20.644 1.00 91.81 375 VAL A N 1
ATOM 3008 C CA . VAL A 1 375 ? 19.239 9.996 -19.507 1.00 91.81 375 VAL A CA 1
ATOM 3009 C C . VAL A 1 375 ? 19.348 11.076 -18.434 1.00 91.81 375 VAL A C 1
ATOM 3011 O O . VAL A 1 375 ? 18.330 11.560 -17.938 1.00 91.81 375 VAL A O 1
ATOM 3014 N N . PHE A 1 376 ? 20.571 11.514 -18.123 1.00 86.06 376 PHE A N 1
ATOM 3015 C CA . PHE A 1 376 ? 20.796 12.514 -17.095 1.00 86.06 376 PHE A CA 1
ATOM 3016 C C . PHE A 1 376 ? 20.137 13.854 -17.415 1.00 86.06 376 PHE A C 1
ATOM 3018 O O . PHE A 1 376 ? 19.383 14.384 -16.601 1.00 86.06 376 PHE A O 1
ATOM 3025 N N . THR A 1 377 ? 20.352 14.382 -18.617 1.00 87.31 377 THR A N 1
ATOM 3026 C CA . THR A 1 377 ? 19.734 15.639 -19.049 1.00 87.31 377 THR A CA 1
ATOM 3027 C C . THR A 1 377 ? 18.205 15.569 -19.005 1.00 87.31 377 THR A C 1
ATOM 3029 O O . THR A 1 377 ? 17.566 16.508 -18.526 1.00 87.31 377 THR A O 1
ATOM 3032 N N . ARG A 1 378 ? 17.599 14.464 -19.463 1.00 93.75 378 ARG A N 1
ATOM 3033 C CA . ARG A 1 378 ? 16.133 14.348 -19.541 1.00 93.75 378 ARG A CA 1
ATOM 3034 C C . ARG A 1 378 ? 15.496 14.137 -18.170 1.00 93.75 378 ARG A C 1
ATOM 3036 O O . ARG A 1 378 ? 14.509 14.801 -17.876 1.00 93.75 378 ARG A O 1
ATOM 3043 N N . MET A 1 379 ? 16.101 13.343 -17.284 1.00 91.38 379 MET A N 1
ATOM 3044 C CA . MET A 1 379 ? 15.642 13.245 -15.891 1.00 91.38 379 MET A CA 1
ATOM 3045 C C . MET A 1 379 ? 15.754 14.580 -15.144 1.00 91.38 379 MET A C 1
ATOM 3047 O O . MET A 1 379 ? 14.857 14.932 -14.376 1.00 91.38 379 MET A O 1
ATOM 3051 N N . GLY A 1 380 ? 16.803 15.365 -15.417 1.00 85.94 380 GLY A N 1
ATOM 3052 C CA . GLY A 1 380 ? 16.915 16.738 -14.925 1.00 85.94 380 GLY A CA 1
ATOM 3053 C C . GLY A 1 380 ? 15.760 17.626 -15.401 1.00 85.94 380 GLY A C 1
ATOM 3054 O O . GLY A 1 380 ? 15.168 18.341 -14.592 1.00 85.94 380 GLY A O 1
ATOM 3055 N N . ARG A 1 381 ? 15.385 17.526 -16.685 1.00 91.50 381 ARG A N 1
ATOM 3056 C CA . ARG A 1 381 ? 14.226 18.229 -17.259 1.00 91.50 381 ARG A CA 1
ATOM 3057 C C . ARG A 1 381 ? 12.910 17.777 -16.622 1.00 91.50 381 ARG A C 1
ATOM 3059 O O . ARG A 1 381 ? 12.144 18.638 -16.204 1.00 91.50 381 ARG A O 1
ATOM 3066 N N . CYS A 1 382 ? 12.678 16.471 -16.468 1.00 93.00 382 CYS A N 1
ATOM 3067 C CA . CYS A 1 382 ? 11.505 15.931 -15.770 1.00 93.00 382 CYS A CA 1
ATOM 3068 C C . CYS A 1 382 ? 11.372 16.526 -14.365 1.00 93.00 382 CYS A C 1
ATOM 3070 O O . CYS A 1 382 ? 10.323 17.053 -14.004 1.00 93.00 382 CYS A O 1
ATOM 3072 N N . ARG A 1 383 ? 12.458 16.505 -13.582 1.00 89.38 383 ARG A N 1
ATOM 3073 C CA . ARG A 1 383 ? 12.474 17.067 -12.228 1.00 89.38 383 ARG A CA 1
ATOM 3074 C C . ARG A 1 383 ? 12.173 18.566 -12.226 1.00 89.38 383 ARG A C 1
ATOM 3076 O O . ARG A 1 383 ? 11.410 19.022 -11.382 1.00 89.38 383 ARG A O 1
ATOM 3083 N N . ALA A 1 384 ? 12.759 19.327 -13.150 1.00 87.12 384 ALA A N 1
ATOM 3084 C CA . ALA A 1 384 ? 12.533 20.768 -13.245 1.00 87.12 384 ALA A CA 1
ATOM 3085 C C . ALA A 1 384 ? 11.071 21.102 -13.591 1.00 87.12 384 ALA A C 1
ATOM 3087 O O . ALA A 1 384 ? 10.482 21.976 -12.961 1.00 87.12 384 ALA A O 1
ATOM 3088 N N . LEU A 1 385 ? 10.476 20.373 -14.542 1.00 90.69 385 LEU A N 1
ATOM 3089 C CA . LEU A 1 385 ? 9.076 20.534 -14.949 1.00 90.69 385 LEU A CA 1
ATOM 3090 C C . LEU A 1 385 ? 8.112 20.243 -13.796 1.00 90.69 385 LEU A C 1
ATOM 3092 O O . LEU A 1 385 ? 7.220 21.040 -13.517 1.00 90.69 385 LEU A O 1
ATOM 3096 N N . VAL A 1 386 ? 8.350 19.153 -13.071 1.00 90.75 386 VAL A N 1
ATOM 3097 C CA . VAL A 1 386 ? 7.530 18.736 -11.928 1.00 90.75 386 VAL A CA 1
ATOM 3098 C C . VAL A 1 386 ? 7.618 19.738 -10.775 1.00 90.75 386 VAL A C 1
ATOM 3100 O O . VAL A 1 386 ? 6.594 20.129 -10.220 1.00 90.75 386 VAL A O 1
ATOM 3103 N N . LEU A 1 387 ? 8.820 20.225 -10.443 1.00 86.88 387 LEU A N 1
ATOM 3104 C CA . LEU A 1 387 ? 8.993 21.268 -9.421 1.00 86.88 387 LEU A CA 1
ATOM 3105 C C . LEU A 1 387 ? 8.347 22.600 -9.827 1.00 86.88 387 LEU A C 1
ATOM 3107 O O . LEU A 1 387 ? 7.896 23.348 -8.964 1.00 86.88 387 LEU A O 1
ATOM 3111 N N . ALA A 1 388 ? 8.278 22.886 -11.128 1.00 88.12 388 ALA A N 1
ATOM 3112 C CA . ALA A 1 388 ? 7.581 24.047 -11.671 1.00 88.12 388 ALA A CA 1
ATOM 3113 C C . ALA A 1 388 ? 6.063 23.834 -11.836 1.00 88.12 388 ALA A C 1
ATOM 3115 O O . ALA A 1 388 ? 5.388 24.746 -12.312 1.00 88.12 388 ALA A O 1
ATOM 3116 N N . ASN A 1 389 ? 5.532 22.658 -11.474 1.00 89.00 389 ASN A N 1
ATOM 3117 C CA . ASN A 1 389 ? 4.143 22.250 -11.696 1.00 89.00 389 ASN A CA 1
ATOM 3118 C C . ASN A 1 389 ? 3.690 22.420 -13.162 1.00 89.00 389 ASN A C 1
ATOM 3120 O O . ASN A 1 389 ? 2.605 22.930 -13.439 1.00 89.00 389 ASN A O 1
ATOM 3124 N N . ARG A 1 390 ? 4.559 22.047 -14.112 1.00 85.94 390 ARG A N 1
ATOM 3125 C CA . ARG A 1 390 ? 4.290 22.095 -15.554 1.00 85.94 390 ARG A CA 1
ATOM 3126 C C . ARG A 1 390 ? 4.196 20.685 -16.117 1.00 85.94 390 ARG A C 1
ATOM 3128 O O . ARG A 1 390 ? 5.198 19.979 -16.187 1.00 85.94 390 ARG A O 1
ATOM 3135 N N . GLU A 1 391 ? 3.002 20.304 -16.555 1.00 83.75 391 GLU A N 1
ATOM 3136 C CA . GLU A 1 391 ? 2.776 19.019 -17.231 1.00 83.75 391 GLU A CA 1
ATOM 3137 C C . GLU A 1 391 ? 3.215 19.058 -18.702 1.00 83.75 391 GLU A C 1
ATOM 3139 O O . GLU A 1 391 ? 3.638 18.048 -19.267 1.00 83.75 391 GLU A O 1
ATOM 3144 N N . GLU A 1 392 ? 3.182 20.243 -19.318 1.00 86.12 392 GLU A N 1
ATOM 3145 C CA . GLU A 1 392 ? 3.577 20.430 -20.710 1.00 86.12 392 GLU A CA 1
ATOM 3146 C C . GLU A 1 392 ? 5.064 20.085 -20.915 1.00 86.12 392 GLU A C 1
ATOM 3148 O O . GLU A 1 392 ? 5.964 20.655 -20.292 1.00 86.12 392 GLU A O 1
ATOM 3153 N N . GLY A 1 393 ? 5.325 19.113 -21.792 1.00 86.94 393 GLY A N 1
ATOM 3154 C CA . GLY A 1 393 ? 6.671 18.618 -22.087 1.00 86.94 393 GLY A CA 1
ATOM 3155 C C . GLY A 1 393 ? 7.210 17.561 -21.115 1.00 86.94 393 GLY A C 1
ATOM 3156 O O . GLY A 1 393 ? 8.317 17.065 -21.342 1.00 86.94 393 GLY A O 1
ATOM 3157 N N . LEU A 1 394 ? 6.461 17.172 -20.073 1.00 92.19 394 LEU A N 1
ATOM 3158 C CA . LEU A 1 394 ? 6.866 16.081 -19.177 1.00 92.19 394 LEU A CA 1
ATOM 3159 C C . LEU A 1 394 ? 6.910 14.749 -19.928 1.00 92.19 394 LEU A C 1
ATOM 3161 O O . LEU A 1 394 ? 7.902 14.031 -19.856 1.00 92.19 394 LEU A O 1
ATOM 3165 N N . ASP A 1 395 ? 5.875 14.466 -20.714 1.00 93.25 395 ASP A N 1
ATOM 3166 C CA . ASP A 1 395 ? 5.791 13.251 -21.523 1.00 93.25 395 ASP A CA 1
ATOM 3167 C C . ASP A 1 395 ? 6.900 13.184 -22.576 1.00 93.25 395 ASP A C 1
ATOM 3169 O O . ASP A 1 395 ? 7.504 12.132 -22.765 1.00 93.25 395 ASP A O 1
ATOM 3173 N N . GLN A 1 396 ? 7.252 14.317 -23.187 1.00 93.44 396 GLN A N 1
ATOM 3174 C CA . GLN A 1 396 ? 8.400 14.405 -24.092 1.00 93.44 396 GLN A CA 1
ATOM 3175 C C . GLN A 1 396 ? 9.704 14.025 -23.371 1.00 93.44 396 GLN A C 1
ATOM 3177 O O . GLN A 1 396 ? 10.484 13.208 -23.861 1.00 93.44 396 GLN A O 1
ATOM 3182 N N . ALA A 1 397 ? 9.937 14.585 -22.180 1.00 93.56 397 ALA A N 1
ATOM 3183 C CA . ALA A 1 397 ? 11.134 14.292 -21.401 1.00 93.56 397 ALA A CA 1
ATOM 3184 C C . ALA A 1 397 ? 11.172 12.825 -20.929 1.00 93.56 397 ALA A C 1
ATOM 3186 O O . ALA A 1 397 ? 12.228 12.196 -21.000 1.00 93.56 397 ALA A O 1
ATOM 3187 N N . ILE A 1 398 ? 10.031 12.256 -20.518 1.00 96.44 398 ILE A N 1
ATOM 3188 C CA . ILE A 1 398 ? 9.905 10.840 -20.143 1.00 96.44 398 ILE A CA 1
ATOM 3189 C C . ILE A 1 398 ? 10.183 9.935 -21.346 1.00 96.44 398 ILE A C 1
ATOM 3191 O O . ILE A 1 398 ? 10.983 9.012 -21.214 1.00 96.44 398 ILE A O 1
ATOM 3195 N N . ALA A 1 399 ? 9.609 10.210 -22.521 1.00 95.19 399 ALA A N 1
ATOM 3196 C CA . ALA A 1 399 ? 9.895 9.452 -23.742 1.00 95.19 399 ALA A CA 1
ATOM 3197 C C . ALA A 1 399 ? 11.401 9.439 -24.049 1.00 95.19 399 ALA A C 1
ATOM 3199 O O . ALA A 1 399 ? 11.970 8.392 -24.359 1.00 95.19 399 ALA A O 1
ATOM 3200 N N . GLY A 1 400 ? 12.068 10.581 -23.858 1.00 94.00 400 GLY A N 1
ATOM 3201 C CA . GLY A 1 400 ? 13.512 10.716 -24.031 1.00 94.00 400 GLY A CA 1
ATOM 3202 C C . GLY A 1 400 ? 14.346 9.917 -23.035 1.00 94.00 400 GLY A C 1
ATOM 3203 O O . GLY A 1 400 ? 15.447 9.487 -23.383 1.00 94.00 400 GLY A O 1
ATOM 3204 N N . VAL A 1 401 ? 13.845 9.690 -21.819 1.00 96.38 401 VAL A N 1
ATOM 3205 C CA . VAL A 1 401 ? 14.462 8.764 -20.858 1.00 96.38 401 VAL A CA 1
ATOM 3206 C C . VAL A 1 401 ? 14.238 7.328 -21.311 1.00 96.38 401 VAL A C 1
ATOM 3208 O O . VAL A 1 401 ? 15.209 6.595 -21.467 1.00 96.38 401 VAL A O 1
ATOM 3211 N N . VAL A 1 402 ? 12.984 6.941 -21.556 1.00 96.25 402 VAL A N 1
ATOM 3212 C CA . VAL A 1 402 ? 12.578 5.552 -21.820 1.00 96.25 402 VAL A CA 1
ATOM 3213 C C . VAL A 1 402 ? 13.241 4.993 -23.081 1.00 96.25 402 VAL A C 1
ATOM 3215 O O . VAL A 1 402 ? 13.797 3.899 -23.033 1.00 96.25 402 VAL A O 1
ATOM 3218 N N . VAL A 1 403 ? 13.292 5.759 -24.179 1.00 94.44 403 VAL A N 1
ATOM 3219 C CA . VAL A 1 403 ? 13.951 5.322 -25.427 1.00 94.44 403 VAL A CA 1
ATOM 3220 C C . VAL A 1 403 ? 15.447 5.042 -25.239 1.00 94.44 403 VAL A C 1
ATOM 3222 O O . VAL A 1 403 ? 16.035 4.272 -25.990 1.00 94.44 403 VAL A O 1
ATOM 3225 N N . ARG A 1 404 ? 16.081 5.635 -24.220 1.00 94.06 404 ARG A N 1
ATOM 3226 C CA . ARG A 1 404 ? 17.513 5.477 -23.932 1.00 94.06 404 ARG A CA 1
ATOM 3227 C C . ARG A 1 404 ? 17.820 4.316 -22.985 1.00 94.06 404 ARG A C 1
ATOM 3229 O O . ARG A 1 404 ? 18.993 4.101 -22.704 1.00 94.06 404 ARG A O 1
ATOM 3236 N N . LEU A 1 405 ? 16.830 3.575 -22.486 1.00 93.88 405 LEU A N 1
ATOM 3237 C CA . LEU A 1 405 ? 17.037 2.456 -21.553 1.00 93.88 405 LEU A CA 1
ATOM 3238 C C . LEU A 1 405 ? 17.365 1.136 -22.276 1.00 93.88 405 LEU A C 1
ATOM 3240 O O . LEU A 1 405 ? 16.801 0.094 -21.954 1.00 93.88 405 LEU A O 1
ATOM 3244 N N . ASP A 1 406 ? 18.283 1.170 -23.245 1.00 90.62 406 ASP A N 1
ATOM 3245 C CA . ASP A 1 406 ? 18.632 0.047 -24.135 1.00 90.62 406 ASP A CA 1
ATOM 3246 C C . ASP A 1 406 ? 19.199 -1.190 -23.419 1.00 90.62 406 ASP A C 1
ATOM 3248 O O . ASP A 1 406 ? 19.307 -2.257 -24.018 1.00 90.62 406 ASP A O 1
ATOM 3252 N N . ARG A 1 407 ? 19.555 -1.069 -22.135 1.00 87.50 407 ARG A N 1
ATOM 3253 C CA . ARG A 1 407 ? 20.046 -2.179 -21.305 1.00 87.50 407 ARG A CA 1
ATOM 3254 C C . ARG A 1 407 ? 19.035 -2.652 -20.265 1.00 87.50 407 ARG A C 1
ATOM 3256 O O . ARG A 1 407 ? 19.370 -3.523 -19.464 1.00 87.50 407 ARG A O 1
ATOM 3263 N N . ALA A 1 408 ? 17.839 -2.069 -20.226 1.00 87.94 408 ALA A N 1
ATOM 3264 C CA . ALA A 1 408 ? 16.773 -2.542 -19.356 1.00 87.94 408 ALA A CA 1
ATOM 3265 C C . ALA A 1 408 ? 16.233 -3.893 -19.848 1.00 87.94 408 ALA A C 1
ATOM 3267 O O . ALA A 1 408 ? 16.101 -4.135 -21.050 1.00 87.94 408 ALA A O 1
ATOM 3268 N N . SER A 1 409 ? 15.877 -4.773 -18.912 1.00 84.69 409 SER A N 1
ATOM 3269 C CA . SER A 1 409 ? 15.096 -5.964 -19.240 1.00 84.69 409 SER A CA 1
ATOM 3270 C C . SER A 1 409 ? 13.731 -5.539 -19.792 1.00 84.69 409 SER A C 1
ATOM 3272 O O . SER A 1 409 ? 13.077 -4.652 -19.250 1.00 84.69 409 SER A O 1
ATOM 3274 N N . GLY A 1 410 ? 13.304 -6.149 -20.901 1.00 86.00 410 GLY A N 1
ATOM 3275 C CA . GLY A 1 410 ? 12.042 -5.785 -21.554 1.00 86.00 410 GLY A CA 1
ATOM 3276 C C . GLY A 1 410 ? 12.069 -4.445 -22.299 1.00 86.00 410 GLY A C 1
ATOM 3277 O O . GLY A 1 410 ? 11.020 -3.826 -22.458 1.00 86.00 410 GLY A O 1
ATOM 3278 N N . TYR A 1 411 ? 13.235 -3.995 -22.775 1.00 89.94 411 TYR A N 1
ATOM 3279 C CA . TYR A 1 411 ? 13.378 -2.752 -23.545 1.00 89.94 411 TYR A CA 1
ATOM 3280 C C . TYR A 1 411 ? 12.376 -2.619 -24.708 1.00 89.94 411 TYR A C 1
ATOM 3282 O O . TYR A 1 411 ? 11.806 -1.550 -24.894 1.00 89.94 411 TYR A O 1
ATOM 3290 N N . GLU A 1 412 ? 12.058 -3.697 -25.427 1.00 85.44 412 GLU A N 1
ATOM 3291 C CA . GLU A 1 412 ? 11.061 -3.652 -26.511 1.00 85.44 412 GLU A CA 1
ATOM 3292 C C . GLU A 1 412 ? 9.644 -3.306 -26.012 1.00 85.44 412 GLU A C 1
ATOM 3294 O O . GLU A 1 412 ? 8.920 -2.539 -26.649 1.00 85.44 412 GLU A O 1
ATOM 3299 N N . ALA A 1 413 ? 9.256 -3.780 -24.822 1.00 88.38 413 ALA A N 1
ATOM 3300 C CA . ALA A 1 413 ? 7.989 -3.387 -24.205 1.00 88.38 413 ALA A CA 1
ATOM 3301 C C . ALA A 1 413 ? 7.984 -1.890 -23.850 1.00 88.38 413 ALA A C 1
ATOM 3303 O O . ALA A 1 413 ? 6.972 -1.211 -24.033 1.00 88.38 413 ALA A O 1
ATOM 3304 N N . LEU A 1 414 ? 9.128 -1.358 -23.404 1.00 91.75 414 LEU A N 1
ATOM 3305 C CA . LEU A 1 414 ? 9.308 0.071 -23.144 1.00 91.75 414 LEU A CA 1
ATOM 3306 C C . LEU A 1 414 ? 9.204 0.903 -24.432 1.00 91.75 414 LEU A C 1
ATOM 3308 O O . LEU A 1 414 ? 8.545 1.943 -24.432 1.00 91.75 414 LEU A O 1
ATOM 3312 N N . LEU A 1 415 ? 9.781 0.438 -25.544 1.00 90.25 415 LEU A N 1
ATOM 3313 C CA . LEU A 1 415 ? 9.635 1.091 -26.850 1.00 90.25 415 LEU A CA 1
ATOM 3314 C C . LEU A 1 415 ? 8.180 1.076 -27.338 1.00 90.25 415 LEU A C 1
ATOM 3316 O O . LEU A 1 415 ? 7.695 2.086 -27.852 1.00 90.25 415 LEU A O 1
ATOM 3320 N N . GLY A 1 416 ? 7.448 -0.014 -27.091 1.00 88.38 416 GLY A N 1
ATOM 3321 C CA . GLY A 1 416 ? 6.006 -0.084 -27.331 1.00 88.38 416 GLY A CA 1
ATOM 3322 C C . GLY A 1 416 ? 5.220 1.006 -26.590 1.00 88.38 416 GLY A C 1
ATOM 3323 O O . GLY A 1 416 ? 4.286 1.577 -27.151 1.00 88.38 416 GLY A O 1
ATOM 3324 N N . GLN A 1 417 ? 5.627 1.369 -25.369 1.00 91.81 417 GLN A N 1
ATOM 3325 C CA . GLN A 1 417 ? 5.021 2.488 -24.637 1.00 91.81 417 GLN A CA 1
ATOM 3326 C C . GLN A 1 417 ? 5.376 3.843 -25.255 1.00 91.81 417 GLN A C 1
ATOM 3328 O O . GLN A 1 417 ? 4.498 4.688 -25.404 1.00 91.81 417 GLN A O 1
ATOM 3333 N N . VAL A 1 418 ? 6.635 4.051 -25.661 1.00 92.31 418 VAL A N 1
ATOM 3334 C CA . VAL A 1 418 ? 7.057 5.281 -26.360 1.00 92.31 418 VAL A CA 1
ATOM 3335 C C . VAL A 1 418 ? 6.232 5.481 -27.635 1.00 92.31 418 VAL A C 1
ATOM 3337 O O . VAL A 1 418 ? 5.790 6.595 -27.909 1.00 92.31 418 VAL A O 1
ATOM 3340 N N . ARG A 1 419 ? 5.935 4.401 -28.367 1.00 89.19 419 ARG A N 1
ATOM 3341 C CA . ARG A 1 419 ? 5.034 4.426 -29.528 1.00 89.19 419 ARG A CA 1
ATOM 3342 C C . ARG A 1 419 ? 3.627 4.908 -29.153 1.00 89.19 419 ARG A C 1
ATOM 3344 O O . ARG A 1 419 ? 3.075 5.775 -29.825 1.00 89.19 419 ARG A O 1
ATOM 3351 N N . GLN A 1 420 ? 3.061 4.405 -28.056 1.00 90.00 420 GLN A N 1
ATOM 3352 C CA . GLN A 1 420 ? 1.729 4.802 -27.573 1.00 90.00 420 GLN A CA 1
ATOM 3353 C C . GLN A 1 420 ? 1.649 6.275 -27.132 1.00 90.00 420 GLN A C 1
ATOM 3355 O O . GLN A 1 420 ? 0.562 6.847 -27.120 1.00 90.00 420 GLN A O 1
ATOM 3360 N N . MET A 1 421 ? 2.779 6.917 -26.810 1.00 91.31 421 MET A N 1
ATOM 3361 C CA . MET A 1 421 ? 2.833 8.342 -26.444 1.00 91.31 421 MET A CA 1
ATOM 3362 C C . MET A 1 421 ? 2.672 9.292 -27.648 1.00 91.31 421 MET A C 1
ATOM 3364 O O . MET A 1 421 ? 2.486 10.497 -27.459 1.00 91.31 421 MET A O 1
ATOM 3368 N N . GLY A 1 422 ? 2.740 8.784 -28.884 1.00 88.12 422 GLY A N 1
ATOM 3369 C CA . GLY A 1 422 ? 2.412 9.527 -30.102 1.00 88.12 422 GLY A CA 1
ATOM 3370 C C . GLY A 1 422 ? 3.220 10.818 -30.288 1.00 88.12 422 GLY A C 1
ATOM 3371 O O . GLY A 1 422 ? 4.452 10.814 -30.283 1.00 88.12 422 GLY A O 1
ATOM 3372 N N . ALA A 1 423 ? 2.520 11.945 -30.466 1.00 85.12 423 ALA A N 1
ATOM 3373 C CA . ALA A 1 423 ? 3.130 13.241 -30.782 1.00 85.12 423 ALA A CA 1
ATOM 3374 C C . ALA A 1 423 ? 4.136 13.729 -29.722 1.00 85.12 423 ALA A C 1
ATOM 3376 O O . ALA A 1 423 ? 5.137 14.351 -30.077 1.00 85.12 423 ALA A O 1
ATOM 3377 N N . ALA A 1 424 ? 3.909 13.409 -28.442 1.00 83.81 424 ALA A N 1
ATOM 3378 C CA . ALA A 1 424 ? 4.813 13.793 -27.358 1.00 83.81 424 ALA A CA 1
ATOM 3379 C C . ALA A 1 424 ? 6.181 13.099 -27.473 1.00 83.81 424 ALA A C 1
ATOM 3381 O O . ALA A 1 424 ? 7.210 13.719 -27.207 1.00 83.81 424 ALA A O 1
ATOM 3382 N N . ALA A 1 425 ? 6.202 11.836 -27.912 1.00 89.12 425 ALA A N 1
ATOM 3383 C CA . ALA A 1 425 ? 7.437 11.101 -28.165 1.00 89.12 425 ALA A CA 1
ATOM 3384 C C . ALA A 1 425 ? 8.104 11.536 -29.474 1.00 89.12 425 ALA A C 1
ATOM 3386 O O . ALA A 1 425 ? 9.323 11.694 -29.510 1.00 89.12 425 ALA A O 1
ATOM 3387 N N . ARG A 1 426 ? 7.320 11.786 -30.531 1.00 89.00 426 ARG A N 1
ATOM 3388 C CA . ARG A 1 426 ? 7.827 12.117 -31.873 1.00 89.00 426 ARG A CA 1
ATOM 3389 C C . ARG A 1 426 ? 8.868 13.239 -31.867 1.00 89.00 426 ARG A C 1
ATOM 3391 O O . ARG A 1 426 ? 9.938 13.054 -32.431 1.00 89.00 426 ARG A O 1
ATOM 3398 N N . ALA A 1 427 ? 8.587 14.362 -31.206 1.00 86.38 427 ALA A N 1
ATOM 3399 C CA . ALA A 1 427 ? 9.508 15.501 -31.180 1.00 86.38 427 ALA A CA 1
ATOM 3400 C C . ALA A 1 427 ? 10.859 15.164 -30.517 1.00 86.38 427 ALA A C 1
ATOM 3402 O O . ALA A 1 427 ? 11.906 15.616 -30.969 1.00 86.38 427 ALA A O 1
ATOM 3403 N N . GLU A 1 428 ? 10.853 14.356 -29.453 1.00 91.31 428 GLU A N 1
ATOM 3404 C CA . GLU A 1 428 ? 12.086 13.911 -28.788 1.00 91.31 428 GLU A CA 1
ATOM 3405 C C . GLU A 1 428 ? 12.845 12.869 -29.613 1.00 91.31 428 GLU A C 1
ATOM 3407 O O . GLU A 1 428 ? 14.074 12.878 -29.625 1.00 91.31 428 GLU A O 1
ATOM 3412 N N . LEU A 1 429 ? 12.135 11.978 -30.312 1.00 89.88 429 LEU A N 1
ATOM 3413 C CA . LEU A 1 429 ? 12.757 11.017 -31.219 1.00 89.88 429 LEU A CA 1
ATOM 3414 C C . LEU A 1 429 ? 13.406 11.733 -32.414 1.00 89.88 429 LEU A C 1
ATOM 3416 O O . LEU A 1 429 ? 14.536 11.410 -32.772 1.00 89.88 429 LEU A O 1
ATOM 3420 N N . GLU A 1 430 ? 12.733 12.733 -32.995 1.00 88.50 430 GLU A N 1
ATOM 3421 C CA . GLU A 1 430 ? 13.282 13.562 -34.075 1.00 88.50 430 GLU A CA 1
ATOM 3422 C C . GLU A 1 430 ? 14.535 14.320 -33.609 1.00 88.50 430 GLU A C 1
ATOM 3424 O O . GLU A 1 430 ? 15.550 14.276 -34.305 1.00 88.50 430 GLU A O 1
ATOM 3429 N N . ASP A 1 431 ? 14.507 14.940 -32.422 1.00 86.12 431 ASP A N 1
ATOM 3430 C CA . ASP A 1 431 ? 15.672 15.606 -31.812 1.00 86.12 431 ASP A CA 1
ATOM 3431 C C . ASP A 1 431 ? 16.839 14.636 -31.576 1.00 86.12 431 ASP A C 1
ATOM 3433 O O . ASP A 1 431 ? 17.987 14.925 -31.924 1.00 86.12 431 ASP A O 1
ATOM 3437 N N . LEU A 1 432 ? 16.550 13.453 -31.025 1.00 87.44 432 LEU A N 1
ATOM 3438 C CA . LEU A 1 432 ? 17.538 12.406 -30.777 1.00 87.44 432 LEU A CA 1
ATOM 3439 C C . LEU A 1 432 ? 18.213 11.956 -32.079 1.00 87.44 432 LEU A C 1
ATOM 3441 O O . LEU A 1 432 ? 19.442 11.886 -32.124 1.00 87.44 432 LEU A O 1
ATOM 3445 N N . VAL A 1 433 ? 17.435 11.678 -33.129 1.00 84.38 433 VAL A N 1
ATOM 3446 C CA . VAL A 1 433 ? 17.975 11.248 -34.425 1.00 84.38 433 VAL A CA 1
ATOM 3447 C C . VAL A 1 433 ? 18.765 12.374 -35.085 1.00 84.38 433 VAL A C 1
ATOM 3449 O O . VAL A 1 433 ? 19.864 12.130 -35.571 1.00 84.38 433 VAL A O 1
ATOM 3452 N N . GLN A 1 434 ? 18.268 13.611 -35.070 1.00 82.38 434 GLN A N 1
ATOM 3453 C CA . GLN A 1 434 ? 18.977 14.745 -35.671 1.00 82.38 434 GLN A CA 1
ATOM 3454 C C . GLN A 1 434 ? 20.298 15.053 -34.963 1.00 82.38 434 GLN A C 1
ATOM 3456 O O . GLN A 1 434 ? 21.291 15.349 -35.622 1.00 82.38 434 GLN A O 1
ATOM 3461 N N . THR A 1 435 ? 20.322 14.962 -33.634 1.00 79.50 435 THR A N 1
ATOM 3462 C CA . THR A 1 435 ? 21.476 15.385 -32.830 1.00 79.50 435 THR A CA 1
ATOM 3463 C C . THR A 1 435 ? 22.537 14.297 -32.687 1.00 79.50 435 THR A C 1
ATOM 3465 O O . THR A 1 435 ? 23.718 14.609 -32.552 1.00 79.50 435 THR A O 1
ATOM 3468 N N . GLN A 1 436 ? 22.143 13.018 -32.647 1.00 77.75 436 GLN A N 1
ATOM 3469 C CA . GLN A 1 436 ? 23.061 11.924 -32.302 1.00 77.75 436 GLN A CA 1
ATOM 3470 C C . GLN A 1 436 ? 23.410 10.983 -33.460 1.00 77.75 436 GLN A C 1
ATOM 3472 O O . GLN A 1 436 ? 24.284 10.131 -33.276 1.00 77.75 436 GLN A O 1
ATOM 3477 N N . ARG A 1 437 ? 22.769 11.112 -34.628 1.00 76.38 437 ARG A N 1
ATOM 3478 C CA . ARG A 1 437 ? 23.110 10.318 -35.814 1.00 76.38 437 ARG A CA 1
ATOM 3479 C C . ARG A 1 437 ? 24.498 10.688 -36.329 1.00 76.38 437 ARG A C 1
ATOM 3481 O O . ARG A 1 437 ? 24.786 11.862 -36.529 1.00 76.38 437 ARG A O 1
ATOM 3488 N N . LEU A 1 438 ? 25.331 9.678 -36.576 1.00 67.12 438 LEU A N 1
ATOM 3489 C CA . LEU A 1 438 ? 26.655 9.889 -37.166 1.00 67.12 438 LEU A CA 1
ATOM 3490 C C . LEU A 1 438 ? 26.560 10.291 -38.640 1.00 67.12 438 LEU A C 1
ATOM 3492 O O . LEU A 1 438 ? 25.814 9.673 -39.406 1.00 67.12 438 LEU A O 1
ATOM 3496 N N . ALA A 1 439 ? 27.349 11.292 -39.025 1.00 61.84 439 ALA A N 1
ATOM 3497 C CA . ALA A 1 439 ? 27.648 11.624 -40.413 1.00 61.84 439 ALA A CA 1
ATOM 3498 C C . ALA A 1 439 ? 28.870 10.830 -40.920 1.00 61.84 439 ALA A C 1
ATOM 3500 O O . ALA A 1 439 ? 29.653 10.304 -40.131 1.00 61.84 439 ALA A O 1
ATOM 3501 N N . GLU A 1 440 ? 29.056 10.757 -42.243 1.00 51.62 440 GLU A N 1
ATOM 3502 C CA . GLU A 1 440 ? 30.207 10.071 -42.865 1.00 51.62 440 GLU A CA 1
ATOM 3503 C C . GLU A 1 440 ? 31.561 10.645 -42.417 1.00 51.62 440 GLU A C 1
ATOM 3505 O O . GLU A 1 440 ? 32.551 9.921 -42.362 1.00 51.62 440 GLU A O 1
ATOM 3510 N N . GLU A 1 441 ? 31.583 11.927 -42.055 1.00 52.56 441 GLU A N 1
ATOM 3511 C CA . GLU A 1 441 ? 32.782 12.674 -41.667 1.00 52.56 441 GLU A CA 1
ATOM 3512 C C . GLU A 1 441 ? 33.076 12.620 -40.154 1.00 52.56 441 GLU A C 1
ATOM 3514 O O . GLU A 1 441 ? 34.103 13.124 -39.700 1.00 52.56 441 GLU A O 1
ATOM 3519 N N . ASP A 1 442 ? 32.193 12.021 -39.345 1.00 57.31 442 ASP A N 1
ATOM 3520 C CA . ASP A 1 442 ? 32.382 11.936 -37.898 1.00 57.31 442 ASP A CA 1
ATOM 3521 C C . ASP A 1 442 ? 33.468 10.917 -37.524 1.00 57.31 442 ASP A C 1
ATOM 3523 O O . ASP A 1 442 ? 33.392 9.741 -37.879 1.00 57.31 442 ASP A O 1
ATOM 3527 N N . GLU A 1 443 ? 34.424 11.315 -36.677 1.00 54.53 443 GLU A N 1
ATOM 3528 C CA . GLU A 1 443 ? 35.288 10.346 -35.998 1.00 54.53 443 GLU A CA 1
ATOM 3529 C C . GLU A 1 443 ? 34.432 9.406 -35.129 1.00 54.53 443 GLU A C 1
ATOM 3531 O O . GLU A 1 443 ? 33.751 9.833 -34.185 1.00 54.53 443 GLU A O 1
ATOM 3536 N N . TRP A 1 444 ? 34.489 8.104 -35.436 1.00 56.00 444 TRP A N 1
ATOM 3537 C CA . TRP A 1 444 ? 33.763 7.020 -34.764 1.00 56.00 444 TRP A CA 1
ATOM 3538 C C . TRP A 1 444 ? 34.364 6.713 -33.385 1.00 56.00 444 TRP A C 1
ATOM 3540 O O . TRP A 1 444 ? 34.801 5.595 -33.099 1.00 56.00 444 TRP A O 1
ATOM 3550 N N . ALA A 1 445 ? 34.395 7.713 -32.502 1.00 56.66 445 ALA A N 1
ATOM 3551 C CA . ALA A 1 445 ? 34.800 7.530 -31.117 1.00 56.66 445 ALA A CA 1
ATOM 3552 C C . ALA A 1 445 ? 33.929 6.427 -30.475 1.00 56.66 445 ALA A C 1
ATOM 3554 O O . ALA A 1 445 ? 32.706 6.447 -30.652 1.00 56.66 445 ALA A O 1
ATOM 3555 N N . PRO A 1 446 ? 34.489 5.494 -29.681 1.00 55.03 446 PRO A N 1
ATOM 3556 C CA . PRO A 1 446 ? 33.762 4.332 -29.146 1.00 55.03 446 PRO A CA 1
ATOM 3557 C C . PRO A 1 446 ? 32.444 4.680 -28.441 1.00 55.03 446 PRO A C 1
ATOM 3559 O O . PRO A 1 446 ? 31.478 3.923 -28.491 1.00 55.03 446 PRO A O 1
ATOM 3562 N N . PHE A 1 447 ? 32.391 5.855 -27.811 1.00 51.00 447 PHE A N 1
ATOM 3563 C CA . PHE A 1 447 ? 31.200 6.392 -27.162 1.00 51.00 447 PHE A CA 1
ATOM 3564 C C . PHE A 1 447 ? 30.101 6.818 -28.148 1.00 51.00 447 PHE A C 1
ATOM 3566 O O . PHE A 1 447 ? 28.931 6.554 -27.889 1.00 51.00 447 PHE A O 1
ATOM 3573 N N . LYS A 1 448 ? 30.455 7.431 -29.287 1.00 61.75 448 LYS A N 1
ATOM 3574 C CA . LYS A 1 448 ? 29.510 7.784 -30.361 1.00 61.75 448 LYS A CA 1
ATOM 3575 C C . LYS A 1 448 ? 28.931 6.532 -31.017 1.00 61.75 448 LYS A C 1
ATOM 3577 O O . LYS A 1 448 ? 27.735 6.497 -31.301 1.00 61.75 448 LYS A O 1
ATOM 3582 N N . VAL A 1 449 ? 29.754 5.489 -31.171 1.00 62.19 449 VAL A N 1
ATOM 3583 C CA . VAL A 1 449 ? 29.311 4.200 -31.712 1.00 62.19 449 VAL A CA 1
ATOM 3584 C C . VAL A 1 449 ? 28.248 3.610 -30.799 1.00 62.19 449 VAL A C 1
ATOM 3586 O O . VAL A 1 449 ? 27.146 3.395 -31.274 1.00 62.19 449 VAL A O 1
ATOM 3589 N N . LYS A 1 450 ? 28.489 3.449 -29.489 1.00 65.25 450 LYS A N 1
ATOM 3590 C CA . LYS A 1 450 ? 27.539 2.810 -28.545 1.00 65.25 450 LYS A CA 1
ATOM 3591 C C . LYS A 1 450 ? 26.129 3.421 -28.507 1.00 65.25 450 LYS A C 1
ATOM 3593 O O . LYS A 1 450 ? 25.195 2.733 -28.117 1.00 65.25 450 LYS A O 1
ATOM 3598 N N . LYS A 1 451 ? 25.957 4.679 -28.925 1.00 74.75 451 LYS A N 1
ATOM 3599 C CA . LYS A 1 451 ? 24.651 5.357 -28.954 1.00 74.75 451 LYS A CA 1
ATOM 3600 C C . LYS A 1 451 ? 23.833 5.095 -30.214 1.00 74.75 451 LYS A C 1
ATOM 3602 O O . LYS A 1 451 ? 22.628 5.325 -30.185 1.00 74.75 451 LYS A O 1
ATOM 3607 N N . GLN A 1 452 ? 24.429 4.605 -31.307 1.00 76.62 452 GLN A N 1
ATOM 3608 C CA . GLN A 1 452 ? 23.652 4.476 -32.547 1.00 76.62 452 GLN A CA 1
ATOM 3609 C C . GLN A 1 452 ? 22.610 3.359 -32.506 1.00 76.62 452 GLN A C 1
ATOM 3611 O O . GLN A 1 452 ? 21.638 3.445 -33.244 1.00 76.62 452 GLN A O 1
ATOM 3616 N N . GLY A 1 453 ? 22.731 2.379 -31.603 1.00 75.31 453 GLY A N 1
ATOM 3617 C CA . GLY A 1 453 ? 21.646 1.429 -31.335 1.00 75.31 453 GLY A CA 1
ATOM 3618 C C . GLY A 1 453 ? 20.359 2.144 -30.905 1.00 75.31 453 GLY A C 1
ATOM 3619 O O . GLY A 1 453 ? 19.298 1.905 -31.476 1.00 75.31 453 GLY A O 1
ATOM 3620 N N . ILE A 1 454 ? 20.477 3.107 -29.985 1.00 84.12 454 ILE A N 1
ATOM 3621 C CA . ILE A 1 454 ? 19.363 3.952 -29.529 1.00 84.12 454 ILE A CA 1
ATOM 3622 C C . ILE A 1 454 ? 18.829 4.817 -30.682 1.00 84.12 454 ILE A C 1
ATOM 3624 O O . ILE A 1 454 ? 17.621 4.889 -30.889 1.00 84.12 454 ILE A O 1
ATOM 3628 N N . VAL A 1 455 ? 19.719 5.447 -31.461 1.00 83.62 455 VAL A N 1
ATOM 3629 C CA . VAL A 1 455 ? 19.337 6.292 -32.611 1.00 83.62 455 VAL A CA 1
ATOM 3630 C C . VAL A 1 455 ? 18.572 5.490 -33.665 1.00 83.62 455 VAL A C 1
ATOM 3632 O O . VAL A 1 455 ? 17.557 5.953 -34.171 1.00 83.62 455 VAL A O 1
ATOM 3635 N N . LEU A 1 456 ? 19.019 4.274 -33.974 1.00 77.69 456 LEU A N 1
ATOM 3636 C CA . LEU A 1 456 ? 18.383 3.410 -34.968 1.00 77.69 456 LEU A CA 1
ATOM 3637 C C . LEU A 1 456 ? 17.019 2.898 -34.511 1.00 77.69 456 LEU A C 1
ATOM 3639 O O . LEU A 1 456 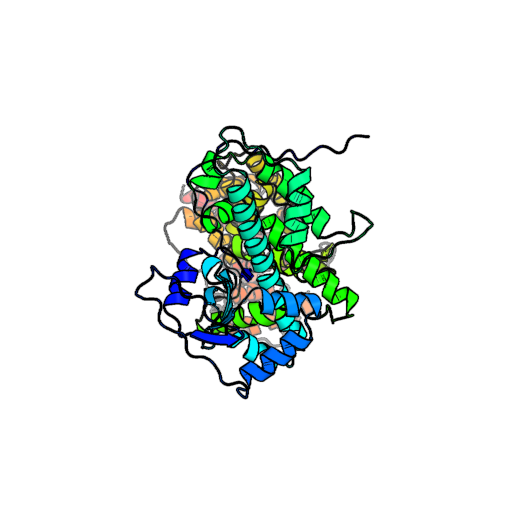? 16.109 2.784 -35.331 1.00 77.69 456 LEU A O 1
ATOM 3643 N N . ARG A 1 457 ? 16.858 2.613 -33.215 1.00 83.25 457 ARG A N 1
ATOM 3644 C CA . ARG A 1 457 ? 15.553 2.271 -32.637 1.00 83.25 457 ARG A CA 1
ATOM 3645 C C . ARG A 1 457 ? 14.609 3.473 -32.636 1.00 83.25 457 ARG A C 1
ATOM 3647 O O . ARG A 1 457 ? 13.443 3.316 -32.979 1.00 83.25 457 ARG A O 1
ATOM 3654 N N . ALA A 1 458 ? 15.111 4.671 -32.339 1.00 85.50 458 ALA A N 1
ATOM 3655 C CA . ALA A 1 458 ? 14.331 5.902 -32.441 1.00 85.50 458 ALA A CA 1
ATOM 3656 C C . ALA A 1 458 ? 13.873 6.194 -33.881 1.00 85.50 458 ALA A C 1
ATOM 3658 O O . ALA A 1 458 ? 12.718 6.554 -34.086 1.00 85.50 458 ALA A O 1
ATOM 3659 N N . ASP A 1 459 ? 14.744 5.986 -34.871 1.00 81.62 459 ASP A N 1
ATOM 3660 C CA . ASP A 1 459 ? 14.428 6.131 -36.299 1.00 81.62 459 ASP A CA 1
ATOM 3661 C C . ASP A 1 459 ? 13.360 5.119 -36.753 1.00 81.62 459 ASP A C 1
ATOM 3663 O O . ASP A 1 459 ? 12.399 5.486 -37.425 1.00 81.62 459 ASP A O 1
ATOM 3667 N N . ALA A 1 460 ? 13.461 3.860 -36.307 1.00 80.38 460 ALA A N 1
ATOM 3668 C CA . ALA A 1 460 ? 12.442 2.841 -36.571 1.00 80.38 460 ALA A CA 1
ATOM 3669 C C . ALA A 1 460 ? 11.079 3.206 -35.955 1.00 80.38 460 ALA A C 1
ATOM 3671 O O . ALA A 1 460 ? 10.061 3.142 -36.639 1.00 80.38 460 ALA A O 1
ATOM 3672 N N . LEU A 1 461 ? 11.060 3.668 -34.699 1.00 84.31 461 LEU A N 1
ATOM 3673 C CA . LEU A 1 461 ? 9.837 4.152 -34.051 1.00 84.31 461 LEU A CA 1
ATOM 3674 C C . LEU A 1 461 ? 9.228 5.350 -34.788 1.00 84.31 461 LEU A C 1
ATOM 3676 O O . LEU A 1 461 ? 8.010 5.453 -34.886 1.00 84.31 461 LEU A O 1
ATOM 3680 N N . LEU A 1 462 ? 10.052 6.261 -35.315 1.00 84.25 462 LEU A N 1
ATOM 3681 C CA . LEU A 1 462 ? 9.567 7.389 -36.111 1.00 84.25 462 LEU A CA 1
ATOM 3682 C C . LEU A 1 462 ? 8.907 6.941 -37.413 1.00 84.25 462 LEU A C 1
ATOM 3684 O O . LEU A 1 462 ? 7.871 7.501 -37.764 1.00 84.25 462 LEU A O 1
ATOM 3688 N N . ALA A 1 463 ? 9.472 5.947 -38.101 1.00 79.38 463 ALA A N 1
ATOM 3689 C CA . ALA A 1 463 ? 8.870 5.377 -39.304 1.00 79.38 463 ALA A CA 1
ATOM 3690 C C . ALA A 1 463 ? 7.498 4.754 -38.993 1.00 79.38 463 ALA A C 1
ATOM 3692 O O . ALA A 1 463 ? 6.510 5.073 -39.649 1.00 79.38 463 ALA A O 1
ATOM 3693 N N . GLU A 1 464 ? 7.401 3.971 -37.917 1.00 81.19 464 GLU A N 1
ATOM 3694 C CA . GLU A 1 464 ? 6.140 3.371 -37.454 1.00 81.19 464 GLU A CA 1
ATOM 3695 C C . GLU A 1 464 ? 5.093 4.405 -37.002 1.00 81.19 464 GLU A C 1
ATOM 3697 O O . GLU A 1 464 ? 3.892 4.153 -37.070 1.00 81.19 464 GLU A O 1
ATOM 3702 N N . LEU A 1 465 ? 5.525 5.569 -36.507 1.00 80.31 465 LEU A N 1
ATOM 3703 C CA . LEU A 1 465 ? 4.631 6.673 -36.139 1.00 80.31 465 LEU A CA 1
ATOM 3704 C C . LEU A 1 465 ? 4.151 7.481 -37.358 1.00 80.31 465 LEU A C 1
ATOM 3706 O O . LEU A 1 465 ? 3.155 8.199 -37.251 1.00 80.31 465 LEU A O 1
ATOM 3710 N N . GLN A 1 466 ? 4.863 7.414 -38.486 1.00 72.81 466 GLN A N 1
ATOM 3711 C CA . GLN A 1 466 ? 4.519 8.097 -39.739 1.00 72.81 466 GLN A CA 1
ATOM 3712 C C . GLN A 1 466 ? 3.647 7.223 -40.645 1.00 72.81 466 GLN A C 1
ATOM 3714 O O . GLN A 1 466 ? 2.699 7.721 -41.252 1.00 72.81 466 GLN A O 1
ATOM 3719 N N . GLU A 1 467 ? 3.933 5.926 -40.699 1.00 57.88 467 GLU A N 1
ATOM 3720 C CA . GLU A 1 467 ? 3.159 4.934 -41.433 1.00 57.88 467 GLU A CA 1
ATOM 3721 C C . GLU A 1 467 ? 2.189 4.256 -40.467 1.00 57.88 467 GLU A C 1
ATOM 3723 O O . GLU A 1 467 ? 2.582 3.407 -39.673 1.00 57.88 467 GLU A O 1
ATOM 3728 N N . GLY A 1 468 ? 0.905 4.618 -40.507 1.00 47.16 468 GLY A N 1
ATOM 3729 C CA . GLY A 1 468 ? -0.112 3.926 -39.716 1.00 47.16 468 GLY A CA 1
ATOM 3730 C C . GLY A 1 468 ? -0.099 2.413 -39.980 1.00 47.16 468 GLY A C 1
ATOM 3731 O O . GLY A 1 468 ? -0.676 1.956 -40.960 1.00 47.16 468 GLY A O 1
ATOM 3732 N N . GLY A 1 469 ? 0.542 1.640 -39.097 1.00 42.66 469 GLY A N 1
ATOM 3733 C CA . GLY A 1 469 ? 0.440 0.179 -39.025 1.00 42.66 469 GLY A CA 1
ATOM 3734 C C . GLY A 1 469 ? 1.093 -0.633 -40.152 1.00 42.66 469 GLY A C 1
ATOM 3735 O O . GLY A 1 469 ? 0.630 -1.741 -40.414 1.00 42.66 469 GLY A O 1
ATOM 3736 N N . GLY A 1 470 ? 2.144 -0.140 -40.810 1.00 35.28 470 GLY A N 1
ATOM 3737 C CA . GLY A 1 470 ? 2.899 -0.913 -41.803 1.00 35.28 470 GLY A CA 1
ATOM 3738 C C . GLY A 1 470 ? 4.141 -1.564 -41.199 1.00 35.28 470 GLY A C 1
ATOM 3739 O O . GLY A 1 470 ? 5.139 -0.891 -40.974 1.00 35.28 470 GLY A O 1
ATOM 3740 N N . GLY A 1 471 ? 4.109 -2.873 -40.937 1.00 37.72 471 GLY A N 1
ATOM 3741 C CA . GLY A 1 471 ? 5.333 -3.626 -40.659 1.00 37.72 471 GLY A CA 1
ATOM 3742 C C . GLY A 1 471 ? 6.281 -3.499 -41.851 1.00 37.72 471 GLY A C 1
ATOM 3743 O O . GLY A 1 471 ? 5.911 -3.871 -42.966 1.00 37.72 471 GLY A O 1
ATOM 3744 N N . GLY A 1 472 ? 7.473 -2.940 -41.624 1.00 40.84 472 GLY A N 1
ATOM 3745 C CA . GLY A 1 472 ? 8.498 -2.810 -42.656 1.00 40.84 472 GLY A CA 1
ATOM 3746 C C . GLY A 1 472 ? 8.732 -4.152 -43.348 1.00 40.84 472 GLY A C 1
ATOM 3747 O O . GLY A 1 472 ? 8.757 -5.192 -42.688 1.00 40.84 472 GLY A O 1
ATOM 3748 N N . ALA A 1 473 ? 8.851 -4.131 -44.678 1.00 41.62 473 ALA A N 1
ATOM 3749 C CA . ALA A 1 473 ? 9.031 -5.336 -45.481 1.00 41.62 473 ALA A CA 1
ATOM 3750 C C . ALA A 1 473 ? 10.131 -6.234 -44.872 1.00 41.62 473 ALA A C 1
ATOM 3752 O O . ALA A 1 473 ? 11.215 -5.722 -44.566 1.00 41.62 473 ALA A O 1
ATOM 3753 N N . PRO A 1 474 ? 9.874 -7.542 -44.665 1.00 50.12 474 PRO A N 1
ATOM 3754 C CA . PRO A 1 474 ? 10.860 -8.432 -44.074 1.00 50.12 474 PRO A CA 1
ATOM 3755 C C . PRO A 1 474 ? 12.117 -8.439 -44.946 1.00 50.12 474 PRO A C 1
ATOM 3757 O O . PRO A 1 474 ? 12.042 -8.614 -46.165 1.00 50.12 474 PRO A O 1
ATOM 3760 N N . GLY A 1 475 ? 13.271 -8.209 -44.314 1.00 56.25 475 GLY A N 1
ATOM 3761 C CA . GLY A 1 475 ? 14.568 -8.372 -44.964 1.00 56.25 475 GLY A CA 1
ATOM 3762 C C . GLY A 1 475 ? 14.760 -9.812 -45.467 1.00 56.25 475 GLY A C 1
ATOM 3763 O O . GLY A 1 475 ? 13.995 -10.705 -45.094 1.00 56.25 475 GLY A O 1
ATOM 3764 N N . PRO A 1 476 ? 15.762 -10.066 -46.323 1.00 63.84 476 PRO A N 1
ATOM 3765 C CA . PRO A 1 476 ? 16.038 -11.409 -46.823 1.00 63.84 476 PRO A CA 1
ATOM 3766 C C . PRO A 1 476 ? 16.271 -12.393 -45.666 1.00 63.84 476 PRO A C 1
ATOM 3768 O O . PRO A 1 476 ? 17.079 -12.133 -44.773 1.00 63.84 476 PRO A O 1
ATOM 3771 N N . ASP A 1 477 ? 15.566 -13.529 -45.689 1.00 75.56 477 ASP A N 1
ATOM 3772 C CA . ASP A 1 477 ? 15.726 -14.589 -44.693 1.00 75.56 477 ASP A CA 1
ATOM 3773 C C . ASP A 1 477 ? 17.051 -15.331 -44.922 1.00 75.56 477 ASP A C 1
ATOM 3775 O O . ASP A 1 477 ? 17.157 -16.227 -45.765 1.00 75.56 477 ASP A O 1
ATOM 3779 N N . LEU A 1 478 ? 18.078 -14.960 -44.153 1.00 79.94 478 LEU A N 1
ATOM 3780 C CA . LEU A 1 478 ? 19.395 -15.594 -44.229 1.00 79.94 478 LEU A CA 1
ATOM 3781 C C . LEU A 1 478 ? 19.392 -17.064 -43.811 1.00 79.94 478 LEU A C 1
ATOM 3783 O O . LEU A 1 478 ? 20.338 -17.778 -44.131 1.00 79.94 478 LEU A O 1
ATOM 3787 N N . HIS A 1 479 ? 18.341 -17.555 -43.152 1.00 80.25 479 HIS A N 1
ATOM 3788 C CA . HIS A 1 479 ? 18.202 -18.981 -42.867 1.00 80.25 479 HIS A CA 1
ATOM 3789 C C . HIS A 1 479 ? 17.887 -19.805 -44.121 1.00 80.25 479 HIS A C 1
ATOM 3791 O O . HIS A 1 479 ? 18.012 -21.034 -44.087 1.00 80.25 479 HIS A O 1
ATOM 3797 N N . LEU A 1 480 ? 17.471 -19.160 -45.214 1.00 81.12 480 LEU A N 1
ATOM 3798 C CA . LEU A 1 480 ? 17.234 -19.780 -46.519 1.00 81.12 480 LEU A CA 1
ATOM 3799 C C . LEU A 1 480 ? 18.424 -19.627 -47.471 1.00 81.12 480 LEU A C 1
ATOM 3801 O O . LEU A 1 480 ? 18.435 -20.263 -48.525 1.00 81.12 480 LEU A O 1
ATOM 3805 N N . ASP A 1 481 ? 19.426 -18.826 -47.106 1.00 85.75 481 ASP A N 1
ATOM 3806 C CA . ASP A 1 481 ? 20.619 -18.637 -47.920 1.00 85.75 481 ASP A CA 1
ATOM 3807 C C . ASP A 1 481 ? 21.455 -19.937 -47.957 1.00 85.75 481 ASP A C 1
ATOM 3809 O O . ASP A 1 481 ? 21.791 -20.496 -46.904 1.00 85.75 481 ASP A O 1
ATOM 3813 N N . PRO A 1 482 ? 21.786 -20.457 -49.155 1.00 84.12 482 PRO A N 1
ATOM 3814 C CA . PRO A 1 482 ? 22.467 -21.741 -49.295 1.00 84.12 482 PRO A CA 1
ATOM 3815 C C . PRO A 1 482 ? 23.889 -21.730 -48.716 1.00 84.12 482 PRO A C 1
ATOM 3817 O O . PRO A 1 482 ? 24.329 -22.750 -48.186 1.00 84.12 482 PRO A O 1
ATOM 3820 N N . VAL A 1 483 ? 24.585 -20.589 -48.756 1.00 86.38 483 VAL A N 1
ATOM 3821 C CA . VAL A 1 483 ? 25.938 -20.430 -48.201 1.00 86.38 483 VAL A CA 1
ATOM 3822 C C . VAL A 1 483 ? 25.875 -20.388 -46.676 1.00 86.38 483 VAL A C 1
ATOM 3824 O O . VAL A 1 483 ? 26.654 -21.062 -46.000 1.00 86.38 483 VAL A O 1
ATOM 3827 N N . VAL A 1 484 ? 24.910 -19.654 -46.115 1.00 87.25 484 VAL A N 1
ATOM 3828 C CA . VAL A 1 484 ? 24.694 -19.594 -44.660 1.00 87.25 484 VAL A CA 1
ATOM 3829 C C . VAL A 1 484 ? 24.313 -20.970 -44.112 1.00 87.25 484 VAL A C 1
ATOM 3831 O O . VAL A 1 484 ? 24.897 -21.402 -43.120 1.00 87.25 484 VAL A O 1
ATOM 3834 N N . ARG A 1 485 ? 23.405 -21.706 -44.767 1.00 87.62 485 ARG A N 1
ATOM 3835 C CA . ARG A 1 485 ? 23.038 -23.075 -44.356 1.00 87.62 485 ARG A CA 1
ATOM 3836 C C . ARG A 1 485 ? 24.231 -24.020 -44.339 1.00 87.62 485 ARG A C 1
ATOM 3838 O O . ARG A 1 485 ? 24.454 -24.688 -43.333 1.00 87.62 485 ARG A O 1
ATOM 3845 N N . GLN A 1 486 ? 25.020 -24.026 -45.410 1.00 86.75 486 GLN A N 1
ATOM 3846 C CA . GLN A 1 486 ? 26.201 -24.879 -45.514 1.00 86.75 486 GLN A CA 1
ATOM 3847 C C . GLN A 1 486 ? 27.211 -24.602 -44.388 1.00 86.75 486 GLN A C 1
ATOM 3849 O O . GLN A 1 486 ? 27.776 -25.534 -43.820 1.00 86.75 486 GLN A O 1
ATOM 3854 N N . LEU A 1 487 ? 27.407 -23.331 -44.021 1.00 86.81 487 LEU A N 1
ATOM 3855 C CA . LEU A 1 487 ? 28.284 -22.945 -42.912 1.00 86.81 487 LEU A CA 1
ATOM 3856 C C . LEU A 1 487 ? 27.717 -23.340 -41.543 1.00 86.81 487 LEU A C 1
ATOM 3858 O O . LEU A 1 487 ? 28.463 -23.786 -40.675 1.00 86.81 487 LEU A O 1
ATOM 3862 N N . LEU A 1 488 ? 26.408 -23.204 -41.331 1.00 86.00 488 LEU A N 1
ATOM 3863 C CA . LEU A 1 488 ? 25.766 -23.576 -40.065 1.00 86.00 488 LEU A CA 1
ATOM 3864 C C . LEU A 1 488 ? 25.765 -25.095 -39.819 1.00 86.00 488 LEU A C 1
ATOM 3866 O O . LEU A 1 488 ? 25.773 -25.522 -38.663 1.00 86.00 488 LEU A O 1
ATOM 3870 N N . GLU A 1 489 ? 25.786 -25.899 -40.884 1.00 84.94 489 GLU A N 1
ATOM 3871 C CA . GLU A 1 489 ? 25.901 -27.362 -40.828 1.00 84.94 489 GLU A CA 1
ATOM 3872 C C . GLU A 1 489 ? 27.344 -27.847 -40.565 1.00 84.94 489 GLU A C 1
ATOM 3874 O O . GLU A 1 489 ? 27.548 -28.988 -40.132 1.00 84.94 489 GLU A O 1
ATOM 3879 N N . ASP A 1 490 ? 28.354 -26.987 -40.752 1.00 85.25 490 ASP A N 1
ATOM 3880 C CA . ASP A 1 490 ? 29.756 -27.316 -40.488 1.00 85.25 490 ASP A CA 1
ATOM 3881 C C . ASP A 1 490 ? 30.043 -27.411 -38.977 1.00 85.25 490 ASP A C 1
ATOM 3883 O O . ASP A 1 490 ? 30.079 -26.432 -38.224 1.00 85.25 490 ASP A O 1
ATOM 3887 N N . ARG A 1 491 ? 30.351 -28.627 -38.512 1.00 78.50 491 ARG A N 1
ATOM 3888 C CA . ARG A 1 491 ? 30.738 -28.894 -37.114 1.00 78.50 491 ARG A CA 1
ATOM 3889 C C . ARG A 1 491 ? 32.065 -28.242 -36.708 1.00 78.50 491 ARG A C 1
ATOM 3891 O O . ARG A 1 491 ? 32.391 -28.215 -35.520 1.00 78.50 491 ARG A O 1
ATOM 3898 N N . ARG A 1 492 ? 32.849 -27.739 -37.662 1.00 87.31 492 ARG A N 1
ATOM 3899 C CA . ARG A 1 492 ? 34.136 -27.063 -37.452 1.00 87.31 492 ARG A CA 1
ATOM 3900 C C . ARG A 1 492 ? 34.063 -25.557 -37.704 1.00 87.31 492 ARG A C 1
ATOM 3902 O O . ARG A 1 492 ? 35.103 -24.930 -37.862 1.00 87.31 492 ARG A O 1
ATOM 3909 N N . LEU A 1 493 ? 32.873 -24.959 -37.613 1.00 88.50 493 LEU A N 1
ATOM 3910 C CA . LEU A 1 493 ? 32.636 -23.533 -37.866 1.00 88.50 493 LEU A CA 1
ATOM 3911 C C . LEU A 1 493 ? 33.617 -22.572 -37.156 1.00 88.50 493 LEU A C 1
ATOM 3913 O O . LEU A 1 493 ? 34.047 -21.577 -37.728 1.00 88.50 493 LEU A O 1
ATOM 3917 N N . HIS A 1 494 ? 34.033 -22.893 -35.927 1.00 89.50 494 HIS A N 1
ATOM 3918 C CA . HIS A 1 494 ? 35.005 -22.111 -35.149 1.00 89.50 494 HIS A CA 1
ATOM 3919 C C . HIS A 1 494 ? 36.404 -22.007 -35.788 1.00 89.50 494 HIS A C 1
ATOM 3921 O O . HIS A 1 494 ? 37.164 -21.113 -35.424 1.00 89.50 494 HIS A O 1
ATOM 3927 N N . GLN A 1 495 ? 36.764 -22.899 -36.718 1.00 90.12 495 GLN A N 1
ATOM 3928 C CA . GLN A 1 495 ? 38.047 -22.860 -37.433 1.00 90.12 495 GLN A CA 1
ATOM 3929 C C . GLN A 1 495 ? 38.093 -21.736 -38.477 1.00 90.12 495 GLN A C 1
ATOM 3931 O O . GLN A 1 495 ? 39.176 -21.243 -38.792 1.00 90.12 495 GLN A O 1
ATOM 3936 N N . HIS A 1 496 ? 36.926 -21.267 -38.929 1.00 91.25 496 HIS A N 1
ATOM 3937 C CA . HIS A 1 496 ? 36.775 -20.157 -39.875 1.00 91.25 496 HIS A CA 1
ATOM 3938 C C . HIS A 1 496 ? 36.816 -18.778 -39.197 1.00 91.25 496 HIS A C 1
ATOM 3940 O O . HIS A 1 496 ? 36.353 -17.796 -39.770 1.00 91.25 496 HIS A O 1
ATOM 3946 N N . SER A 1 497 ? 37.359 -18.678 -37.980 1.00 93.00 497 SER A N 1
ATOM 3947 C CA . SER A 1 497 ? 37.380 -17.440 -37.198 1.00 93.00 497 SER A CA 1
ATOM 3948 C C . SER A 1 497 ? 38.700 -17.222 -36.456 1.00 93.00 497 SER A C 1
ATOM 3950 O O . SER A 1 497 ? 39.349 -18.169 -36.002 1.00 93.00 497 SER A O 1
ATOM 3952 N N . SER A 1 498 ? 39.091 -15.960 -36.292 1.00 90.12 498 SER A N 1
ATOM 3953 C CA . SER A 1 498 ? 40.096 -15.511 -35.324 1.00 90.12 498 SER A CA 1
ATOM 3954 C C . SER A 1 498 ? 39.558 -15.421 -33.882 1.00 90.12 498 SER A C 1
ATOM 3956 O O . SER A 1 498 ? 40.349 -15.304 -32.945 1.00 90.12 498 SER A O 1
ATOM 3958 N N . ASP A 1 499 ? 38.241 -15.567 -33.672 1.00 89.94 499 ASP A N 1
ATOM 3959 C CA . ASP A 1 499 ? 37.545 -15.646 -32.375 1.00 89.94 499 ASP A CA 1
ATOM 3960 C C . ASP A 1 499 ? 36.753 -16.969 -32.205 1.00 89.94 499 ASP A C 1
ATOM 3962 O O . ASP A 1 499 ? 35.518 -16.970 -32.118 1.00 89.94 499 ASP A O 1
ATOM 3966 N N . PRO A 1 500 ? 37.435 -18.128 -32.113 1.00 89.38 500 PRO A N 1
ATOM 3967 C CA . PRO A 1 500 ? 36.774 -19.433 -32.022 1.00 89.38 500 PRO A CA 1
ATOM 3968 C C . PRO A 1 500 ? 35.852 -19.554 -30.797 1.00 89.38 500 PRO A C 1
ATOM 3970 O O . PRO A 1 500 ? 34.787 -20.165 -30.878 1.00 89.38 500 PRO A O 1
ATOM 3973 N N . SER A 1 501 ? 36.215 -18.938 -29.667 1.00 87.06 501 SER A N 1
ATOM 3974 C CA . SER A 1 501 ? 35.392 -18.939 -28.451 1.00 87.06 501 SER A CA 1
ATOM 3975 C C . SER A 1 501 ? 34.100 -18.136 -28.625 1.00 87.06 501 SER A C 1
ATOM 3977 O O . SER A 1 501 ? 33.038 -18.585 -28.187 1.00 87.06 501 SER A O 1
ATOM 3979 N N . GLY A 1 502 ? 34.167 -16.970 -29.277 1.00 86.12 502 GLY A N 1
ATOM 3980 C CA . GLY A 1 502 ? 32.989 -16.164 -29.593 1.00 86.12 502 GLY A CA 1
ATOM 3981 C C . GLY A 1 502 ? 32.049 -16.860 -30.574 1.00 86.12 502 GLY A C 1
ATOM 3982 O O . GLY A 1 502 ? 30.833 -16.822 -30.373 1.00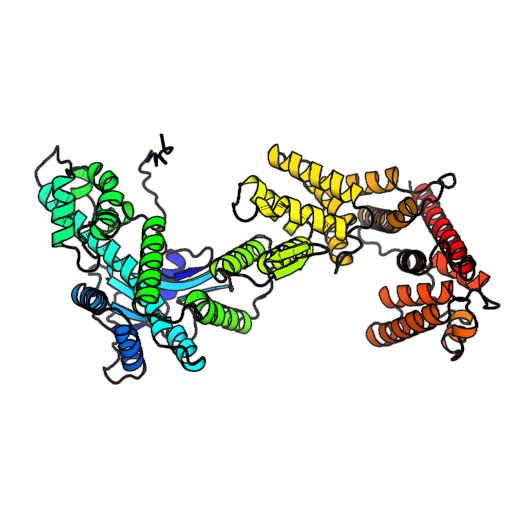 86.12 502 GLY A O 1
ATOM 3983 N N . VAL A 1 503 ? 32.597 -17.563 -31.573 1.00 90.75 503 VAL A N 1
ATOM 3984 C CA . VAL A 1 503 ? 31.823 -18.402 -32.506 1.00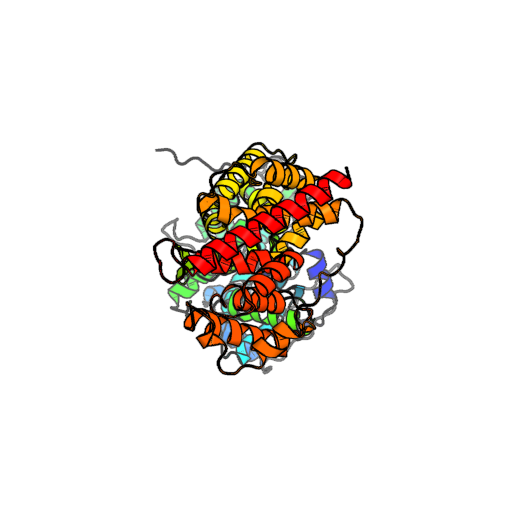 90.75 503 VAL A CA 1
ATOM 3985 C C . VAL A 1 503 ? 31.087 -19.514 -31.762 1.00 90.75 503 VAL A C 1
ATOM 3987 O O . VAL A 1 503 ? 29.877 -19.644 -31.920 1.00 90.75 503 VAL A O 1
ATOM 3990 N N . LEU A 1 504 ? 31.765 -20.263 -30.888 1.00 89.12 504 LEU A N 1
ATOM 3991 C CA . LEU A 1 504 ? 31.135 -21.343 -30.116 1.00 89.12 504 LEU A CA 1
ATOM 3992 C C . LEU A 1 504 ? 30.030 -20.836 -29.177 1.00 89.12 504 LEU A C 1
ATOM 3994 O O . LEU A 1 504 ? 28.988 -21.482 -29.039 1.00 89.12 504 LEU A O 1
ATOM 3998 N N . LEU A 1 505 ? 30.239 -19.679 -28.538 1.00 87.00 505 LEU A N 1
ATOM 3999 C CA . LEU A 1 505 ? 29.231 -19.048 -27.685 1.00 87.00 505 LEU A CA 1
ATOM 4000 C C . LEU A 1 505 ? 27.994 -18.643 -28.498 1.00 87.00 505 LEU A C 1
ATOM 4002 O O . LEU A 1 505 ? 26.876 -18.994 -28.121 1.00 87.00 505 LEU A O 1
ATOM 4006 N N . CYS A 1 506 ? 28.193 -17.935 -29.615 1.00 86.88 506 CYS A N 1
ATOM 4007 C CA . CYS A 1 506 ? 27.094 -17.476 -30.464 1.00 86.88 506 CYS A CA 1
ATOM 4008 C C . CYS A 1 506 ? 26.353 -18.651 -31.106 1.00 86.88 506 CYS A C 1
ATOM 4010 O O . CYS A 1 506 ? 25.130 -18.648 -31.105 1.00 86.88 506 CYS A O 1
ATOM 4012 N N . GLN A 1 507 ? 27.064 -19.686 -31.565 1.00 90.38 507 GLN A N 1
ATOM 4013 C CA . GLN A 1 507 ? 26.466 -20.888 -32.150 1.00 90.38 507 GLN A CA 1
ATOM 4014 C C . GLN A 1 507 ? 25.570 -21.622 -31.145 1.00 90.38 507 GLN A C 1
ATOM 4016 O O . GLN A 1 507 ? 24.463 -22.031 -31.488 1.00 90.38 507 GLN A O 1
ATOM 4021 N N . ARG A 1 508 ? 26.001 -21.756 -29.883 1.00 88.00 508 ARG A N 1
ATOM 4022 C CA . ARG A 1 508 ? 25.180 -22.385 -28.838 1.00 88.00 508 ARG A CA 1
ATOM 4023 C C . ARG A 1 508 ? 23.908 -21.586 -28.556 1.00 88.00 508 ARG A C 1
ATOM 4025 O O . ARG A 1 508 ? 22.835 -22.176 -28.466 1.00 88.00 508 ARG A O 1
ATOM 4032 N N . SER A 1 509 ? 24.032 -20.268 -28.399 1.00 87.19 509 SER A N 1
ATOM 4033 C CA . SER A 1 509 ? 22.880 -19.390 -28.175 1.00 87.19 509 SER A CA 1
ATOM 4034 C C . SER A 1 509 ? 21.929 -19.383 -29.371 1.00 87.19 509 SER A C 1
ATOM 4036 O O . SER A 1 509 ? 20.726 -19.498 -29.174 1.00 87.19 509 SER A O 1
ATOM 4038 N N . TYR A 1 510 ? 22.469 -19.354 -30.589 1.00 89.50 510 TYR A N 1
ATOM 4039 C CA . TYR A 1 510 ? 21.713 -19.436 -31.834 1.00 89.50 510 TYR A CA 1
ATOM 4040 C C . TYR A 1 510 ? 20.890 -20.722 -31.927 1.00 89.50 510 TYR A C 1
ATOM 4042 O O . TYR A 1 510 ? 19.683 -20.653 -32.108 1.00 89.50 510 TYR A O 1
ATOM 4050 N N . LEU A 1 511 ? 21.513 -21.893 -31.743 1.00 87.88 511 LEU A N 1
ATOM 4051 C CA . LEU A 1 511 ? 20.810 -23.177 -31.838 1.00 87.88 511 LEU A CA 1
ATOM 4052 C C . LEU A 1 511 ? 19.715 -23.324 -30.777 1.00 87.88 511 LEU A C 1
ATOM 4054 O O . LEU A 1 511 ? 18.664 -23.893 -31.058 1.00 87.88 511 LEU A O 1
ATOM 4058 N N . ARG A 1 512 ? 19.950 -22.800 -29.567 1.00 83.94 512 ARG A N 1
ATOM 4059 C CA . ARG A 1 512 ? 18.938 -22.781 -28.507 1.00 83.94 512 ARG A CA 1
ATOM 4060 C C . ARG A 1 512 ? 17.756 -21.891 -28.890 1.00 83.94 512 ARG A C 1
ATOM 4062 O O . ARG A 1 512 ? 16.626 -22.355 -28.824 1.00 83.94 512 ARG A O 1
ATOM 4069 N N . SER A 1 513 ? 18.035 -20.660 -29.314 1.00 80.75 513 SER A N 1
ATOM 4070 C CA . SER A 1 513 ? 17.013 -19.697 -29.736 1.00 80.75 513 SER A CA 1
ATOM 4071 C C . SER A 1 513 ? 16.198 -20.233 -30.913 1.00 80.75 513 SER A C 1
ATOM 4073 O O . SER A 1 513 ? 14.975 -20.222 -30.878 1.00 80.75 513 SER A O 1
ATOM 4075 N N . LEU A 1 514 ? 16.868 -20.828 -31.904 1.00 85.25 514 LEU A N 1
ATOM 4076 C CA . LEU A 1 514 ? 16.233 -21.423 -33.077 1.00 85.25 514 LEU A CA 1
ATOM 4077 C C . LEU A 1 514 ? 15.284 -22.576 -32.717 1.00 85.25 514 LEU A C 1
ATOM 4079 O O . LEU A 1 514 ? 14.212 -22.687 -33.305 1.00 85.25 514 LEU A O 1
ATOM 4083 N N . ALA A 1 515 ? 15.669 -23.437 -31.771 1.00 83.88 515 ALA A N 1
ATOM 4084 C CA . ALA A 1 515 ? 14.831 -24.549 -31.326 1.00 83.88 515 ALA A CA 1
ATOM 4085 C C . ALA A 1 515 ? 13.615 -24.092 -30.503 1.00 83.88 515 ALA A C 1
ATOM 4087 O O . ALA A 1 515 ? 12.590 -24.770 -30.509 1.00 83.88 515 ALA A O 1
ATOM 4088 N N . GLU A 1 516 ? 13.741 -22.974 -29.785 1.00 80.06 516 GLU A N 1
ATOM 4089 C CA . GLU A 1 516 ? 12.720 -22.459 -28.868 1.00 80.06 516 GLU A CA 1
ATOM 4090 C C . GLU A 1 516 ? 11.739 -21.499 -29.565 1.00 80.06 516 GLU A C 1
ATOM 4092 O O . GLU A 1 516 ? 10.538 -21.561 -29.305 1.00 80.06 516 GLU A O 1
ATOM 4097 N N . PHE A 1 517 ? 12.228 -20.667 -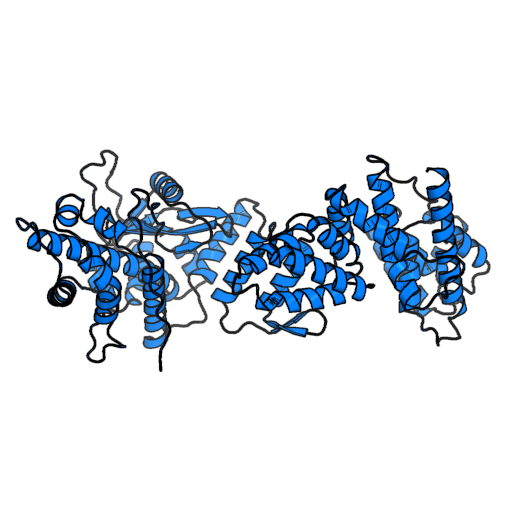30.493 1.00 79.00 517 PHE A N 1
ATOM 4098 C CA . PHE A 1 517 ? 11.483 -19.537 -31.067 1.00 79.00 517 PHE A CA 1
ATOM 4099 C C . PHE A 1 517 ? 11.400 -19.532 -32.608 1.00 79.00 517 PHE A C 1
ATOM 4101 O O . PHE A 1 517 ? 10.547 -18.846 -33.171 1.00 79.00 517 PHE A O 1
ATOM 4108 N N . GLY A 1 518 ? 12.210 -20.334 -33.312 1.00 81.56 518 GLY A N 1
ATOM 4109 C CA . GLY A 1 518 ? 12.174 -20.459 -34.778 1.00 81.56 518 GLY A CA 1
ATOM 4110 C C . GLY A 1 518 ? 12.962 -19.384 -35.547 1.00 81.56 518 GLY A C 1
ATOM 4111 O O . GLY A 1 518 ? 13.592 -18.511 -34.966 1.00 81.56 518 GLY A O 1
ATOM 4112 N N . THR A 1 519 ? 12.974 -19.461 -36.887 1.00 80.56 519 THR A N 1
ATOM 4113 C CA . THR A 1 519 ? 13.804 -18.589 -37.757 1.00 80.56 519 THR A CA 1
ATOM 4114 C C . THR A 1 519 ? 13.298 -17.152 -37.876 1.00 80.56 519 THR A C 1
ATOM 4116 O O . THR A 1 519 ? 14.048 -16.270 -38.276 1.00 80.56 519 THR A O 1
ATOM 4119 N N . SER A 1 520 ? 12.030 -16.908 -37.547 1.00 73.25 520 SER A N 1
ATOM 4120 C CA . SER A 1 520 ? 11.399 -15.584 -37.636 1.00 73.25 520 SER A CA 1
ATOM 4121 C C . SER A 1 520 ? 11.594 -14.728 -36.379 1.00 73.25 520 SER A C 1
ATOM 4123 O O . SER A 1 520 ? 11.136 -13.590 -36.345 1.00 73.25 520 SER A O 1
ATOM 4125 N N . ASP A 1 521 ? 12.232 -15.278 -35.346 1.00 77.94 521 ASP A N 1
ATOM 4126 C CA . ASP A 1 521 ? 12.458 -14.625 -34.060 1.00 77.94 521 ASP A CA 1
ATOM 4127 C C . ASP A 1 521 ? 13.674 -13.675 -34.088 1.00 77.94 521 ASP A C 1
ATOM 4129 O O . ASP A 1 521 ? 14.735 -13.995 -34.637 1.00 77.94 521 ASP A O 1
ATOM 4133 N N . GLU A 1 522 ? 13.532 -12.492 -33.478 1.00 70.31 522 GLU A N 1
ATOM 4134 C CA . GLU A 1 522 ? 14.565 -11.448 -33.504 1.00 70.31 522 GLU A CA 1
ATOM 4135 C C . GLU A 1 522 ? 15.836 -11.849 -32.745 1.00 70.31 522 GLU A C 1
ATOM 4137 O O . GLU A 1 522 ? 16.935 -11.521 -33.202 1.00 70.31 522 GLU A O 1
ATOM 4142 N N . ASP A 1 523 ? 15.715 -12.583 -31.632 1.00 74.94 523 ASP A N 1
ATOM 4143 C CA . ASP A 1 523 ? 16.863 -13.066 -30.853 1.00 74.94 523 ASP A CA 1
ATOM 4144 C C . ASP A 1 523 ? 17.643 -14.133 -31.634 1.00 74.94 523 ASP A C 1
ATOM 4146 O O . ASP A 1 523 ? 18.881 -14.143 -31.666 1.00 74.94 523 ASP A O 1
ATOM 4150 N N . THR A 1 524 ? 16.924 -14.989 -32.355 1.00 79.94 524 THR A N 1
ATOM 4151 C CA . THR A 1 524 ? 17.504 -15.969 -33.275 1.00 79.94 524 THR A CA 1
ATOM 4152 C C . THR A 1 524 ? 18.281 -15.273 -34.395 1.00 79.94 524 THR A C 1
ATOM 4154 O O . THR A 1 524 ? 19.435 -15.633 -34.662 1.00 79.94 524 THR A O 1
ATOM 4157 N N . GLY A 1 525 ? 17.717 -14.209 -34.975 1.00 80.75 525 GLY A N 1
ATOM 4158 C CA . GLY A 1 525 ? 18.411 -13.334 -35.922 1.00 80.75 525 GLY A CA 1
ATOM 4159 C C . GLY A 1 525 ? 19.637 -12.648 -35.308 1.00 80.75 525 GLY A C 1
ATOM 4160 O O . GLY A 1 525 ? 20.721 -12.670 -35.888 1.00 80.75 525 GLY A O 1
ATOM 4161 N N . PHE A 1 526 ? 19.522 -12.106 -34.096 1.00 81.88 526 PHE A N 1
ATOM 4162 C CA . PHE A 1 526 ? 20.621 -11.468 -33.369 1.00 81.88 526 PHE A CA 1
ATOM 4163 C C . PHE A 1 526 ? 21.820 -12.410 -33.183 1.00 81.88 526 PHE A C 1
ATOM 4165 O O . PHE A 1 526 ? 22.968 -12.036 -33.457 1.00 81.88 526 PHE A O 1
ATOM 4172 N N . TYR A 1 527 ? 21.586 -13.651 -32.749 1.00 86.31 527 TYR A N 1
ATOM 4173 C CA . TYR A 1 527 ? 22.671 -14.616 -32.570 1.00 86.31 527 TYR A CA 1
ATOM 4174 C C . TYR A 1 527 ? 23.275 -15.074 -33.899 1.00 86.31 527 TYR A C 1
ATOM 4176 O O . TYR A 1 527 ? 24.492 -15.273 -33.957 1.00 86.31 527 TYR A O 1
ATOM 4184 N N . LEU A 1 528 ? 22.471 -15.180 -34.963 1.00 88.38 528 LEU A N 1
ATOM 4185 C CA . LEU A 1 528 ? 22.963 -15.486 -36.307 1.00 88.38 528 LEU A CA 1
ATOM 4186 C C . LEU A 1 528 ? 23.918 -14.400 -36.809 1.00 88.38 528 LEU A C 1
ATOM 4188 O O . LEU A 1 528 ? 25.009 -14.705 -37.285 1.00 88.38 528 LEU A O 1
ATOM 4192 N N . VAL A 1 529 ? 23.569 -13.126 -36.638 1.00 88.50 529 VAL A N 1
ATOM 4193 C CA . VAL A 1 529 ? 24.433 -12.013 -37.057 1.00 88.50 529 VAL A CA 1
ATOM 4194 C C . VAL A 1 529 ? 25.724 -11.976 -36.251 1.00 88.50 529 VAL A C 1
ATOM 4196 O O . VAL A 1 529 ? 26.808 -11.814 -36.816 1.00 88.50 529 VAL A O 1
ATOM 4199 N N . GLY A 1 530 ? 25.627 -12.193 -34.937 1.00 88.19 530 GLY A N 1
ATOM 4200 C CA . GLY A 1 530 ? 26.796 -12.325 -34.075 1.00 88.19 530 GLY A CA 1
ATOM 4201 C C . GLY A 1 530 ? 27.712 -13.472 -34.514 1.00 88.19 530 GLY A C 1
ATOM 4202 O O . GLY A 1 530 ? 28.934 -13.346 -34.451 1.00 88.19 530 GLY A O 1
ATOM 4203 N N . LEU A 1 531 ? 27.147 -14.572 -34.996 1.00 90.50 531 LEU A N 1
ATOM 4204 C CA . LEU A 1 531 ? 27.911 -15.699 -35.508 1.00 90.50 531 LEU A CA 1
ATOM 4205 C C . LEU A 1 531 ? 28.612 -15.359 -36.833 1.00 90.50 531 LEU A C 1
ATOM 4207 O O . LEU A 1 531 ? 29.830 -15.492 -36.916 1.00 90.50 531 LEU A O 1
ATOM 4211 N N . LEU A 1 532 ? 27.871 -14.878 -37.835 1.00 91.94 532 LEU A N 1
ATOM 4212 C CA . LEU A 1 532 ? 28.377 -14.667 -39.198 1.00 91.94 532 LEU A CA 1
ATOM 4213 C C . LEU A 1 532 ? 29.463 -13.587 -39.281 1.00 91.94 532 LEU A C 1
ATOM 4215 O O . LEU A 1 532 ? 30.467 -13.782 -39.962 1.00 91.94 532 LEU A O 1
ATOM 4219 N N . VAL A 1 533 ? 29.325 -12.482 -38.541 1.00 92.50 533 VAL A N 1
ATOM 4220 C CA . VAL A 1 533 ? 30.328 -11.397 -38.551 1.00 92.50 533 VAL A CA 1
ATOM 4221 C C . VAL A 1 533 ? 31.689 -11.838 -37.997 1.00 92.50 533 VAL A C 1
ATOM 4223 O O . VAL A 1 533 ? 32.713 -11.231 -38.308 1.00 92.50 533 VAL A O 1
ATOM 4226 N N . ARG A 1 534 ? 31.714 -12.908 -37.188 1.00 93.75 534 ARG A N 1
ATOM 4227 C CA . ARG A 1 534 ? 32.932 -13.467 -36.586 1.00 93.75 534 ARG A CA 1
ATOM 4228 C C . ARG A 1 534 ? 33.666 -14.447 -37.503 1.00 93.75 534 ARG A C 1
ATOM 4230 O O . ARG A 1 534 ? 34.759 -14.855 -37.139 1.00 93.75 534 ARG A O 1
ATOM 4237 N N . LEU A 1 535 ? 33.123 -14.830 -38.660 1.00 93.19 535 LEU A N 1
ATOM 4238 C CA . LEU A 1 535 ? 33.733 -15.825 -39.558 1.00 93.19 535 LEU A CA 1
ATOM 4239 C C . LEU A 1 535 ? 34.788 -15.215 -40.502 1.00 93.19 535 LEU A C 1
ATOM 4241 O O . LEU A 1 535 ? 34.771 -15.468 -41.704 1.00 93.19 535 LEU A O 1
ATOM 4245 N N . ASP A 1 536 ? 35.709 -14.412 -39.963 1.00 92.50 536 ASP A N 1
ATOM 4246 C CA . ASP A 1 536 ? 36.698 -13.624 -40.718 1.00 92.50 536 ASP A CA 1
ATOM 4247 C C . ASP A 1 536 ? 37.708 -14.443 -41.529 1.00 92.50 536 ASP A C 1
ATOM 4249 O O . ASP A 1 536 ? 38.388 -13.893 -42.393 1.00 92.50 536 ASP A O 1
ATOM 4253 N N . ARG A 1 537 ? 37.809 -15.753 -41.280 1.00 91.19 537 ARG A N 1
ATOM 4254 C CA . ARG A 1 537 ? 38.668 -16.671 -42.044 1.00 91.19 537 ARG A CA 1
ATOM 4255 C C . ARG A 1 537 ? 37.892 -17.541 -43.032 1.00 91.19 537 ARG A C 1
ATOM 4257 O O . ARG A 1 537 ? 38.492 -18.411 -43.656 1.00 91.19 537 ARG A O 1
ATOM 4264 N N . SER A 1 538 ? 36.581 -17.344 -43.160 1.00 91.69 538 SER A N 1
ATOM 4265 C CA . SER A 1 538 ? 35.774 -18.033 -44.166 1.00 91.69 538 SER A CA 1
ATOM 4266 C C . SER A 1 538 ? 36.090 -17.500 -45.564 1.00 91.69 538 SER A C 1
ATOM 4268 O O . SER A 1 538 ? 36.202 -16.292 -45.767 1.00 91.69 538 SER A O 1
ATOM 4270 N N . GLU A 1 539 ? 36.137 -18.386 -46.557 1.00 89.06 539 GLU A N 1
ATOM 4271 C CA . GLU A 1 539 ? 36.234 -18.000 -47.973 1.00 89.06 539 GLU A CA 1
ATOM 4272 C C . GLU A 1 539 ? 35.026 -17.175 -48.457 1.00 89.06 539 GLU A C 1
ATOM 4274 O O . GLU A 1 539 ? 35.117 -16.446 -49.441 1.00 89.06 539 GLU A O 1
ATOM 4279 N N . HIS A 1 540 ? 33.908 -17.230 -47.726 1.00 90.75 540 HIS A N 1
ATOM 4280 C CA . HIS A 1 540 ? 32.689 -16.476 -48.011 1.00 90.75 540 HIS A CA 1
ATOM 4281 C C . HIS A 1 540 ? 32.552 -15.195 -47.174 1.00 90.75 540 HIS A C 1
ATOM 4283 O O . HIS A 1 540 ? 31.488 -14.577 -47.184 1.00 90.75 540 HIS A O 1
ATOM 4289 N N . TYR A 1 541 ? 33.582 -14.769 -46.437 1.00 90.00 541 TYR A N 1
ATOM 4290 C CA . TYR A 1 541 ? 33.439 -13.709 -45.434 1.00 90.00 541 TYR A CA 1
ATOM 4291 C C . TYR A 1 541 ? 32.909 -12.378 -45.991 1.00 90.00 541 TYR A C 1
ATOM 4293 O O . TYR A 1 541 ? 32.000 -11.786 -45.409 1.00 90.00 541 TYR A O 1
ATOM 4301 N N . GLU A 1 542 ? 33.403 -11.927 -47.147 1.00 85.75 542 GLU A N 1
ATOM 4302 C CA . GLU A 1 542 ? 32.908 -10.694 -47.776 1.00 85.75 542 GLU A CA 1
ATOM 4303 C C . GLU A 1 542 ? 31.433 -10.797 -48.187 1.00 85.75 542 GLU A C 1
ATOM 4305 O O . GLU A 1 542 ? 30.664 -9.853 -47.982 1.00 85.75 542 GLU A O 1
ATOM 4310 N N . TYR A 1 543 ? 31.021 -11.959 -48.706 1.00 88.62 543 TYR A N 1
ATOM 4311 C CA . TYR A 1 543 ? 29.629 -12.243 -49.052 1.00 88.62 543 TYR A CA 1
ATOM 4312 C C . TYR A 1 543 ? 28.734 -12.185 -47.812 1.00 88.62 543 TYR A C 1
ATOM 4314 O O . TYR A 1 543 ? 27.721 -11.486 -47.815 1.00 88.62 543 TYR A O 1
ATOM 4322 N N . LEU A 1 544 ? 29.139 -12.849 -46.726 1.00 88.38 544 LEU A N 1
ATOM 4323 C CA . LEU A 1 544 ? 28.403 -12.844 -45.461 1.00 88.38 544 LEU A CA 1
ATOM 4324 C C . LEU A 1 544 ? 28.237 -11.418 -44.929 1.00 88.38 544 LEU A C 1
ATOM 4326 O O . LEU A 1 544 ? 27.120 -10.998 -44.638 1.00 88.38 544 LEU A O 1
ATOM 4330 N N . CYS A 1 545 ? 29.319 -10.639 -44.877 1.00 86.81 545 CYS A N 1
ATOM 4331 C CA . CYS A 1 545 ? 29.289 -9.245 -44.436 1.00 86.81 545 CYS A CA 1
ATOM 4332 C C . CYS A 1 545 ? 28.355 -8.372 -45.289 1.00 86.81 545 CYS A C 1
ATOM 4334 O O . CYS A 1 545 ? 27.680 -7.496 -44.749 1.00 86.81 545 CYS A O 1
ATOM 4336 N N . HIS A 1 546 ? 28.274 -8.613 -46.601 1.00 85.19 546 HIS A N 1
ATOM 4337 C CA . HIS A 1 546 ? 27.330 -7.918 -47.477 1.00 85.19 546 HIS A CA 1
ATOM 4338 C C . HIS A 1 546 ? 25.871 -8.272 -47.149 1.00 85.19 546 HIS A C 1
ATOM 4340 O O . HIS A 1 546 ? 25.029 -7.379 -47.064 1.00 85.19 546 HIS A O 1
ATOM 4346 N N . GLN A 1 547 ? 25.575 -9.552 -46.910 1.00 83.62 547 GLN A N 1
ATOM 4347 C CA . GLN A 1 547 ? 24.229 -10.014 -46.557 1.00 83.62 547 GLN A CA 1
ATOM 4348 C C . GLN A 1 547 ? 23.740 -9.457 -45.212 1.00 83.62 547 GLN A C 1
ATOM 4350 O O . GLN A 1 547 ? 22.566 -9.118 -45.065 1.00 83.62 547 GLN A O 1
ATOM 4355 N N . LEU A 1 548 ? 24.646 -9.276 -44.244 1.00 84.31 548 LEU A N 1
ATOM 4356 C CA . LEU A 1 548 ? 24.317 -8.709 -42.931 1.00 84.31 548 LEU A CA 1
ATOM 4357 C C . LEU A 1 548 ? 23.753 -7.280 -43.001 1.00 84.31 548 LEU A C 1
ATOM 4359 O O . LEU A 1 548 ? 22.975 -6.893 -42.130 1.00 84.31 548 LEU A O 1
ATOM 4363 N N . VAL A 1 549 ? 24.094 -6.505 -44.039 1.00 77.44 549 VAL A N 1
ATOM 4364 C CA . VAL A 1 549 ? 23.580 -5.137 -44.225 1.00 77.44 549 VAL A CA 1
ATOM 4365 C C . VAL A 1 549 ? 22.057 -5.138 -44.446 1.00 77.44 549 VAL A C 1
ATOM 4367 O O . VAL A 1 549 ? 21.367 -4.222 -43.998 1.00 77.44 549 VAL A O 1
ATOM 4370 N N . ALA A 1 550 ? 21.513 -6.186 -45.072 1.00 70.69 550 ALA A N 1
ATOM 4371 C CA . ALA A 1 550 ? 20.102 -6.276 -45.449 1.00 70.69 550 ALA A CA 1
ATOM 4372 C C . ALA A 1 550 ? 19.156 -6.688 -44.298 1.00 70.69 550 ALA A C 1
ATOM 4374 O O . ALA A 1 550 ? 17.939 -6.611 -44.446 1.00 70.69 550 ALA A O 1
ATOM 4375 N N . LEU A 1 551 ? 19.692 -7.093 -43.142 1.00 69.31 551 LEU A N 1
ATOM 4376 C CA . LEU A 1 551 ? 18.921 -7.622 -42.005 1.00 69.31 551 LEU A CA 1
ATOM 4377 C C . LEU A 1 551 ? 18.287 -6.561 -41.093 1.00 69.31 551 LEU A C 1
ATOM 4379 O O . LEU A 1 551 ? 17.511 -6.889 -40.197 1.00 69.31 551 LEU A O 1
ATOM 4383 N N . GLY A 1 552 ? 18.609 -5.280 -41.278 1.00 66.50 552 GLY A N 1
ATOM 4384 C CA . GLY A 1 552 ? 17.974 -4.206 -40.515 1.00 66.50 552 GLY A CA 1
ATOM 4385 C C . GLY A 1 552 ? 18.298 -4.216 -39.010 1.00 66.50 552 GLY A C 1
ATOM 4386 O O . GLY A 1 552 ? 19.454 -4.284 -38.612 1.00 66.50 552 GLY A O 1
ATOM 4387 N N . ALA A 1 553 ? 17.295 -4.043 -38.143 1.00 61.59 553 ALA A N 1
ATOM 4388 C CA . ALA A 1 553 ? 17.519 -3.681 -36.735 1.00 61.59 553 ALA A CA 1
ATOM 4389 C C . ALA A 1 553 ? 18.148 -4.799 -35.873 1.00 61.59 553 ALA A C 1
ATOM 4391 O O . ALA A 1 553 ? 18.925 -4.497 -34.967 1.00 61.59 553 ALA A O 1
ATOM 4392 N N . SER A 1 554 ? 17.878 -6.074 -36.170 1.00 63.06 554 SER A N 1
ATOM 4393 C CA . SER A 1 554 ? 18.418 -7.226 -35.425 1.00 63.06 554 SER A CA 1
ATOM 4394 C C . SER A 1 554 ? 19.936 -7.376 -35.598 1.00 63.06 554 SER A C 1
ATOM 4396 O O . SER A 1 554 ? 20.658 -7.676 -34.643 1.00 63.06 554 SER A O 1
ATOM 4398 N N . ALA A 1 555 ? 20.449 -7.064 -36.792 1.00 72.62 555 ALA A N 1
ATOM 4399 C CA . ALA A 1 555 ? 21.879 -7.054 -37.076 1.00 72.62 555 ALA A CA 1
ATOM 4400 C C . ALA A 1 555 ? 22.636 -5.981 -36.284 1.00 72.62 555 ALA A C 1
ATOM 4402 O O . ALA A 1 555 ? 23.742 -6.225 -35.809 1.00 72.62 555 ALA A O 1
ATOM 4403 N N . VAL A 1 556 ? 22.027 -4.820 -36.060 1.00 71.25 556 VAL A N 1
ATOM 4404 C CA . VAL A 1 556 ? 22.654 -3.692 -35.357 1.00 71.25 556 VAL A CA 1
ATOM 4405 C C . VAL A 1 556 ? 23.043 -4.076 -33.928 1.00 71.25 556 VAL A C 1
ATOM 4407 O O . VAL A 1 556 ? 24.205 -3.936 -33.543 1.00 71.25 556 VAL A O 1
ATOM 4410 N N . SER A 1 557 ? 22.099 -4.607 -33.147 1.00 68.75 557 SER A N 1
ATOM 4411 C CA . SER A 1 557 ? 22.336 -5.020 -31.757 1.00 68.75 557 SER A CA 1
ATOM 4412 C C . SER A 1 557 ? 23.434 -6.085 -31.660 1.00 68.75 557 SER A C 1
ATOM 4414 O O . SER A 1 557 ? 24.280 -6.053 -30.760 1.00 68.75 557 SER A O 1
ATOM 4416 N N . ALA A 1 558 ? 23.469 -7.013 -32.615 1.00 78.56 558 ALA A N 1
ATOM 4417 C CA . ALA A 1 558 ? 24.475 -8.065 -32.666 1.00 78.56 558 ALA A CA 1
ATOM 4418 C C . ALA A 1 558 ? 25.882 -7.518 -32.960 1.00 78.56 558 ALA A C 1
ATOM 4420 O O . ALA A 1 558 ? 26.850 -7.936 -32.316 1.00 78.56 558 ALA A O 1
ATOM 4421 N N . LEU A 1 559 ? 25.999 -6.541 -33.866 1.00 83.19 559 LEU A N 1
ATOM 4422 C CA . LEU A 1 559 ? 27.254 -5.842 -34.165 1.00 83.19 559 LEU A CA 1
ATOM 4423 C C . LEU A 1 559 ? 27.762 -5.047 -32.951 1.00 83.19 559 LEU A C 1
ATOM 4425 O O . LEU A 1 559 ? 28.959 -5.050 -32.668 1.00 83.19 559 LEU A O 1
ATOM 4429 N N . TYR A 1 560 ? 26.873 -4.455 -32.151 1.00 72.25 560 TYR A N 1
ATOM 4430 C CA . TYR A 1 560 ? 27.264 -3.812 -30.890 1.00 72.25 560 TYR A CA 1
ATOM 4431 C C . TYR A 1 560 ? 27.872 -4.771 -29.880 1.00 72.25 560 TYR A C 1
ATOM 4433 O O . TYR A 1 560 ? 28.897 -4.467 -29.265 1.00 72.25 560 TYR A O 1
ATOM 4441 N N . LYS A 1 561 ? 27.288 -5.963 -29.749 1.00 77.81 561 LYS A N 1
ATOM 4442 C CA . LYS A 1 561 ? 27.829 -7.001 -28.872 1.00 77.81 561 LYS A CA 1
ATOM 4443 C C . LYS A 1 561 ? 29.233 -7.439 -29.297 1.00 77.81 561 LYS A C 1
ATOM 4445 O O . LYS A 1 561 ? 30.037 -7.793 -28.440 1.00 77.81 561 LYS A O 1
ATOM 4450 N N . VAL A 1 562 ? 29.567 -7.379 -30.590 1.00 82.12 562 VAL A N 1
ATOM 4451 C CA . VAL A 1 562 ? 30.948 -7.574 -31.078 1.00 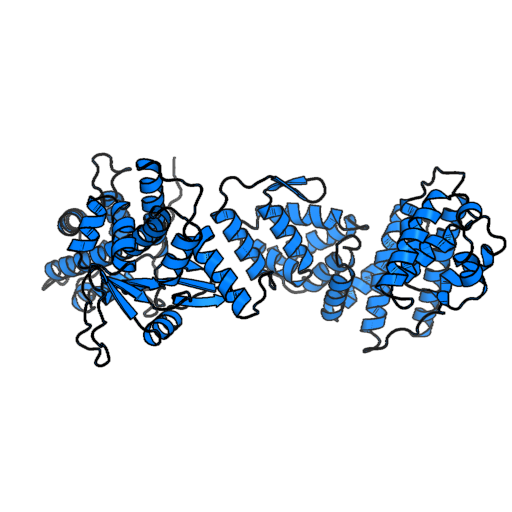82.12 562 VAL A CA 1
ATOM 4452 C C . VAL A 1 562 ? 31.877 -6.499 -30.516 1.00 82.12 562 VAL A C 1
ATOM 4454 O O . VAL A 1 562 ? 32.955 -6.825 -30.025 1.00 82.12 562 VAL A O 1
ATOM 4457 N N . PHE A 1 563 ? 31.459 -5.230 -30.523 1.00 78.25 563 PHE A N 1
ATOM 4458 C CA . PHE A 1 563 ? 32.278 -4.129 -30.006 1.00 78.25 563 PHE A CA 1
ATOM 4459 C C . PHE A 1 563 ? 32.530 -4.201 -28.499 1.00 78.25 563 PHE A C 1
ATOM 4461 O O . PHE A 1 563 ? 33.572 -3.731 -28.040 1.00 78.25 563 PHE A O 1
ATOM 4468 N N . ASP A 1 564 ? 31.594 -4.755 -27.732 1.00 73.50 564 ASP A N 1
ATOM 4469 C CA . ASP A 1 564 ? 31.774 -4.946 -26.292 1.00 73.50 564 ASP A CA 1
ATOM 4470 C C . ASP A 1 564 ? 32.643 -6.169 -25.967 1.00 73.50 564 ASP A C 1
ATOM 4472 O O . ASP A 1 564 ? 33.356 -6.163 -24.966 1.00 73.50 564 ASP A O 1
ATOM 4476 N N . GLN A 1 565 ? 32.620 -7.202 -26.814 1.00 79.12 565 GLN A N 1
ATOM 4477 C CA . GLN A 1 565 ? 33.378 -8.439 -26.597 1.00 79.12 565 GLN A CA 1
ATOM 4478 C C . GLN A 1 565 ? 34.814 -8.391 -27.132 1.00 79.12 565 GLN A C 1
ATOM 4480 O O . GLN A 1 565 ? 35.687 -9.054 -26.575 1.00 79.12 565 GLN A O 1
ATOM 4485 N N . ILE A 1 566 ? 35.073 -7.624 -28.194 1.00 81.00 566 ILE A N 1
ATOM 4486 C CA . ILE A 1 566 ? 36.389 -7.530 -28.834 1.00 81.00 566 ILE A CA 1
ATOM 4487 C C . ILE A 1 566 ? 37.002 -6.163 -28.529 1.00 81.00 566 ILE A C 1
ATOM 4489 O O . ILE A 1 566 ? 36.534 -5.139 -29.026 1.00 81.00 566 ILE A O 1
ATOM 4493 N N . SER A 1 567 ? 38.063 -6.146 -27.719 1.00 76.44 567 SER A N 1
ATOM 4494 C CA . SER A 1 567 ? 38.793 -4.924 -27.351 1.00 76.44 567 SER A CA 1
ATOM 4495 C C . SER A 1 567 ? 39.480 -4.274 -28.558 1.00 76.44 567 SER A C 1
ATOM 4497 O O . SER A 1 567 ? 39.956 -4.963 -29.451 1.00 76.44 567 SER A O 1
ATOM 4499 N N . GLU A 1 568 ? 39.625 -2.945 -28.556 1.00 70.62 568 GLU A N 1
ATOM 4500 C CA . GLU A 1 568 ? 40.397 -2.213 -29.584 1.00 70.62 568 GLU A CA 1
ATOM 4501 C C . GLU A 1 568 ? 41.881 -2.565 -29.602 1.00 70.62 568 GLU A C 1
ATOM 4503 O O . GLU A 1 568 ? 42.561 -2.336 -30.593 1.00 70.62 568 GLU A O 1
ATOM 4508 N N . ARG A 1 569 ? 42.383 -3.114 -28.495 1.00 73.25 569 ARG A N 1
ATOM 4509 C CA . ARG A 1 569 ? 43.778 -3.539 -28.363 1.00 73.25 569 ARG A CA 1
ATOM 4510 C C . ARG A 1 569 ? 44.001 -4.978 -28.833 1.00 73.25 569 ARG A C 1
ATOM 4512 O O . ARG A 1 569 ? 45.137 -5.441 -28.816 1.00 73.25 569 ARG A O 1
ATOM 4519 N N . ASP A 1 570 ? 42.937 -5.691 -29.202 1.00 80.50 570 ASP A N 1
ATOM 4520 C CA . ASP A 1 570 ? 43.014 -7.072 -29.670 1.00 80.50 570 ASP A CA 1
ATOM 4521 C C . ASP A 1 570 ? 43.306 -7.112 -31.176 1.00 80.50 570 ASP A C 1
ATOM 4523 O O . ASP A 1 570 ? 42.403 -7.181 -32.012 1.00 80.50 570 ASP A O 1
ATOM 4527 N N . LEU A 1 571 ? 44.599 -7.054 -31.508 1.00 78.12 571 LEU A N 1
ATOM 4528 C CA . LEU A 1 571 ? 45.097 -7.047 -32.887 1.00 78.12 571 LEU A CA 1
ATOM 4529 C C . LEU A 1 571 ? 44.692 -8.301 -33.674 1.00 78.12 571 LEU A C 1
ATOM 4531 O O . LEU A 1 571 ? 44.557 -8.239 -34.892 1.00 78.12 571 LEU A O 1
ATOM 4535 N N . GLN A 1 572 ? 44.482 -9.441 -33.004 1.00 82.44 572 GLN A N 1
ATOM 4536 C CA . GLN A 1 572 ? 44.109 -10.683 -33.687 1.00 82.44 572 GLN A CA 1
ATOM 4537 C C . GLN A 1 572 ? 42.671 -10.653 -34.203 1.00 82.44 572 GLN A C 1
ATOM 4539 O O . GLN A 1 572 ? 42.384 -11.273 -35.221 1.00 82.44 572 GLN A O 1
ATOM 4544 N N . ARG A 1 573 ? 41.781 -9.932 -33.515 1.00 86.81 573 ARG A N 1
ATOM 4545 C CA . ARG A 1 573 ? 40.339 -9.872 -33.811 1.00 86.81 573 ARG A CA 1
ATOM 4546 C C . ARG A 1 573 ? 39.904 -8.520 -34.374 1.00 86.81 573 ARG A C 1
ATOM 4548 O O . ARG A 1 573 ? 38.710 -8.251 -34.518 1.00 86.81 573 ARG A O 1
ATOM 4555 N N . GLN A 1 574 ? 40.871 -7.661 -34.690 1.00 82.69 574 GLN A N 1
ATOM 4556 C CA . GLN A 1 574 ? 40.631 -6.312 -35.185 1.00 82.69 574 GLN A CA 1
ATOM 4557 C C . GLN A 1 574 ? 39.836 -6.321 -36.497 1.00 82.69 574 GLN A C 1
ATOM 4559 O O . GLN A 1 574 ? 38.932 -5.505 -36.649 1.00 82.69 574 GLN A O 1
ATOM 4564 N N . ILE A 1 575 ? 40.081 -7.299 -37.376 1.00 84.31 575 ILE A N 1
ATOM 4565 C CA . ILE A 1 575 ? 39.361 -7.463 -38.650 1.00 84.31 575 ILE A CA 1
ATOM 4566 C C . ILE A 1 575 ? 37.852 -7.633 -38.416 1.00 84.31 575 ILE A C 1
ATOM 4568 O O . ILE A 1 575 ? 37.055 -6.924 -39.028 1.00 84.31 575 ILE A O 1
ATOM 4572 N N . ILE A 1 576 ? 37.452 -8.495 -37.472 1.00 88.38 576 ILE A N 1
ATOM 4573 C CA . ILE A 1 576 ? 36.040 -8.706 -37.102 1.00 88.38 576 ILE A CA 1
ATOM 4574 C C . ILE A 1 576 ? 35.409 -7.390 -36.628 1.00 88.38 576 ILE A C 1
ATOM 4576 O O . ILE A 1 576 ? 34.292 -7.039 -37.010 1.00 88.38 576 ILE A O 1
ATOM 4580 N N . ARG A 1 577 ? 36.129 -6.640 -35.786 1.00 82.31 577 ARG A N 1
ATOM 4581 C CA . ARG A 1 577 ? 35.655 -5.366 -35.233 1.00 82.31 577 ARG A CA 1
ATOM 4582 C C . ARG A 1 577 ? 35.539 -4.282 -36.308 1.00 82.31 577 ARG A C 1
ATOM 4584 O O . ARG A 1 577 ? 34.568 -3.529 -36.298 1.00 82.31 577 ARG A O 1
ATOM 4591 N N . GLU A 1 578 ? 36.504 -4.183 -37.216 1.00 82.00 578 GLU A N 1
ATOM 4592 C CA . GLU A 1 578 ? 36.499 -3.223 -38.326 1.00 82.00 578 GLU A CA 1
ATOM 4593 C C . GLU A 1 578 ? 35.388 -3.527 -39.327 1.00 82.00 578 GLU A C 1
ATOM 4595 O O . GLU A 1 578 ? 34.640 -2.623 -39.696 1.00 82.00 578 GLU A O 1
ATOM 4600 N N . GLN A 1 579 ? 35.190 -4.794 -39.687 1.00 85.56 579 GLN A N 1
ATOM 4601 C CA . GLN A 1 579 ? 34.081 -5.182 -40.555 1.00 85.56 579 GLN A CA 1
ATOM 4602 C C . GLN A 1 579 ? 32.728 -4.939 -39.894 1.00 85.56 579 GLN A C 1
ATOM 4604 O O . GLN A 1 579 ? 31.832 -4.385 -40.526 1.00 85.56 579 GLN A O 1
ATOM 4609 N N . ALA A 1 580 ? 32.589 -5.225 -38.598 1.00 84.12 580 ALA A N 1
ATOM 4610 C CA . ALA A 1 580 ? 31.376 -4.881 -37.866 1.00 84.12 580 ALA A CA 1
ATOM 4611 C C . ALA A 1 580 ? 31.080 -3.366 -37.888 1.00 84.12 580 ALA A C 1
ATOM 4613 O O . ALA A 1 580 ? 29.917 -2.971 -37.996 1.00 84.12 580 ALA A O 1
ATOM 4614 N N . ARG A 1 581 ? 32.112 -2.506 -37.850 1.00 77.75 581 ARG A N 1
ATOM 4615 C CA . ARG A 1 581 ? 31.960 -1.047 -38.028 1.00 77.75 581 ARG A CA 1
ATOM 4616 C C . ARG A 1 581 ? 31.518 -0.685 -39.442 1.00 77.75 581 ARG A C 1
ATOM 4618 O O . ARG A 1 581 ? 30.609 0.126 -39.588 1.00 77.75 581 ARG A O 1
ATOM 4625 N N . LEU A 1 582 ? 32.130 -1.281 -40.464 1.00 80.00 582 LEU A N 1
ATOM 4626 C CA . LEU A 1 582 ? 31.798 -1.018 -41.867 1.00 80.00 582 LEU A CA 1
ATOM 4627 C C . LEU A 1 582 ? 30.365 -1.441 -42.208 1.00 80.00 582 LEU A C 1
ATOM 4629 O O . LEU A 1 582 ? 29.650 -0.691 -42.870 1.00 80.00 582 LEU A O 1
ATOM 4633 N N . ILE A 1 583 ? 29.925 -2.607 -41.727 1.00 82.50 583 ILE A N 1
ATOM 4634 C CA . ILE A 1 583 ? 28.547 -3.086 -41.895 1.00 82.50 583 ILE A CA 1
ATOM 4635 C C . ILE A 1 583 ? 27.583 -2.106 -41.229 1.00 82.50 583 ILE A C 1
ATOM 4637 O O . ILE A 1 583 ? 26.651 -1.637 -41.879 1.00 82.50 583 ILE A O 1
ATOM 4641 N N . LEU A 1 584 ? 27.844 -1.726 -39.972 1.00 75.38 584 LEU A N 1
ATOM 4642 C CA . LEU A 1 584 ? 27.006 -0.770 -39.252 1.00 75.38 584 LEU A CA 1
ATOM 4643 C C . LEU A 1 584 ? 26.915 0.570 -40.000 1.00 75.38 584 LEU A C 1
ATOM 4645 O O . LEU A 1 584 ? 25.814 1.056 -40.236 1.00 75.38 584 LEU A O 1
ATOM 4649 N N . ALA A 1 585 ? 28.041 1.131 -40.449 1.00 71.56 585 ALA A N 1
ATOM 4650 C CA . ALA A 1 585 ? 28.064 2.370 -41.225 1.00 71.56 585 ALA A CA 1
ATOM 4651 C C . ALA A 1 585 ? 27.207 2.268 -42.503 1.00 71.56 585 ALA A C 1
ATOM 4653 O O . ALA A 1 585 ? 26.379 3.140 -42.769 1.00 71.56 585 ALA A O 1
ATOM 4654 N N . ARG A 1 586 ? 27.328 1.166 -43.257 1.00 76.56 586 ARG A N 1
ATOM 4655 C CA . ARG A 1 586 ? 26.531 0.919 -44.473 1.00 76.56 586 ARG A CA 1
ATOM 4656 C C . ARG A 1 586 ? 25.031 0.835 -44.186 1.00 76.56 586 ARG A C 1
ATOM 4658 O O . ARG A 1 586 ? 24.241 1.417 -44.927 1.00 76.56 586 ARG A O 1
ATOM 4665 N N . MET A 1 587 ? 24.634 0.174 -43.100 1.00 75.25 587 MET A N 1
ATOM 4666 C CA . MET A 1 587 ? 23.225 0.075 -42.691 1.00 75.25 587 MET A CA 1
ATOM 4667 C C . MET A 1 587 ? 22.632 1.446 -42.346 1.00 75.25 587 MET A C 1
ATOM 4669 O O . MET A 1 587 ? 21.490 1.751 -42.696 1.00 75.25 587 MET A O 1
ATOM 4673 N N . MET A 1 588 ? 23.419 2.300 -41.690 1.00 67.81 588 MET A N 1
ATOM 4674 C CA . MET A 1 588 ? 23.006 3.656 -41.325 1.00 67.81 588 MET A CA 1
ATOM 4675 C C . MET A 1 588 ? 22.862 4.582 -42.539 1.00 67.81 588 MET A C 1
ATOM 4677 O O . MET A 1 588 ? 21.993 5.463 -42.534 1.00 67.81 588 MET A O 1
ATOM 4681 N N . LEU A 1 589 ? 23.666 4.365 -43.585 1.00 67.56 589 LEU A N 1
ATOM 4682 C CA . LEU A 1 589 ? 23.589 5.093 -44.855 1.00 67.56 589 LEU A CA 1
ATOM 4683 C C . LEU A 1 589 ? 22.363 4.691 -45.675 1.00 67.56 589 LEU A C 1
ATOM 4685 O O . LEU A 1 589 ? 21.604 5.566 -46.090 1.00 67.56 589 LEU A O 1
ATOM 4689 N N . GLN A 1 590 ? 22.115 3.388 -45.843 1.00 67.50 590 GLN A N 1
ATOM 4690 C CA . GLN A 1 590 ? 20.974 2.888 -46.623 1.00 67.50 590 GLN A CA 1
ATOM 4691 C C . GLN A 1 590 ? 19.617 3.334 -46.055 1.00 67.50 590 GLN A C 1
ATOM 4693 O O . GLN A 1 590 ? 18.691 3.629 -46.808 1.00 67.50 590 GLN A O 1
ATOM 4698 N N . ARG A 1 591 ? 19.494 3.463 -44.728 1.00 60.91 591 ARG A N 1
ATOM 4699 C CA . ARG A 1 591 ? 18.280 4.011 -44.097 1.00 60.91 591 ARG A CA 1
ATOM 4700 C C . ARG A 1 591 ? 18.161 5.531 -44.234 1.00 60.91 591 ARG A C 1
ATOM 4702 O O . ARG A 1 591 ? 17.060 6.062 -44.317 1.00 60.91 591 ARG A O 1
ATOM 4709 N N . GLY A 1 592 ? 19.285 6.249 -44.290 1.00 51.09 592 GLY A N 1
ATOM 4710 C CA . GLY A 1 592 ? 19.301 7.703 -44.497 1.00 51.09 592 GLY A CA 1
ATOM 4711 C C . GLY A 1 592 ? 18.890 8.127 -45.898 1.00 51.09 592 GLY A C 1
ATOM 4712 O O . GLY A 1 592 ? 18.211 9.140 -46.057 1.00 51.09 592 GLY A O 1
ATOM 4713 N N . THR A 1 593 ? 19.260 7.341 -46.907 1.00 50.38 593 THR A N 1
ATOM 4714 C CA . THR A 1 593 ? 18.831 7.558 -48.290 1.00 50.38 593 THR A CA 1
ATOM 4715 C C . THR A 1 593 ? 17.362 7.186 -48.493 1.00 50.38 593 THR A C 1
ATOM 4717 O O . THR A 1 593 ? 16.640 7.961 -49.117 1.00 50.38 593 THR A O 1
ATOM 4720 N N . ALA A 1 594 ? 16.873 6.093 -47.892 1.00 48.84 594 ALA A N 1
ATOM 4721 C CA . ALA A 1 594 ? 15.451 5.731 -47.926 1.00 48.84 594 ALA A CA 1
ATOM 4722 C C . ALA A 1 594 ? 14.548 6.828 -47.316 1.00 48.84 594 ALA A C 1
ATOM 4724 O O . ALA A 1 594 ? 13.615 7.287 -47.972 1.00 48.84 594 ALA A O 1
ATOM 4725 N N . ALA A 1 595 ? 14.895 7.344 -46.130 1.00 41.72 595 ALA A N 1
ATOM 4726 C CA . ALA A 1 595 ? 14.139 8.408 -45.457 1.00 41.72 595 ALA A CA 1
ATOM 4727 C C . ALA A 1 595 ? 14.177 9.768 -46.189 1.00 41.72 595 ALA A C 1
ATOM 4729 O O . ALA A 1 595 ? 13.247 10.564 -46.069 1.00 41.72 595 ALA A O 1
ATOM 4730 N N . ARG A 1 596 ? 15.239 10.057 -46.960 1.00 41.06 596 ARG A N 1
ATOM 4731 C CA . ARG A 1 596 ? 15.331 11.266 -47.807 1.00 41.06 596 ARG A CA 1
ATOM 4732 C C . ARG A 1 596 ? 14.541 11.170 -49.110 1.00 41.06 596 ARG A C 1
ATOM 4734 O O . ARG A 1 596 ? 14.258 12.205 -49.691 1.00 41.06 596 ARG A O 1
ATOM 4741 N N . THR A 1 597 ? 14.221 9.962 -49.568 1.00 41.81 597 THR A N 1
ATOM 4742 C CA . THR A 1 597 ? 13.478 9.743 -50.823 1.00 41.81 597 THR A CA 1
ATOM 4743 C C . THR A 1 597 ? 11.958 9.719 -50.590 1.00 41.81 597 THR A C 1
ATOM 4745 O O . THR A 1 597 ? 11.193 9.826 -51.541 1.00 41.81 597 THR A O 1
ATOM 4748 N N . GLN A 1 598 ? 11.517 9.596 -49.329 1.00 37.22 598 GLN A N 1
ATOM 4749 C CA . GLN A 1 598 ? 10.105 9.613 -48.907 1.00 37.22 598 GLN A CA 1
ATOM 4750 C C . GLN A 1 598 ? 9.632 10.956 -48.302 1.00 37.22 598 GLN A C 1
ATOM 4752 O O . GLN A 1 598 ? 8.435 11.113 -48.065 1.00 37.22 598 GLN A O 1
ATOM 4757 N N . ARG A 1 599 ? 10.540 11.910 -48.047 1.00 34.78 599 ARG A N 1
ATOM 4758 C CA . ARG A 1 599 ? 10.209 13.320 -47.759 1.00 34.78 599 ARG A CA 1
ATOM 4759 C C . ARG A 1 599 ? 10.147 14.112 -49.053 1.00 34.78 599 ARG A C 1
ATOM 4761 O O . ARG A 1 599 ? 9.320 15.047 -49.101 1.00 34.78 599 ARG A O 1
#

Radius of gyration: 33.88 Å; Cα contacts (8 Å, |Δi|>4): 733; chains: 1; bounding box: 82×58×89 Å

Secondary structure (DSSP, 8-state):
--PPP---------TT------EEEESS--HHHHHHHHHHS-EEEEES-----TT-TT-PPPPB--TT-HHHHHHHHHHHHS-HHHHHHHHHTT-EEEEEPSSS-SEEEETTEEEEEEEETTTTEEEEETHHHHHHHHTT--THHHHHHHHHHHHHHHHHHHHHHHHHHHHHHHTT-TT----HHHHHHHHHHH-SSSPP-SSGGG-HHHHHHHHHHHHHTT--HHHHHHS-HHHHHHHH--HHHHHHHHHHHHHHHHHHHT--TT--IIIIIIHHHHHHHHHHTT---S--SHHHHHHHHHHHHHH-SSPPEEEETTEEEEHHHHHHHHHHHHT-HHHHHHHHHHHHTT-TTTGGGHHHHHHHHHHT-S-HHHHHHHHHHHHHHHHTT--TTHHHHHHHHHTT-TTSTTHHHHHHHHHHTTHHHHHHHHHHHHHHPPPTTS---HHHHHHHHHHHHHHHHHHHHHTTT-PPPPPP-GGG-HHHHHHHH-TTGGGG-S-HHHHHHHHHHHHHHHHHH-TT-HHHHHHHHHHHTT-TTSTTHHHHHHHHHTTTHHHHHHHHHHHHHS-TT-TTSHHHHHHHHHHHHHHHHHHHHHHHH--

Nearest PDB structures (foldseek):
  6xr1-assembly1_A  TM=1.612E-01  e=2.168E-01  synthetic construct
  8e0m-assembly2_D  TM=2.177E-01  e=2.746E+00  synthetic construct
  8e0m-assembly1_B  TM=1.942E-01  e=9.988E+00  synthetic construct

pLDDT: mean 83.88, std 14.53, range [21.81, 97.12]

Sequence (599 aa):
MTNPGTGVIFSGMDAGRPDFNLGIFDGEVDHPQVNQALAATPKVMLLGAQTRLPFFPADEQLPRLYVGDPLVIFFWKVLKKIPQVLREALLDSKISFTLIRGRQLLYFKDVRSHQAVHIGRRRRTVYLPEALFAQAEEKGYDYWAIAEGVIFASWLLLDYLLLVELVKSARKLAQGKSDFTLATAWLRPMVAEHNTHRREHVAEGRSEVHEFTTAYKGVFQRLSAAELVAEDPFELARQLYDPALEQRWARNKMERIAEIFSFPEIFLFDRDIIHQIAREQALGLGQPLAPQSFADVLHDYQDELRFDARPLLSTLGKWVMPKPRVVFLEEVVRLGAPGLRGLLGAYQRGTGEVVPLIHLLWMYLCSLSSDPAGVFTRMGRCRALVLANREEGLDQAIAGVVVRLDRASGYEALLGQVRQMGAAARAELEDLVQTQRLAEEDEWAPFKVKKQGIVLRADALLAELQEGGGGGAPGPDLHLDPVVRQLLEDRRLHQHSSDPSGVLLCQRSYLRSLAEFGTSDEDTGFYLVGLLVRLDRSEHYEYLCHQLVALGASAVSALYKVFDQISERDLQRQIIREQARLILARMMLQRGTAARTQR

Solvent-accessible surface area (backbone atoms only — not comparable to full-atom values): 33215 Å² total; per-residue (Å²): 135,84,82,86,78,87,74,81,79,87,75,78,92,65,94,71,77,73,73,78,63,52,54,46,66,40,64,85,64,59,40,69,60,40,52,52,42,50,69,76,46,60,56,34,33,59,43,72,54,87,54,79,60,95,89,44,92,84,68,70,85,68,52,67,62,55,81,85,36,69,69,39,49,52,50,52,52,18,52,66,65,41,58,65,64,50,48,49,31,42,59,74,69,47,40,16,37,32,32,35,68,53,84,49,60,50,33,75,82,45,66,63,24,30,26,52,32,39,56,39,72,94,40,35,29,42,39,38,25,44,30,61,56,53,50,33,58,76,72,66,54,60,48,54,44,60,28,47,56,50,50,32,44,48,44,47,49,51,54,51,52,40,43,25,53,50,43,49,53,49,27,66,72,22,62,96,38,86,85,36,60,55,52,72,84,52,52,55,58,51,45,66,72,63,58,63,67,64,48,77,46,94,56,59,98,69,9,50,44,51,52,50,48,62,69,46,42,72,57,51,48,68,45,45,25,64,59,50,65,71,49,54,46,64,59,49,32,56,73,69,55,54,69,71,63,43,52,50,51,21,49,56,49,46,52,53,49,33,62,76,70,67,49,75,81,90,62,47,46,59,66,70,44,49,44,45,53,32,46,54,50,25,55,75,69,71,46,81,83,70,67,87,45,45,68,45,42,51,49,55,35,51,48,47,56,72,74,39,91,77,57,59,74,36,73,51,87,94,42,79,43,45,36,56,59,44,54,38,50,51,51,30,55,70,54,28,66,60,13,51,51,42,52,50,53,38,40,62,74,57,39,74,85,46,52,79,41,56,65,55,46,51,55,44,53,31,71,21,24,67,43,36,68,57,32,48,56,24,52,52,48,38,53,52,31,45,75,67,72,38,70,82,63,36,58,24,26,43,31,47,31,55,60,39,27,75,62,38,84,63,39,69,62,41,46,55,50,40,58,73,50,43,73,44,22,47,60,40,36,50,49,46,38,70,73,61,55,83,56,96,86,54,81,80,45,73,68,61,52,57,36,42,63,45,33,53,52,36,50,52,52,50,50,50,72,70,39,86,85,61,80,74,80,82,50,77,65,58,86,72,34,70,68,53,44,56,51,73,68,41,92,60,53,40,74,25,25,74,46,37,67,60,33,52,51,25,49,53,52,21,55,51,33,36,75,76,61,32,86,89,29,58,68,24,42,19,25,45,40,44,29,58,57,42,27,69,60,37,96,55,33,70,60,50,50,57,57,51,41,54,48,53,73,41,32,51,61,21,42,50,52,47,59,75,73,50,56,95,83,38,75,77,48,39,64,38,52,51,49,41,48,52,35,53,53,50,40,56,48,57,53,53,54,54,58,62,76,75,109

Foldseek 3Di:
DDDDDPPPDPDDPDPDDAQDWAADWFDDEHPVQLVVLQVPFQKEWLDFAWDFDPPDPPRDGHHYDDCPPPSSVLVVQLLVLPDPLQSVLLHVVRAIEMEGEDQAASAADALRGGHAWGADLNRSYIYGYPNLVVLCVVVVHRSLLVNLRVLLRNLLSLLLVLQLQLLVVLLVVLVPPQADFDDLVVLLVSCVVRPRRWAADPPLVRGSSSVSSVVLVVVRRPDGNCNSNPDRSSVVSSVSDDNVVSSVVSVVVSVVSCVVVVPDLPDHSCPRRVSVSSVVVCVVVVHDPDDQALVSLVSQLVVCVVSDVPADWDDQQHDIDGPSLNSSLLSLVVNALRSVVSLLLCCLVCVPVSVVCLVVSLVSLLSQFLCNVQLNVLSVVLNVCSVVVHPVLNLLSSLSSLLGSNNRDPSVVNLVVLLVSAPSPLVSLVVLLVPLQDDPPDDPDPSSLSCVLSNLSSLVSNVCSVDPDDDPDAFDQLCPPPVLVVLLPDPPNLVLFLCSVQLVVLNVQLVVCCVVPNSVDLSNLLSSLLNLLGSNNDPCNVVSLVSLLRRGSSNSVSLVVVPVVDDPPNPSRVSSNVSSVVSNVSSSVVSVVVVVVVD

Mean predicted aligned error: 13.61 Å